Protein AF-0000000084793984 (afdb_homodimer)

Radius of gyration: 40.7 Å; Cα contacts (8 Å, |Δi|>4): 1104; chains: 2; bounding box: 70×119×116 Å

Structure (mmCIF, N/CA/C/O backbone):
data_AF-0000000084793984-model_v1
#
loop_
_entity.id
_entity.type
_entity.pdbx_description
1 polymer 'RING-type E3 ubiquitin transferase'
#
loop_
_atom_site.group_PDB
_atom_site.id
_atom_site.type_symbol
_atom_site.label_atom_id
_atom_site.label_alt_id
_atom_site.label_comp_id
_atom_site.label_asym_id
_atom_site.label_entity_id
_atom_site.label_seq_id
_atom_site.pdbx_PDB_ins_code
_atom_site.Cartn_x
_atom_site.Cartn_y
_atom_site.Cartn_z
_atom_site.occupancy
_atom_site.B_iso_or_equiv
_atom_site.auth_seq_id
_atom_site.auth_comp_id
_atom_site.auth_asym_id
_atom_site.auth_atom_id
_atom_site.pdbx_PDB_model_num
ATOM 1 N N . MET A 1 1 ? -36 31.234 -55.406 1 24.06 1 MET A N 1
ATOM 2 C CA . MET A 1 1 ? -35.156 31.891 -54.406 1 24.06 1 MET A CA 1
ATOM 3 C C . MET A 1 1 ? -35 31.031 -53.156 1 24.06 1 MET A C 1
ATOM 5 O O . MET A 1 1 ? -35.906 30.969 -52.312 1 24.06 1 MET A O 1
ATOM 9 N N . GLU A 1 2 ? -34.469 29.781 -53.344 1 24.52 2 GLU A N 1
ATOM 10 C CA . GLU A 1 2 ? -34.344 28.562 -52.562 1 24.52 2 GLU A CA 1
ATOM 11 C C . GLU A 1 2 ? -33.469 28.75 -51.344 1 24.52 2 GLU A C 1
ATOM 13 O O . GLU A 1 2 ? -32.344 29.219 -51.469 1 24.52 2 GLU A O 1
ATOM 18 N N . VAL A 1 3 ? -34.156 29.062 -50.219 1 27.53 3 VAL A N 1
ATOM 19 C CA . VAL A 1 3 ? -33.656 29.359 -48.875 1 27.53 3 VAL A CA 1
ATOM 20 C C . VAL A 1 3 ? -32.781 28.219 -48.344 1 27.53 3 VAL A C 1
ATOM 22 O O . VAL A 1 3 ? -33.25 27.078 -48.25 1 27.53 3 VAL A O 1
ATOM 25 N N . THR A 1 4 ? -31.547 28.109 -48.875 1 26.09 4 THR A N 1
ATOM 26 C CA . THR A 1 4 ? -30.531 27.109 -48.531 1 26.09 4 THR A CA 1
ATOM 27 C C . THR A 1 4 ? -30.219 27.125 -47.062 1 26.09 4 THR A C 1
ATOM 29 O O . THR A 1 4 ? -29.906 28.156 -46.469 1 26.09 4 THR A O 1
ATOM 32 N N . GLY A 1 5 ? -31.047 26.359 -46.281 1 25.44 5 GLY A N 1
ATOM 33 C CA . GLY A 1 5 ? -31.047 26.172 -44.844 1 25.44 5 GLY A CA 1
ATOM 34 C C . GLY A 1 5 ? -29.688 25.766 -44.281 1 25.44 5 GLY A C 1
ATOM 35 O O . GLY A 1 5 ? -29.078 24.828 -44.781 1 25.44 5 GLY A O 1
ATOM 36 N N . ASN A 1 6 ? -28.875 26.797 -44 1 26.12 6 ASN A N 1
ATOM 37 C CA . ASN A 1 6 ? -27.547 26.719 -43.406 1 26.12 6 ASN A CA 1
ATOM 38 C C . ASN A 1 6 ? -27.562 25.875 -42.125 1 26.12 6 ASN A C 1
ATOM 40 O O . ASN A 1 6 ? -28.297 26.172 -41.188 1 26.12 6 ASN A O 1
ATOM 44 N N . GLY A 1 7 ? -27.453 24.547 -42.281 1 24.36 7 GLY A N 1
ATOM 45 C CA . GLY A 1 7 ? -27.344 23.547 -41.219 1 24.36 7 GLY A CA 1
ATOM 46 C C . GLY A 1 7 ? -26.266 23.859 -40.219 1 24.36 7 GLY A C 1
ATOM 47 O O . GLY A 1 7 ? -25.125 24.109 -40.562 1 24.36 7 GLY A O 1
ATOM 48 N N . SER A 1 8 ? -26.609 24.625 -39.125 1 26.97 8 SER A N 1
ATOM 49 C CA . SER A 1 8 ? -25.781 24.922 -37.969 1 26.97 8 SER A CA 1
ATOM 50 C C . SER A 1 8 ? -25.141 23.656 -37.406 1 26.97 8 SER A C 1
ATOM 52 O O . SER A 1 8 ? -25.828 22.641 -37.25 1 26.97 8 SER A O 1
ATOM 54 N N . ASN A 1 9 ? -23.906 23.422 -37.844 1 26.02 9 ASN A N 1
ATOM 55 C CA . ASN A 1 9 ? -22.969 22.406 -37.344 1 26.02 9 ASN A CA 1
ATOM 56 C C . ASN A 1 9 ? -22.859 22.469 -35.812 1 26.02 9 ASN A C 1
ATOM 58 O O . ASN A 1 9 ? -22.406 23.469 -35.281 1 26.02 9 ASN A O 1
ATOM 62 N N . LYS A 1 10 ? -23.859 21.859 -35.125 1 27.31 10 LYS A N 1
ATOM 63 C CA . LYS A 1 10 ? -23.75 21.609 -33.688 1 27.31 10 LYS A CA 1
ATOM 64 C C . LYS A 1 10 ? -22.422 20.953 -33.344 1 27.31 10 LYS A C 1
ATOM 66 O O . LYS A 1 10 ? -22.172 19.812 -33.719 1 27.31 10 LYS A O 1
ATOM 71 N N . ASP A 1 11 ? -21.344 21.734 -33.375 1 27.33 11 ASP A N 1
ATOM 72 C CA . ASP A 1 11 ? -20.078 21.281 -32.781 1 27.33 11 ASP A CA 1
ATOM 73 C C . ASP A 1 11 ? -20.297 20.812 -31.344 1 27.33 11 ASP A C 1
ATOM 75 O O . ASP A 1 11 ? -20.594 21.609 -30.453 1 27.33 11 ASP A O 1
ATOM 79 N N . GLY A 1 12 ? -21.125 19.75 -31.188 1 26.62 12 GLY A N 1
ATOM 80 C CA . GLY A 1 12 ? -21.172 19.078 -29.891 1 26.62 12 GLY A CA 1
ATOM 81 C C . GLY A 1 12 ? -19.797 18.859 -29.281 1 26.62 12 GLY A C 1
ATOM 82 O O . GLY A 1 12 ? -19.016 18.062 -29.797 1 26.62 12 GLY A O 1
ATOM 83 N N . ASP A 1 13 ? -19.172 19.922 -28.781 1 26.92 13 ASP A N 1
ATOM 84 C CA . ASP A 1 13 ? -18 19.797 -27.906 1 26.92 13 ASP A CA 1
ATOM 85 C C . ASP A 1 13 ? -18.234 18.734 -26.828 1 26.92 13 ASP A C 1
ATOM 87 O O . ASP A 1 13 ? -19.094 18.906 -25.969 1 26.92 13 ASP A O 1
ATOM 91 N N . GLY A 1 14 ? -18.328 17.453 -27.25 1 27.17 14 GLY A N 1
ATOM 92 C CA . GLY A 1 14 ? -18.219 16.406 -26.25 1 27.17 14 GLY A CA 1
ATOM 93 C C . GLY A 1 14 ? -17.125 16.641 -25.234 1 27.17 14 GLY A C 1
ATOM 94 O O . GLY A 1 14 ? -15.945 16.609 -25.562 1 27.17 14 GLY A O 1
ATOM 95 N N . ARG A 1 15 ? -17.359 17.547 -24.25 1 29.95 15 ARG A N 1
ATOM 96 C CA . ARG A 1 15 ? -16.531 17.562 -23.047 1 29.95 15 ARG A CA 1
ATOM 97 C C . ARG A 1 15 ? -16.203 16.141 -22.578 1 29.95 15 ARG A C 1
ATOM 99 O O . ARG A 1 15 ? -17.109 15.383 -22.234 1 29.95 15 ARG A O 1
ATOM 106 N N . GLN A 1 16 ? -15.258 15.508 -23.25 1 26.56 16 GLN A N 1
ATOM 107 C CA . GLN A 1 16 ? -14.617 14.344 -22.641 1 26.56 16 GLN A CA 1
ATOM 108 C C . GLN A 1 16 ? -14.336 14.586 -21.156 1 26.56 16 GLN A C 1
ATOM 110 O O . GLN A 1 16 ? -13.555 15.469 -20.812 1 26.56 16 GLN A O 1
ATOM 115 N N . GLU A 1 17 ? -15.25 14.586 -20.281 1 31.08 17 GLU A N 1
ATOM 116 C CA . GLU A 1 17 ? -14.922 14.445 -18.875 1 31.08 17 GLU A CA 1
ATOM 117 C C . GLU A 1 17 ? -13.711 13.539 -18.672 1 31.08 17 GLU A C 1
ATOM 119 O O . GLU A 1 17 ? -13.766 12.344 -18.969 1 31.08 17 GLU A O 1
ATOM 124 N N . GLY A 1 18 ? -12.578 13.961 -19.016 1 31 18 GLY A N 1
ATOM 125 C CA . GLY A 1 18 ? -11.344 13.266 -18.688 1 31 18 GLY A CA 1
ATOM 126 C C . GLY A 1 18 ? -11.383 12.625 -17.312 1 31 18 GLY A C 1
ATOM 127 O O . GLY A 1 18 ? -11.57 13.305 -16.297 1 31 18 GLY A O 1
ATOM 128 N N . LYS A 1 19 ? -11.852 11.461 -17.188 1 36.84 19 LYS A N 1
ATOM 129 C CA . LYS A 1 19 ? -11.547 10.625 -16.031 1 36.84 19 LYS A CA 1
ATOM 130 C C . LYS A 1 19 ? -10.141 10.898 -15.5 1 36.84 19 LYS A C 1
ATOM 132 O O . LYS A 1 19 ? -9.156 10.453 -16.094 1 36.84 19 LYS A O 1
ATOM 137 N N . GLU A 1 20 ? -9.789 11.914 -14.977 1 36.06 20 GLU A N 1
ATOM 138 C CA . GLU A 1 20 ? -8.516 12.031 -14.273 1 36.06 20 GLU A CA 1
ATOM 139 C C . GLU A 1 20 ? -8.156 10.742 -13.547 1 36.06 20 GLU A C 1
ATOM 141 O O . GLU A 1 20 ? -8.945 10.227 -12.75 1 36.06 20 GLU A O 1
ATOM 146 N N . ALA A 1 21 ? -7.52 9.773 -14.109 1 44.34 21 ALA A N 1
ATOM 147 C CA . ALA A 1 21 ? -6.953 8.562 -13.516 1 44.34 21 ALA A CA 1
ATOM 148 C C . ALA A 1 21 ? -6.656 8.781 -12.031 1 44.34 21 ALA A C 1
ATOM 150 O O . ALA A 1 21 ? -5.879 9.664 -11.672 1 44.34 21 ALA A O 1
ATOM 151 N N . ALA A 1 22 ? -7.652 8.453 -11.18 1 58.69 22 ALA A N 1
ATOM 152 C CA . ALA A 1 22 ? -7.469 8.469 -9.727 1 58.69 22 ALA A CA 1
ATOM 153 C C . ALA A 1 22 ? -6.035 8.109 -9.352 1 58.69 22 ALA A C 1
ATOM 155 O O . ALA A 1 22 ? -5.48 7.133 -9.859 1 58.69 22 ALA A O 1
ATOM 156 N N . LYS A 1 23 ? -5.242 8.984 -8.891 1 78.06 23 LYS A N 1
ATOM 157 C CA . LYS A 1 23 ? -3.855 8.805 -8.477 1 78.06 23 LYS A CA 1
ATOM 158 C C . LYS A 1 23 ? -3.723 7.66 -7.48 1 78.06 23 LYS A C 1
ATOM 160 O O . LYS A 1 23 ? -4.414 7.637 -6.461 1 78.06 23 LYS A O 1
ATOM 165 N N . LYS A 1 24 ? -3.193 6.555 -7.859 1 93.38 24 LYS A N 1
ATOM 166 C CA . LYS A 1 24 ? -2.91 5.406 -7 1 93.38 24 LYS A CA 1
ATOM 167 C C . LYS A 1 24 ? -1.773 5.715 -6.027 1 93.38 24 LYS A C 1
ATOM 169 O O . LYS A 1 24 ? -0.895 6.523 -6.332 1 93.38 24 LYS A O 1
ATOM 174 N N . GLN A 1 25 ? -2.008 5.242 -4.844 1 94.88 25 GLN A N 1
ATOM 175 C CA . GLN A 1 25 ? -1.019 5.434 -3.787 1 94.88 25 GLN A CA 1
ATOM 176 C C . GLN A 1 25 ? -0.654 4.109 -3.127 1 94.88 25 GLN A C 1
ATOM 178 O O . GLN A 1 25 ? -1.486 3.201 -3.043 1 94.88 25 GLN A O 1
ATOM 183 N N . ASN A 1 26 ? 0.642 4.035 -2.705 1 96 26 ASN A N 1
ATOM 184 C CA . ASN A 1 26 ? 1.06 2.885 -1.909 1 96 26 ASN A CA 1
ATOM 185 C C . ASN A 1 26 ? 0.633 3.027 -0.451 1 96 26 ASN A C 1
ATOM 187 O O . ASN A 1 26 ? 0.784 4.094 0.143 1 96 26 ASN A O 1
ATOM 191 N N . VAL A 1 27 ? 0.093 2.006 0.039 1 97.62 27 VAL A N 1
ATOM 192 C CA . VAL A 1 27 ? -0.343 1.994 1.431 1 97.62 27 VAL A CA 1
ATOM 193 C C . VAL A 1 27 ? 0.053 0.672 2.084 1 97.62 27 VAL A C 1
ATOM 195 O O . VAL A 1 27 ? 0.386 -0.294 1.395 1 97.62 27 VAL A O 1
ATOM 198 N N . THR A 1 28 ? 0.147 0.725 3.408 1 97.81 28 THR A N 1
ATOM 199 C CA . THR A 1 28 ? 0.381 -0.478 4.199 1 97.81 28 THR A CA 1
ATOM 200 C C . THR A 1 28 ? -0.881 -0.882 4.957 1 97.81 28 THR A C 1
ATOM 202 O O . THR A 1 28 ? -1.548 -0.037 5.559 1 97.81 28 THR A O 1
ATOM 205 N N . MET A 1 29 ? -1.195 -2.141 4.887 1 96.94 29 MET A N 1
ATOM 206 C CA . MET A 1 29 ? -2.396 -2.561 5.602 1 96.94 29 MET A CA 1
ATOM 207 C C . MET A 1 29 ? -2.324 -4.039 5.973 1 96.94 29 MET A C 1
ATOM 209 O O . MET A 1 29 ? -1.551 -4.793 5.379 1 96.94 29 MET A O 1
ATOM 213 N N . GLY A 1 30 ? -3.062 -4.418 6.977 1 95.88 30 GLY A N 1
ATOM 214 C CA . GLY A 1 30 ? -3.318 -5.82 7.258 1 95.88 30 GLY A CA 1
ATOM 215 C C . GLY A 1 30 ? -4.352 -6.438 6.332 1 95.88 30 GLY A C 1
ATOM 216 O O . GLY A 1 30 ? -5.512 -6.012 6.32 1 95.88 30 GLY A O 1
ATOM 217 N N . MET A 1 31 ? -4.047 -7.438 5.699 1 96.25 31 MET A N 1
ATOM 218 C CA . MET A 1 31 ? -4.863 -7.957 4.605 1 96.25 31 MET A CA 1
ATOM 219 C C . MET A 1 31 ? -6.039 -8.766 5.141 1 96.25 31 MET A C 1
ATOM 221 O O . MET A 1 31 ? -7.008 -9.016 4.422 1 96.25 31 MET A O 1
ATOM 225 N N . GLU A 1 32 ? -6.02 -9.141 6.34 1 96.5 32 GLU A N 1
ATOM 226 C CA . GLU A 1 32 ? -7.031 -10.023 6.918 1 96.5 32 GLU A CA 1
ATOM 227 C C . GLU A 1 32 ? -8.414 -9.391 6.855 1 96.5 32 GLU A C 1
ATOM 229 O O . GLU A 1 32 ? -9.43 -10.094 6.781 1 96.5 32 GLU A O 1
ATOM 234 N N . VAL A 1 33 ? -8.453 -8.117 6.863 1 96.94 33 VAL A N 1
ATOM 235 C CA . VAL A 1 33 ? -9.734 -7.402 6.879 1 96.94 33 VAL A CA 1
ATOM 236 C C . VAL A 1 33 ? -10.43 -7.562 5.527 1 96.94 33 VAL A C 1
ATOM 238 O O . VAL A 1 33 ? -11.617 -7.277 5.398 1 96.94 33 VAL A O 1
ATOM 241 N N . LEU A 1 34 ? -9.672 -8.031 4.578 1 97.62 34 LEU A N 1
ATOM 242 C CA . LEU A 1 34 ? -10.203 -8.203 3.23 1 97.62 34 LEU A CA 1
ATOM 243 C C . LEU A 1 34 ? -10.609 -9.656 2.994 1 97.62 34 LEU A C 1
ATOM 245 O O . LEU A 1 34 ? -10.992 -10.023 1.883 1 97.62 34 LEU A O 1
ATOM 249 N N . ASP A 1 35 ? -10.555 -10.469 4.039 1 97.88 35 ASP A N 1
ATOM 250 C CA . ASP A 1 35 ? -10.898 -11.883 3.916 1 97.88 35 ASP A CA 1
ATOM 251 C C . ASP A 1 35 ? -12.258 -12.18 4.555 1 97.88 35 ASP A C 1
ATOM 253 O O . ASP A 1 35 ? -12.656 -11.5 5.504 1 97.88 35 ASP A O 1
ATOM 257 N N . CYS A 1 36 ? -12.93 -13.141 3.982 1 97.94 36 CYS A N 1
ATOM 258 C CA . CYS A 1 36 ? -14.18 -13.602 4.559 1 97.94 36 CYS A CA 1
ATOM 259 C C . CYS A 1 36 ? -13.953 -14.227 5.93 1 97.94 36 CYS A C 1
ATOM 261 O O . CYS A 1 36 ? -13.102 -15.102 6.086 1 97.94 36 CYS A O 1
ATOM 263 N N . PRO A 1 37 ? -14.734 -13.797 6.863 1 96.25 37 PRO A N 1
ATOM 264 C CA . PRO A 1 37 ? -14.539 -14.328 8.211 1 96.25 37 PRO A CA 1
ATOM 265 C C . PRO A 1 37 ? -14.922 -15.805 8.32 1 96.25 37 PRO A C 1
ATOM 267 O O . PRO A 1 37 ? -14.562 -16.469 9.297 1 96.25 37 PRO A O 1
ATOM 270 N N . VAL A 1 38 ? -15.602 -16.344 7.414 1 96.38 38 VAL A N 1
ATOM 271 C CA . VAL A 1 38 ? -16.078 -17.719 7.461 1 96.38 38 VAL A CA 1
ATOM 272 C C . VAL A 1 38 ? -15.047 -18.641 6.848 1 96.38 38 VAL A C 1
ATOM 274 O O . VAL A 1 38 ? -14.617 -19.609 7.48 1 96.38 38 VAL A O 1
ATOM 277 N N . CYS A 1 39 ? -14.555 -18.359 5.66 1 97.06 39 CYS A N 1
ATOM 278 C CA . CYS A 1 39 ? -13.688 -19.281 4.949 1 97.06 39 CYS A CA 1
ATOM 279 C C . CYS A 1 39 ? -12.25 -18.781 4.918 1 97.06 39 CYS A C 1
ATOM 281 O O . CYS A 1 39 ? -11.344 -19.5 4.492 1 97.06 39 CYS A O 1
ATOM 283 N N . SER A 1 40 ? -11.977 -17.5 5.184 1 96.75 40 SER A N 1
ATOM 284 C CA . SER A 1 40 ? -10.664 -16.875 5.289 1 96.75 40 SER A CA 1
ATOM 285 C C . SER A 1 40 ? -10.047 -16.641 3.912 1 96.75 40 SER A C 1
ATOM 287 O O . SER A 1 40 ? -8.844 -16.391 3.799 1 96.75 40 SER A O 1
ATOM 289 N N . TYR A 1 41 ? -10.82 -16.75 2.846 1 97.5 41 TYR A N 1
ATOM 290 C CA . TYR A 1 41 ? -10.359 -16.375 1.513 1 97.5 41 TYR A CA 1
ATOM 291 C C . TYR A 1 41 ? -10.68 -14.914 1.221 1 97.5 41 TYR A C 1
ATOM 293 O O . TYR A 1 41 ? -11.586 -14.336 1.828 1 97.5 41 TYR A O 1
ATOM 301 N N . PRO A 1 42 ? -9.938 -14.383 0.302 1 98.38 42 PRO A N 1
ATOM 302 C CA . PRO A 1 42 ? -10.211 -12.984 -0.042 1 98.38 42 PRO A CA 1
ATOM 303 C C . PRO A 1 42 ? -11.641 -12.766 -0.537 1 98.38 42 PRO A C 1
ATOM 305 O O . PRO A 1 42 ? -12.148 -13.555 -1.331 1 98.38 42 PRO A O 1
ATOM 308 N N . LEU A 1 43 ? -12.234 -11.703 -0.07 1 98.5 43 LEU A N 1
ATOM 309 C CA . LEU A 1 43 ? -13.555 -11.305 -0.531 1 98.5 43 LEU A CA 1
ATOM 310 C C . LEU A 1 43 ? -13.516 -10.867 -1.992 1 98.5 43 LEU A C 1
ATOM 312 O O . LEU A 1 43 ? -12.586 -10.172 -2.41 1 98.5 43 LEU A O 1
ATOM 316 N N . ARG A 1 44 ? -14.445 -11.32 -2.771 1 98.19 44 ARG A N 1
ATOM 317 C CA . ARG A 1 44 ? -14.617 -10.883 -4.156 1 98.19 44 ARG A CA 1
ATOM 318 C C . ARG A 1 44 ? -16.078 -10.594 -4.457 1 98.19 44 ARG A C 1
ATOM 320 O O . ARG A 1 44 ? -16.984 -11.156 -3.824 1 98.19 44 ARG A O 1
ATOM 327 N N . PRO A 1 45 ? -16.312 -9.781 -5.383 1 98.12 45 PRO A N 1
ATOM 328 C CA . PRO A 1 45 ? -17.703 -9.484 -5.73 1 98.12 45 PRO A CA 1
ATOM 329 C C . PRO A 1 45 ? -18.453 -10.703 -6.266 1 98.12 45 PRO A C 1
ATOM 331 O O . PRO A 1 45 ? -17.875 -11.516 -6.992 1 98.12 45 PRO A O 1
ATOM 334 N N . PRO A 1 46 ? -19.75 -10.719 -5.863 1 97.88 46 PRO A N 1
ATOM 335 C CA . PRO A 1 46 ? -20.5 -9.859 -4.938 1 97.88 46 PRO A CA 1
ATOM 336 C C . PRO A 1 46 ? -20.172 -10.148 -3.475 1 97.88 46 PRO A C 1
ATOM 338 O O . PRO A 1 46 ? -19.938 -11.305 -3.105 1 97.88 46 PRO A O 1
ATOM 341 N N . ILE A 1 47 ? -20.109 -9.195 -2.717 1 98.12 47 ILE A N 1
ATOM 342 C CA . ILE A 1 47 ? -19.859 -9.273 -1.281 1 98.12 47 ILE A CA 1
ATOM 343 C C . ILE A 1 47 ? -21.141 -8.938 -0.514 1 98.12 47 ILE A C 1
ATOM 345 O O . ILE A 1 47 ? -21.828 -7.961 -0.831 1 98.12 47 ILE A O 1
ATOM 349 N N . PHE A 1 48 ? -21.438 -9.711 0.504 1 97.5 48 PHE A N 1
ATOM 350 C CA . PHE A 1 48 ? -22.641 -9.492 1.285 1 97.5 48 PHE A CA 1
ATOM 351 C C . PHE A 1 48 ? -22.312 -9.094 2.715 1 97.5 48 PHE A C 1
ATOM 353 O O . PHE A 1 48 ? -21.141 -9.156 3.121 1 97.5 48 PHE A O 1
ATOM 360 N N . GLN A 1 49 ? -23.281 -8.656 3.391 1 96.19 49 GLN A N 1
ATOM 361 C CA . GLN A 1 49 ? -23.109 -8.211 4.77 1 96.19 49 GLN A CA 1
ATOM 362 C C . GLN A 1 49 ? -24.375 -8.438 5.586 1 96.19 49 GLN A C 1
ATOM 364 O O . GLN A 1 49 ? -25.469 -8.555 5.027 1 96.19 49 GLN A O 1
ATOM 369 N N . CYS A 1 50 ? -24.172 -8.531 6.855 1 94.81 50 CYS A N 1
ATOM 370 C CA . CYS A 1 50 ? -25.328 -8.562 7.734 1 94.81 50 CYS A CA 1
ATOM 371 C C . CYS A 1 50 ? -25.797 -7.148 8.07 1 94.81 50 CYS A C 1
ATOM 373 O O . CYS A 1 50 ? -25.188 -6.172 7.625 1 94.81 50 CYS A O 1
ATOM 375 N N . SER A 1 51 ? -26.844 -7.035 8.906 1 90.75 51 SER A N 1
ATOM 376 C CA . SER A 1 51 ? -27.453 -5.758 9.258 1 90.75 51 SER A CA 1
ATOM 377 C C . SER A 1 51 ? -26.5 -4.891 10.07 1 90.75 51 SER A C 1
ATOM 379 O O . SER A 1 51 ? -26.688 -3.674 10.164 1 90.75 51 SER A O 1
ATOM 381 N N . MET A 1 52 ? -25.438 -5.48 10.617 1 91 52 MET A N 1
ATOM 382 C CA . MET A 1 52 ? -24.453 -4.734 11.391 1 91 52 MET A CA 1
ATOM 383 C C . MET A 1 52 ? -23.219 -4.418 10.555 1 91 52 MET A C 1
ATOM 385 O O . MET A 1 52 ? -22.281 -3.771 11.031 1 91 52 MET A O 1
ATOM 389 N N . GLY A 1 53 ? -23.156 -4.945 9.336 1 93.56 53 GLY A N 1
ATOM 390 C CA . GLY A 1 53 ? -22.062 -4.613 8.438 1 93.56 53 GLY A CA 1
ATOM 391 C C . GLY A 1 53 ? -20.938 -5.625 8.477 1 93.56 53 GLY A C 1
ATOM 392 O O . GLY A 1 53 ? -19.828 -5.352 7.996 1 93.56 53 GLY A O 1
ATOM 393 N N . HIS A 1 54 ? -21.203 -6.816 9.094 1 95.56 54 HIS A N 1
ATOM 394 C CA . HIS A 1 54 ? -20.219 -7.879 8.961 1 95.56 54 HIS A CA 1
ATOM 395 C C . HIS A 1 54 ? -20.25 -8.492 7.562 1 95.56 54 HIS A C 1
ATOM 397 O O . HIS A 1 54 ? -21.312 -8.75 7.02 1 95.56 54 HIS A O 1
ATOM 403 N N . LEU A 1 55 ? -19.125 -8.75 7.047 1 97.44 55 LEU A N 1
ATOM 404 C CA . LEU A 1 55 ? -19.016 -9.148 5.648 1 97.44 55 LEU A CA 1
ATOM 405 C C . LEU A 1 55 ? -19 -10.672 5.516 1 97.44 55 LEU A C 1
ATOM 407 O O . LEU A 1 55 ? -18.609 -11.375 6.453 1 97.44 55 LEU A O 1
ATOM 411 N N . VAL A 1 56 ? -19.469 -11.156 4.328 1 97.94 56 VAL A N 1
ATOM 412 C CA . VAL A 1 56 ? -19.438 -12.578 3.994 1 97.94 56 VAL A CA 1
ATOM 413 C C . VAL A 1 56 ? -19.375 -12.75 2.477 1 97.94 56 VAL A C 1
ATOM 415 O O . VAL A 1 56 ? -20.016 -11.992 1.737 1 97.94 56 VAL A O 1
ATOM 418 N N . CYS A 1 57 ? -18.625 -13.648 2.035 1 98.06 57 CYS A N 1
ATOM 419 C CA . CYS A 1 57 ? -18.531 -13.906 0.603 1 98.06 57 CYS A CA 1
ATOM 420 C C . CYS A 1 57 ? -19.766 -14.656 0.107 1 98.06 57 CYS A C 1
ATOM 422 O O . CYS A 1 57 ? -20.531 -15.203 0.906 1 98.06 57 CYS A O 1
ATOM 424 N N . SER A 1 58 ? -19.906 -14.734 -1.202 1 97.5 58 SER A N 1
ATOM 425 C CA . SER A 1 58 ? -21.094 -15.32 -1.823 1 97.5 58 SER A CA 1
ATOM 426 C C . SER A 1 58 ? -21.188 -16.812 -1.537 1 97.5 58 SER A C 1
ATOM 428 O O . SER A 1 58 ? -22.219 -17.312 -1.074 1 97.5 58 SER A O 1
ATOM 430 N N . PRO A 1 59 ? -20.078 -17.578 -1.651 1 97.56 59 PRO A N 1
ATOM 431 C CA . PRO A 1 59 ? -20.172 -19.016 -1.37 1 97.56 59 PRO A CA 1
ATOM 432 C C . PRO A 1 59 ? -20.531 -19.312 0.086 1 97.56 59 PRO A C 1
ATOM 434 O O . PRO A 1 59 ? -21.297 -20.234 0.364 1 97.56 59 PRO A O 1
ATOM 437 N N . CYS A 1 60 ? -20.031 -18.594 0.959 1 97.62 60 CYS A N 1
ATOM 438 C CA . CYS A 1 60 ? -20.281 -18.812 2.377 1 97.62 60 CYS A CA 1
ATOM 439 C C . CYS A 1 60 ? -21.688 -18.359 2.756 1 97.62 60 CYS A C 1
ATOM 441 O O . CYS A 1 60 ? -22.328 -18.969 3.621 1 97.62 60 CYS A O 1
ATOM 443 N N . ARG A 1 61 ? -22.125 -17.234 2.166 1 97.19 61 ARG A N 1
ATOM 444 C CA . ARG A 1 61 ? -23.453 -16.734 2.447 1 97.19 61 ARG A CA 1
ATOM 445 C C . ARG A 1 61 ? -24.5 -17.828 2.279 1 97.19 61 ARG A C 1
ATOM 447 O O . ARG A 1 61 ? -25.391 -17.984 3.119 1 97.19 61 ARG A O 1
ATOM 454 N N . ASP A 1 62 ? -24.359 -18.625 1.271 1 95.88 62 ASP A N 1
ATOM 455 C CA . ASP A 1 62 ? -25.344 -19.641 0.916 1 95.88 62 ASP A CA 1
ATOM 456 C C . ASP A 1 62 ? -25.297 -20.812 1.887 1 95.88 62 ASP A C 1
ATOM 458 O O . ASP A 1 62 ? -26.219 -21.625 1.954 1 95.88 62 ASP A O 1
ATOM 462 N N . LYS A 1 63 ? -24.25 -20.859 2.652 1 96.06 63 LYS A N 1
ATOM 463 C CA . LYS A 1 63 ? -24.047 -22 3.559 1 96.06 63 LYS A CA 1
ATOM 464 C C . LYS A 1 63 ? -24.406 -21.609 4.992 1 96.06 63 LYS A C 1
ATOM 466 O O . LYS A 1 63 ? -24.406 -22.469 5.883 1 96.06 63 LYS A O 1
ATOM 471 N N . LEU A 1 64 ? -24.688 -20.375 5.203 1 96.19 64 LEU A N 1
ATOM 472 C CA . LEU A 1 64 ? -25 -19.922 6.555 1 96.19 64 LEU A CA 1
ATOM 473 C C . LEU A 1 64 ? -26.328 -20.469 7.027 1 96.19 64 LEU A C 1
ATOM 475 O O . LEU A 1 64 ? -27.344 -20.344 6.332 1 96.19 64 LEU A O 1
ATOM 479 N N . PRO A 1 65 ? -26.344 -21.047 8.18 1 94.81 65 PRO A N 1
ATOM 480 C CA . PRO A 1 65 ? -27.641 -21.5 8.719 1 94.81 65 PRO A CA 1
ATOM 481 C C . PRO A 1 65 ? -28.609 -20.359 8.961 1 94.81 65 PRO A C 1
ATOM 483 O O . PRO A 1 65 ? -28.266 -19.359 9.586 1 94.81 65 PRO A O 1
ATOM 486 N N . ASP A 1 66 ? -29.812 -20.469 8.43 1 94.56 66 ASP A N 1
ATOM 487 C CA . ASP A 1 66 ? -30.906 -19.516 8.633 1 94.56 66 ASP A CA 1
ATOM 488 C C . ASP A 1 66 ? -30.547 -18.141 8.117 1 94.56 66 ASP A C 1
ATOM 490 O O . ASP A 1 66 ? -31.062 -17.125 8.602 1 94.56 66 ASP A O 1
ATOM 494 N N . SER A 1 67 ? -29.469 -18.047 7.348 1 94 67 SER A N 1
ATOM 495 C CA . SER A 1 67 ? -29 -16.797 6.773 1 94 67 SER A CA 1
ATOM 496 C C . SER A 1 67 ? -28.578 -15.812 7.863 1 94 67 SER A C 1
ATOM 498 O O . SER A 1 67 ? -28.844 -14.609 7.766 1 94 67 SER A O 1
ATOM 500 N N . LYS A 1 68 ? -28.016 -16.406 8.844 1 97 68 LYS A N 1
ATOM 501 C CA . LYS A 1 68 ? -27.594 -15.57 9.961 1 97 68 LYS A CA 1
ATOM 502 C C . LYS A 1 68 ? -26.078 -15.414 9.969 1 97 68 LYS A C 1
ATOM 504 O O . LYS A 1 68 ? -25.344 -16.359 9.688 1 97 68 LYS A O 1
ATOM 509 N N . CYS A 1 69 ? -25.719 -14.234 10.273 1 96.38 69 CYS A N 1
ATOM 510 C CA . CYS A 1 69 ? -24.297 -13.891 10.367 1 96.38 69 CYS A CA 1
ATOM 511 C C . CYS A 1 69 ? -23.609 -14.719 11.445 1 96.38 69 CYS A C 1
ATOM 513 O O . CYS A 1 69 ? -24.109 -14.836 12.562 1 96.38 69 CYS A O 1
ATOM 515 N N . GLN A 1 70 ? -22.469 -15.234 11.195 1 94.38 70 GLN A N 1
ATOM 516 C CA . GLN A 1 70 ? -21.734 -16.094 12.117 1 94.38 70 GLN A CA 1
ATOM 517 C C . GLN A 1 70 ? -21.109 -15.289 13.242 1 94.38 70 GLN A C 1
ATOM 519 O O . GLN A 1 70 ? -20.828 -15.82 14.32 1 94.38 70 GLN A O 1
ATOM 524 N N . VAL A 1 71 ? -20.875 -14.008 12.945 1 92.81 71 VAL A N 1
ATOM 525 C CA . VAL A 1 71 ? -20.172 -13.164 13.898 1 92.81 71 VAL A CA 1
ATOM 526 C C . VAL A 1 71 ? -21.141 -12.633 14.953 1 92.81 71 VAL A C 1
ATOM 528 O O . VAL A 1 71 ? -20.859 -12.672 16.141 1 92.81 71 VAL A O 1
ATOM 531 N N . CYS A 1 72 ? -22.375 -12.25 14.586 1 93.69 72 CYS A N 1
ATOM 532 C CA . CYS A 1 72 ? -23.234 -11.539 15.516 1 93.69 72 CYS A CA 1
ATOM 533 C C . CYS A 1 72 ? -24.641 -12.141 15.531 1 93.69 72 CYS A C 1
ATOM 535 O O . CYS A 1 72 ? -25.516 -11.68 16.281 1 93.69 72 CYS A O 1
ATOM 537 N N . SER A 1 73 ? -24.984 -13.047 14.602 1 95.06 73 SER A N 1
ATOM 538 C CA . SER A 1 73 ? -26.266 -13.727 14.484 1 95.06 73 SER A CA 1
ATOM 539 C C . SER A 1 73 ? -27.328 -12.812 13.875 1 95.06 73 SER A C 1
ATOM 541 O O . SER A 1 73 ? -28.516 -13.125 13.914 1 95.06 73 SER A O 1
ATOM 543 N N . GLY A 1 74 ? -26.875 -11.711 13.328 1 94 74 GLY A N 1
ATOM 544 C CA . GLY A 1 74 ? -27.781 -10.828 12.617 1 94 74 GLY A CA 1
ATOM 545 C C . GLY A 1 74 ? -28.188 -11.352 11.25 1 94 74 GLY A C 1
ATOM 546 O O . GLY A 1 74 ? -27.578 -12.289 10.742 1 94 74 GLY A O 1
ATOM 547 N N . VAL A 1 75 ? -29.203 -10.766 10.664 1 94.44 75 VAL A N 1
ATOM 548 C CA . VAL A 1 75 ? -29.703 -11.18 9.359 1 94.44 75 VAL A CA 1
ATOM 549 C C . VAL A 1 75 ? -28.75 -10.719 8.266 1 94.44 75 VAL A C 1
ATOM 551 O O . VAL A 1 75 ? -28.312 -9.562 8.25 1 94.44 75 VAL A O 1
ATOM 554 N N . VAL A 1 76 ? -28.406 -11.664 7.387 1 95.94 76 VAL A N 1
ATOM 555 C CA . VAL A 1 76 ? -27.609 -11.312 6.215 1 95.94 76 VAL A CA 1
ATOM 556 C C . VAL A 1 76 ? -28.516 -10.742 5.125 1 95.94 76 VAL A C 1
ATOM 558 O O . VAL A 1 76 ? -29.5 -11.367 4.746 1 95.94 76 VAL A O 1
ATOM 561 N N . LEU A 1 77 ? -28.156 -9.578 4.656 1 93.62 77 LEU A N 1
ATOM 562 C CA . LEU A 1 77 ? -28.969 -8.867 3.672 1 93.62 77 LEU A CA 1
ATOM 563 C C . LEU A 1 77 ? -28.859 -9.531 2.303 1 93.62 77 LEU A C 1
ATOM 565 O O . LEU A 1 77 ? -27.891 -10.242 2.023 1 93.62 77 LEU A O 1
ATOM 569 N N . GLN A 1 78 ? -29.891 -9.289 1.501 1 92.25 78 GLN A N 1
ATOM 570 C CA . GLN A 1 78 ? -29.922 -9.852 0.157 1 92.25 78 GLN A CA 1
ATOM 571 C C . GLN A 1 78 ? -29.078 -9.023 -0.809 1 92.25 78 GLN A C 1
ATOM 573 O O . GLN A 1 78 ? -28.531 -9.562 -1.773 1 92.25 78 GLN A O 1
ATOM 578 N N . SER A 1 79 ? -29.016 -7.766 -0.447 1 91.75 79 SER A N 1
ATOM 579 C CA . SER A 1 79 ? -28.25 -6.879 -1.317 1 91.75 79 SER A CA 1
ATOM 580 C C . SER A 1 79 ? -26.766 -6.988 -1.039 1 91.75 79 SER A C 1
ATOM 582 O O . SER A 1 79 ? -26.344 -7.223 0.1 1 91.75 79 SER A O 1
ATOM 584 N N . SER A 1 80 ? -26.016 -6.824 -2.107 1 93.81 80 SER A N 1
ATOM 585 C CA . SER A 1 80 ? -24.562 -6.816 -1.954 1 93.81 80 SER A CA 1
ATOM 586 C C . SER A 1 80 ? -24.062 -5.477 -1.41 1 93.81 80 SER A C 1
ATOM 588 O O . SER A 1 80 ? -24.812 -4.5 -1.383 1 93.81 80 SER A O 1
ATOM 590 N N . CYS A 1 81 ? -22.891 -5.52 -0.856 1 94.69 81 CYS A N 1
ATOM 591 C CA . CYS A 1 81 ? -22.234 -4.324 -0.335 1 94.69 81 CYS A CA 1
ATOM 592 C C . CYS A 1 81 ? -21.375 -3.664 -1.407 1 94.69 81 CYS A C 1
ATOM 594 O O . CYS A 1 81 ? -20.172 -3.904 -1.479 1 94.69 81 CYS A O 1
ATOM 596 N N . TYR A 1 82 ? -21.922 -2.754 -2.145 1 95.12 82 TYR A N 1
ATOM 597 C CA . TYR A 1 82 ? -21.25 -2.143 -3.287 1 95.12 82 TYR A CA 1
ATOM 598 C C . TYR A 1 82 ? -20.016 -1.368 -2.844 1 95.12 82 TYR A C 1
ATOM 600 O O . TYR A 1 82 ? -19 -1.327 -3.559 1 95.12 82 TYR A O 1
ATOM 608 N N . GLY A 1 83 ? -20.094 -0.742 -1.731 1 94.81 83 GLY A N 1
ATOM 609 C CA . GLY A 1 83 ? -18.938 -0.027 -1.211 1 94.81 83 GLY A CA 1
ATOM 610 C C . GLY A 1 83 ? -17.719 -0.908 -1.051 1 94.81 83 GLY A C 1
ATOM 611 O O . GLY A 1 83 ? -16.625 -0.562 -1.521 1 94.81 83 GLY A O 1
ATOM 612 N N . MET A 1 84 ? -17.922 -2.047 -0.489 1 97.19 84 MET A N 1
ATOM 613 C CA . MET A 1 84 ? -16.812 -2.969 -0.269 1 97.19 84 MET A CA 1
ATOM 614 C C . MET A 1 84 ? -16.344 -3.566 -1.588 1 97.19 84 MET A C 1
ATOM 616 O O . MET A 1 84 ? -15.148 -3.844 -1.752 1 97.19 84 MET A O 1
ATOM 620 N N . GLU A 1 85 ? -17.297 -3.803 -2.479 1 97.88 85 GLU A N 1
ATOM 621 C CA . GLU A 1 85 ? -16.891 -4.32 -3.785 1 97.88 85 GLU A CA 1
ATOM 622 C C . GLU A 1 85 ? -15.938 -3.367 -4.492 1 97.88 85 GLU A C 1
ATOM 624 O O . GLU A 1 85 ? -14.938 -3.797 -5.07 1 97.88 85 GLU A O 1
ATOM 629 N N . ARG A 1 86 ? -16.188 -2.076 -4.383 1 97 86 ARG A N 1
ATOM 630 C CA . ARG A 1 86 ? -15.289 -1.088 -4.969 1 97 86 ARG A CA 1
ATOM 631 C C . ARG A 1 86 ? -13.93 -1.103 -4.277 1 97 86 ARG A C 1
ATOM 633 O O . ARG A 1 86 ? -12.891 -0.953 -4.93 1 97 86 ARG A O 1
ATOM 640 N N . VAL A 1 87 ? -13.969 -1.271 -3.051 1 97.69 87 VAL A N 1
ATOM 641 C CA . VAL A 1 87 ? -12.727 -1.283 -2.283 1 97.69 87 VAL A CA 1
ATOM 642 C C . VAL A 1 87 ? -11.859 -2.459 -2.723 1 97.69 87 VAL A C 1
ATOM 644 O O . VAL A 1 87 ? -10.688 -2.277 -3.074 1 97.69 87 VAL A O 1
ATOM 647 N N . VAL A 1 88 ? -12.414 -3.689 -2.748 1 98.19 88 VAL A N 1
ATOM 648 C CA . VAL A 1 88 ? -11.602 -4.871 -3.035 1 98.19 88 VAL A CA 1
ATOM 649 C C . VAL A 1 88 ? -11.125 -4.828 -4.484 1 98.19 88 VAL A C 1
ATOM 651 O O . VAL A 1 88 ? -10.07 -5.367 -4.812 1 98.19 88 VAL A O 1
ATOM 654 N N . GLU A 1 89 ? -11.859 -4.18 -5.324 1 97.94 89 GLU A N 1
ATOM 655 C CA . GLU A 1 89 ? -11.469 -4.035 -6.723 1 97.94 89 GLU A CA 1
ATOM 656 C C . GLU A 1 89 ? -10.297 -3.062 -6.871 1 97.94 89 GLU A C 1
ATOM 658 O O . GLU A 1 89 ? -9.609 -3.068 -7.891 1 97.94 89 GLU A O 1
ATOM 663 N N . SER A 1 90 ? -10.094 -2.219 -5.871 1 97.38 90 SER A N 1
ATOM 664 C CA . SER A 1 90 ? -9.094 -1.162 -5.969 1 97.38 90 SER A CA 1
ATOM 665 C C . SER A 1 90 ? -7.766 -1.6 -5.359 1 97.38 90 SER A C 1
ATOM 667 O O . SER A 1 90 ? -6.758 -0.899 -5.484 1 97.38 90 SER A O 1
ATOM 669 N N . ILE A 1 91 ? -7.695 -2.719 -4.773 1 97.81 91 ILE A N 1
ATOM 670 C CA . ILE A 1 91 ? -6.508 -3.143 -4.039 1 97.81 91 ILE A CA 1
ATOM 671 C C . ILE A 1 91 ? -5.613 -3.986 -4.945 1 97.81 91 ILE A C 1
ATOM 673 O O . ILE A 1 91 ? -5.984 -5.098 -5.332 1 97.81 91 ILE A O 1
ATOM 677 N N . LEU A 1 92 ? -4.453 -3.434 -5.172 1 98.38 92 LEU A N 1
ATOM 678 C CA . LEU A 1 92 ? -3.484 -4.113 -6.023 1 98.38 92 LEU A CA 1
ATOM 679 C C . LEU A 1 92 ? -2.277 -4.574 -5.211 1 98.38 92 LEU A C 1
ATOM 681 O O . LEU A 1 92 ? -1.755 -3.822 -4.387 1 98.38 92 LEU A O 1
ATOM 685 N N . VAL A 1 93 ? -1.872 -5.789 -5.461 1 98.06 93 VAL A N 1
ATOM 686 C CA . VAL A 1 93 ? -0.685 -6.355 -4.828 1 98.06 93 VAL A CA 1
ATOM 687 C C . VAL A 1 93 ? 0.31 -6.797 -5.902 1 98.06 93 VAL A C 1
ATOM 689 O O . VAL A 1 93 ? -0.081 -7.117 -7.027 1 98.06 93 VAL A O 1
ATOM 692 N N . PRO A 1 94 ? 1.582 -6.754 -5.555 1 97 94 PRO A N 1
ATOM 693 C CA . PRO A 1 94 ? 2.555 -7.289 -6.512 1 97 94 PRO A CA 1
ATOM 694 C C . PRO A 1 94 ? 2.432 -8.797 -6.695 1 97 94 PRO A C 1
ATOM 696 O O . PRO A 1 94 ? 1.972 -9.5 -5.789 1 97 94 PRO A O 1
ATOM 699 N N . CYS A 1 95 ? 2.723 -9.242 -7.867 1 97.19 95 CYS A N 1
ATOM 700 C CA . CYS A 1 95 ? 2.789 -10.68 -8.117 1 97.19 95 CYS A CA 1
ATOM 701 C C . CYS A 1 95 ? 3.713 -11.367 -7.113 1 97.19 95 CYS A C 1
ATOM 703 O O . CYS A 1 95 ? 4.789 -10.852 -6.801 1 97.19 95 CYS A O 1
ATOM 705 N N . PRO A 1 96 ? 3.33 -12.516 -6.594 1 95.12 96 PRO A N 1
ATOM 706 C CA . PRO A 1 96 ? 4.207 -13.266 -5.688 1 95.12 96 PRO A CA 1
ATOM 707 C C . PRO A 1 96 ? 5.527 -13.664 -6.336 1 95.12 96 PRO A C 1
ATOM 709 O O . PRO A 1 96 ? 6.496 -13.977 -5.641 1 95.12 96 PRO A O 1
ATOM 712 N N . TYR A 1 97 ? 5.578 -13.672 -7.637 1 95.69 97 TYR A N 1
ATOM 713 C CA . TYR A 1 97 ? 6.793 -14.062 -8.344 1 95.69 97 TYR A CA 1
ATOM 714 C C . TYR A 1 97 ? 7.484 -12.844 -8.953 1 95.69 97 TYR A C 1
ATOM 716 O O . TYR A 1 97 ? 8.141 -12.953 -9.992 1 95.69 97 TYR A O 1
ATOM 724 N N . ALA A 1 98 ? 7.191 -11.727 -8.359 1 95.75 98 ALA A N 1
ATOM 725 C CA . ALA A 1 98 ? 7.844 -10.508 -8.836 1 95.75 98 ALA A CA 1
ATOM 726 C C . ALA A 1 98 ? 9.359 -10.672 -8.852 1 95.75 98 ALA A C 1
ATOM 728 O O . ALA A 1 98 ? 10.031 -10.188 -9.773 1 95.75 98 ALA A O 1
ATOM 729 N N . GLU A 1 99 ? 9.891 -11.32 -7.922 1 94.25 99 GLU A N 1
ATOM 730 C CA . GLU A 1 99 ? 11.336 -11.547 -7.836 1 94.25 99 GLU A CA 1
ATOM 731 C C . GLU A 1 99 ? 11.828 -12.398 -9 1 94.25 99 GLU A C 1
ATOM 733 O O . GLU A 1 99 ? 13.023 -12.43 -9.297 1 94.25 99 GLU A O 1
ATOM 738 N N . HIS A 1 100 ? 10.953 -13.141 -9.609 1 93.06 100 HIS A N 1
ATOM 739 C CA . HIS A 1 100 ? 11.305 -13.969 -10.758 1 93.06 100 HIS A CA 1
ATOM 740 C C . HIS A 1 100 ? 11.094 -13.211 -12.07 1 93.06 100 HIS A C 1
ATOM 742 O O . HIS A 1 100 ? 11.281 -13.766 -13.148 1 93.06 100 HIS A O 1
ATOM 748 N N . GLY A 1 101 ? 10.555 -11.977 -11.953 1 93.44 101 GLY A N 1
ATOM 749 C CA . GLY A 1 101 ? 10.516 -11.141 -13.141 1 93.44 101 GLY A CA 1
ATOM 750 C C . GLY A 1 101 ? 9.117 -10.672 -13.5 1 93.44 101 GLY A C 1
ATOM 751 O O . GLY A 1 101 ? 8.945 -9.867 -14.414 1 93.44 101 GLY A O 1
ATOM 752 N N . CYS A 1 102 ? 8.148 -11.203 -12.82 1 95.5 102 CYS A N 1
ATOM 753 C CA . CYS A 1 102 ? 6.801 -10.758 -13.141 1 95.5 102 CYS A CA 1
ATOM 754 C C . CYS A 1 102 ? 6.574 -9.32 -12.688 1 95.5 102 CYS A C 1
ATOM 756 O O . CYS A 1 102 ? 6.801 -8.984 -11.523 1 95.5 102 CYS A O 1
ATOM 758 N N . THR A 1 103 ? 6 -8.391 -13.508 1 97 103 THR A N 1
ATOM 759 C CA . THR A 1 103 ? 5.84 -6.977 -13.203 1 97 103 THR A CA 1
ATOM 760 C C . THR A 1 103 ? 4.363 -6.629 -13.008 1 97 103 THR A C 1
ATOM 762 O O . THR A 1 103 ? 4.016 -5.457 -12.836 1 97 103 THR A O 1
ATOM 765 N N . GLU A 1 104 ? 3.59 -7.613 -13.023 1 97 104 GLU A N 1
ATOM 766 C CA . GLU A 1 104 ? 2.154 -7.355 -12.961 1 97 104 GLU A CA 1
ATOM 767 C C . GLU A 1 104 ? 1.726 -6.988 -11.539 1 97 104 GLU A C 1
ATOM 769 O O . GLU A 1 104 ? 2.258 -7.527 -10.562 1 97 104 GLU A O 1
ATOM 774 N N . SER A 1 105 ? 0.836 -6.016 -11.414 1 97.62 105 S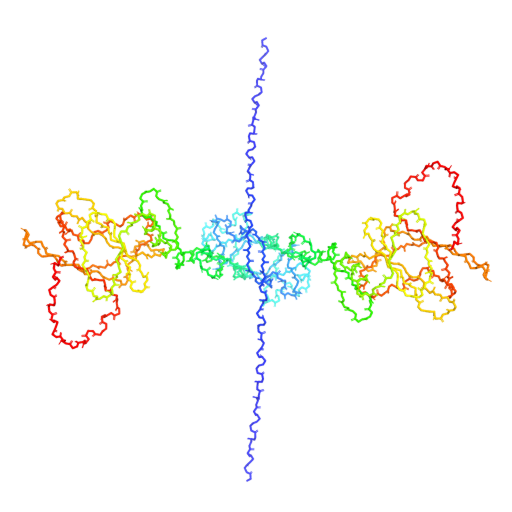ER A N 1
ATOM 775 C CA . SER A 1 105 ? 0.062 -5.73 -10.211 1 97.62 105 SER A CA 1
ATOM 776 C C . SER A 1 105 ? -1.317 -6.379 -10.273 1 97.62 105 SER A C 1
ATOM 778 O O . SER A 1 105 ? -2.068 -6.16 -11.227 1 97.62 105 SER A O 1
ATOM 780 N N . ILE A 1 106 ? -1.606 -7.125 -9.242 1 98.25 106 ILE A N 1
ATOM 781 C CA . ILE A 1 106 ? -2.77 -8 -9.297 1 98.25 106 ILE A CA 1
ATOM 782 C C . ILE A 1 106 ? -3.799 -7.566 -8.258 1 98.25 106 ILE A C 1
ATOM 784 O O . ILE A 1 106 ? -3.439 -7.199 -7.137 1 98.25 106 ILE A O 1
ATOM 788 N N . ILE A 1 107 ? -5.055 -7.602 -8.703 1 98.5 107 ILE A N 1
ATOM 789 C CA . ILE A 1 107 ? -6.098 -7.434 -7.699 1 98.5 107 ILE A CA 1
ATOM 790 C C . ILE A 1 107 ? -5.957 -8.5 -6.621 1 98.5 107 ILE A C 1
ATOM 792 O O . ILE A 1 107 ? -5.797 -9.688 -6.93 1 98.5 107 ILE A O 1
ATOM 796 N N . TYR A 1 108 ? -6.07 -8.094 -5.418 1 97.94 108 TYR A N 1
ATOM 797 C CA . TYR A 1 108 ? -5.762 -8.969 -4.289 1 97.94 108 TYR A CA 1
ATOM 798 C C . TYR A 1 108 ? -6.547 -10.273 -4.383 1 97.94 108 TYR A C 1
ATOM 800 O O . TYR A 1 108 ? -5.98 -11.359 -4.219 1 97.94 108 TYR A O 1
ATOM 808 N N . TYR A 1 109 ? -7.805 -10.234 -4.695 1 98.38 109 TYR A N 1
ATOM 809 C CA . TYR A 1 109 ? -8.609 -11.445 -4.656 1 98.38 109 TYR A CA 1
ATOM 810 C C . TYR A 1 109 ? -8.352 -12.32 -5.875 1 98.38 109 TYR A C 1
ATOM 812 O O . TYR A 1 109 ? -8.836 -13.453 -5.953 1 98.38 109 TYR A O 1
ATOM 820 N N . LEU A 1 110 ? -7.574 -11.875 -6.785 1 98.25 110 LEU A N 1
ATOM 821 C CA . LEU A 1 110 ? -7.223 -12.656 -7.961 1 98.25 110 LEU A CA 1
ATOM 822 C C . LEU A 1 110 ? -5.801 -13.203 -7.848 1 98.25 110 LEU A C 1
ATOM 824 O O . LEU A 1 110 ? -5.27 -13.766 -8.805 1 98.25 110 LEU A O 1
ATOM 828 N N . LYS A 1 111 ? -5.195 -13.016 -6.766 1 97.38 111 LYS A N 1
ATOM 829 C CA . LYS A 1 111 ? -3.795 -13.367 -6.555 1 97.38 111 LYS A CA 1
ATOM 830 C C . LYS A 1 111 ? -3.549 -14.844 -6.832 1 97.38 111 LYS A C 1
ATOM 832 O O . LYS A 1 111 ? -2.592 -15.203 -7.523 1 97.38 111 LYS A O 1
ATOM 837 N N . GLU A 1 112 ? -4.371 -15.742 -6.344 1 96.25 112 GLU A N 1
ATOM 838 C CA . GLU A 1 112 ? -4.191 -17.188 -6.516 1 96.25 112 GLU A CA 1
ATOM 839 C C . GLU A 1 112 ? -4.367 -17.594 -7.977 1 96.25 112 GLU A C 1
ATOM 841 O O . GLU A 1 112 ? -3.635 -18.453 -8.477 1 96.25 112 GLU A O 1
ATOM 846 N N . GLU A 1 113 ? -5.363 -17.047 -8.586 1 96.12 113 GLU A N 1
ATOM 847 C CA . GLU A 1 113 ? -5.551 -17.297 -10.016 1 96.12 113 GLU A CA 1
ATOM 848 C C . GLU A 1 113 ? -4.328 -16.875 -10.82 1 96.12 113 GLU A C 1
ATOM 850 O O . GLU A 1 113 ? -3.887 -17.594 -11.719 1 96.12 113 GLU A O 1
ATOM 855 N N . HIS A 1 114 ? -3.826 -15.734 -10.484 1 96.88 114 HIS A N 1
ATOM 856 C CA . HIS A 1 114 ? -2.627 -15.266 -11.172 1 96.88 114 HIS A CA 1
ATOM 857 C C . HIS A 1 114 ? -1.454 -16.219 -10.938 1 96.88 114 HIS A C 1
ATOM 859 O O . HIS A 1 114 ? -0.731 -16.547 -11.875 1 96.88 114 HIS A O 1
ATOM 865 N N . LYS A 1 115 ? -1.294 -16.609 -9.734 1 94.94 115 LYS A N 1
ATOM 866 C CA . LYS A 1 115 ? -0.21 -17.516 -9.375 1 94.94 115 LYS A CA 1
ATOM 867 C C . LYS A 1 115 ? -0.229 -18.766 -10.25 1 94.94 115 LYS A C 1
ATOM 869 O O . LYS A 1 115 ? 0.82 -19.234 -10.703 1 94.94 115 LYS A O 1
ATOM 874 N N . LYS A 1 116 ? -1.353 -19.266 -10.555 1 92.06 116 LYS A N 1
ATOM 875 C CA . LYS A 1 116 ? -1.52 -20.5 -11.305 1 92.06 116 LYS A CA 1
ATOM 876 C C . LYS A 1 116 ? -1.233 -20.297 -12.789 1 92.06 116 LYS A C 1
ATOM 878 O O . LYS A 1 116 ? -0.878 -21.234 -13.5 1 92.06 116 LYS A O 1
ATOM 883 N N . ALA A 1 117 ? -1.345 -19.125 -13.18 1 92.44 117 ALA A N 1
ATOM 884 C CA . ALA A 1 117 ? -1.227 -18.844 -14.609 1 92.44 117 ALA A CA 1
ATOM 885 C C . ALA A 1 117 ? 0.076 -18.109 -14.922 1 92.44 117 ALA A C 1
ATOM 887 O O . ALA A 1 117 ? 0.444 -17.953 -16.078 1 92.44 117 ALA A O 1
ATOM 888 N N . CYS A 1 118 ? 0.801 -17.703 -13.977 1 93.56 118 CYS A N 1
ATOM 889 C CA . CYS A 1 118 ? 1.942 -16.828 -14.164 1 93.56 118 CYS A CA 1
ATOM 890 C C . CYS A 1 118 ? 3.107 -17.562 -14.812 1 93.56 118 CYS A C 1
ATOM 892 O O . CYS A 1 118 ? 3.559 -18.594 -14.289 1 93.56 118 CYS A O 1
ATOM 894 N N . PRO A 1 119 ? 3.596 -17.109 -15.852 1 90.81 119 PRO A N 1
ATOM 895 C CA . PRO A 1 119 ? 4.73 -17.75 -16.516 1 90.81 119 PRO A CA 1
ATOM 896 C C . PRO A 1 119 ? 6.023 -17.641 -15.711 1 90.81 119 PRO A C 1
ATOM 898 O O . PRO A 1 119 ? 7.016 -18.297 -16.031 1 90.81 119 PRO A O 1
ATOM 901 N N . HIS A 1 120 ? 5.965 -16.828 -14.656 1 93.88 120 HIS A N 1
ATOM 902 C CA . HIS A 1 120 ? 7.164 -16.641 -13.844 1 93.88 120 HIS A CA 1
ATOM 903 C C . HIS A 1 120 ? 7.152 -17.562 -12.625 1 93.88 120 HIS A C 1
ATOM 905 O O . HIS A 1 120 ? 8.039 -17.469 -11.773 1 93.88 120 HIS A O 1
ATOM 911 N N . ALA A 1 121 ? 6.09 -18.312 -12.555 1 95.5 121 ALA A N 1
ATOM 912 C CA . ALA A 1 121 ? 6.09 -19.312 -11.492 1 95.5 121 ALA A CA 1
ATOM 913 C C . ALA A 1 121 ? 7.336 -20.203 -11.57 1 95.5 121 ALA A C 1
ATOM 915 O O . ALA A 1 121 ? 7.906 -20.375 -12.641 1 95.5 121 ALA A O 1
ATOM 916 N N . PRO A 1 122 ? 7.746 -20.734 -10.477 1 95.56 122 PRO A N 1
ATOM 917 C CA . PRO A 1 122 ? 8.992 -21.5 -10.484 1 95.56 122 PRO A CA 1
ATOM 918 C C . PRO A 1 122 ? 8.812 -22.906 -11.078 1 95.56 122 PRO A C 1
ATOM 920 O O . PRO A 1 122 ? 7.703 -23.438 -11.086 1 95.56 122 PRO A O 1
ATOM 923 N N . CYS A 1 123 ? 9.852 -23.422 -11.648 1 96.06 123 CYS A N 1
ATOM 924 C CA . CYS A 1 123 ? 10.07 -24.828 -11.906 1 96.06 123 CYS A CA 1
ATOM 925 C C . CYS A 1 123 ? 11.086 -25.406 -10.93 1 96.06 123 CYS A C 1
ATOM 927 O O . CYS A 1 123 ? 11.75 -24.672 -10.203 1 96.06 123 CYS A O 1
ATOM 929 N N . PHE A 1 124 ? 11.195 -26.719 -10.938 1 96.88 124 PHE A N 1
ATOM 930 C CA . PHE A 1 124 ? 11.922 -27.328 -9.836 1 96.88 124 PHE A CA 1
ATOM 931 C C . PHE A 1 124 ? 12.977 -28.297 -10.359 1 96.88 124 PHE A C 1
ATOM 933 O O . PHE A 1 124 ? 12.789 -28.938 -11.398 1 96.88 124 PHE A O 1
ATOM 940 N N . CYS A 1 125 ? 14.102 -28.297 -9.625 1 97.81 125 CYS A N 1
ATOM 941 C CA . CYS A 1 125 ? 15.086 -29.328 -9.922 1 97.81 125 CYS A CA 1
ATOM 942 C C . CYS A 1 125 ? 14.609 -30.703 -9.461 1 97.81 125 CYS A C 1
ATOM 944 O O . CYS A 1 125 ? 14.289 -30.891 -8.281 1 97.81 125 CYS A O 1
ATOM 946 N N . PRO A 1 126 ? 14.492 -31.641 -10.344 1 96.38 126 PRO A N 1
ATOM 947 C CA . PRO A 1 126 ? 13.945 -32.938 -9.969 1 96.38 126 PRO A CA 1
ATOM 948 C C . PRO A 1 126 ? 14.969 -33.844 -9.281 1 96.38 126 PRO A C 1
ATOM 950 O O . PRO A 1 126 ? 14.633 -34.938 -8.828 1 96.38 126 PRO A O 1
ATOM 953 N N . ASN A 1 127 ? 16.188 -33.438 -9.203 1 95.12 127 ASN A N 1
ATOM 954 C CA . ASN A 1 127 ? 17.219 -34.219 -8.539 1 95.12 127 ASN A CA 1
ATOM 955 C C . ASN A 1 127 ? 16.891 -34.438 -7.062 1 95.12 127 ASN A C 1
ATOM 957 O O . ASN A 1 127 ? 16.672 -33.469 -6.328 1 95.12 127 ASN A O 1
ATOM 961 N N . PRO A 1 128 ? 16.875 -35.688 -6.695 1 92.12 128 PRO A N 1
ATOM 962 C CA . PRO A 1 128 ? 16.531 -35.969 -5.297 1 92.12 128 PRO A CA 1
ATOM 963 C C . PRO A 1 128 ? 17.406 -35.188 -4.316 1 92.12 128 PRO A C 1
ATOM 965 O O . PRO A 1 128 ? 18.641 -35.219 -4.43 1 92.12 128 PRO A O 1
ATOM 968 N N . GLY A 1 129 ? 16.828 -34.438 -3.451 1 92.94 129 GLY A N 1
ATOM 969 C CA . GLY A 1 129 ? 17.531 -33.781 -2.377 1 92.94 129 GLY A CA 1
ATOM 970 C C . GLY A 1 129 ? 17.953 -32.375 -2.742 1 92.94 129 GLY A C 1
ATOM 971 O O . GLY A 1 129 ? 18.438 -31.609 -1.89 1 92.94 129 GLY A O 1
ATOM 972 N N . CYS A 1 130 ? 18.047 -31.875 -3.977 1 94.88 130 CYS A N 1
ATOM 973 C CA . CYS A 1 130 ? 18.578 -30.578 -4.402 1 94.88 130 CYS A CA 1
ATOM 974 C C . CYS A 1 130 ? 17.656 -29.438 -3.953 1 94.88 130 CYS A C 1
ATOM 976 O O . CYS A 1 130 ? 18.125 -28.453 -3.367 1 94.88 130 CYS A O 1
ATOM 978 N N . GLY A 1 131 ? 16.359 -29.312 -4.078 1 94.44 131 GLY A N 1
ATOM 979 C CA . GLY A 1 131 ? 15.383 -28.344 -3.604 1 94.44 131 GLY A CA 1
ATOM 980 C C . GLY A 1 131 ? 15.398 -27.047 -4.395 1 94.44 131 GLY A C 1
ATOM 981 O O . GLY A 1 131 ? 14.656 -26.109 -4.082 1 94.44 131 GLY A O 1
ATOM 982 N N . PHE A 1 132 ? 16.266 -26.938 -5.43 1 97.12 132 PHE A N 1
ATOM 983 C CA . PHE A 1 132 ? 16.328 -25.719 -6.223 1 97.12 132 PHE A CA 1
ATOM 984 C C . PHE A 1 132 ? 14.992 -25.422 -6.891 1 97.12 132 PHE A C 1
ATOM 986 O O . PHE A 1 132 ? 14.352 -26.328 -7.426 1 97.12 132 PHE A O 1
ATOM 993 N N . ALA A 1 133 ? 14.57 -24.188 -6.801 1 96.19 133 ALA A N 1
ATOM 994 C CA . ALA A 1 133 ? 13.367 -23.703 -7.453 1 96.19 133 ALA A CA 1
ATOM 995 C C . ALA A 1 133 ? 13.594 -22.312 -8.062 1 96.19 133 ALA A C 1
ATOM 997 O O . ALA A 1 133 ? 14.18 -21.438 -7.418 1 96.19 133 ALA A O 1
ATOM 998 N N . GLY A 1 134 ? 13.172 -22.156 -9.352 1 94.88 134 GLY A N 1
ATOM 999 C CA . GLY A 1 134 ? 13.344 -20.875 -10.023 1 94.88 134 GLY A CA 1
ATOM 1000 C C . GLY A 1 134 ? 12.727 -20.844 -11.406 1 94.88 134 GLY A C 1
ATOM 1001 O O . GLY A 1 134 ? 12.047 -21.781 -11.812 1 94.88 134 GLY A O 1
ATOM 1002 N N . PRO A 1 135 ? 12.922 -19.656 -12.031 1 93.31 135 PRO A N 1
ATOM 1003 C CA . PRO A 1 135 ? 12.445 -19.594 -13.422 1 93.31 135 PRO A CA 1
ATOM 1004 C C . PRO A 1 135 ? 13.148 -20.609 -14.328 1 93.31 135 PRO A C 1
ATOM 1006 O O . PRO A 1 135 ? 14.227 -21.109 -13.992 1 93.31 135 PRO A O 1
ATOM 1009 N N . THR A 1 136 ? 12.523 -20.906 -15.445 1 91.69 136 THR A N 1
ATOM 1010 C CA . THR A 1 136 ? 13.016 -21.938 -16.359 1 91.69 136 THR A CA 1
ATOM 1011 C C . THR A 1 136 ? 14.453 -21.641 -16.781 1 91.69 136 THR A C 1
ATOM 1013 O O . THR A 1 136 ? 15.289 -22.547 -16.844 1 91.69 136 THR A O 1
ATOM 1016 N N . VAL A 1 137 ? 14.711 -20.375 -17.062 1 89.56 137 VAL A N 1
ATOM 1017 C CA . VAL A 1 137 ? 16.047 -19.984 -17.516 1 89.56 137 VAL A CA 1
ATOM 1018 C C . VAL A 1 137 ? 17.062 -20.266 -16.406 1 89.56 137 VAL A C 1
ATOM 1020 O O . VAL A 1 137 ? 18.141 -20.812 -16.688 1 89.56 137 VAL A O 1
ATOM 1023 N N . ALA A 1 138 ? 16.734 -19.969 -15.25 1 93.88 138 ALA A N 1
ATOM 1024 C CA . ALA A 1 138 ? 17.625 -20.219 -14.125 1 93.88 138 ALA A CA 1
ATOM 1025 C C . ALA A 1 138 ? 17.797 -21.719 -13.891 1 93.88 138 ALA A C 1
ATOM 1027 O O . ALA A 1 138 ? 18.859 -22.172 -13.453 1 93.88 138 ALA A O 1
ATOM 1028 N N . LEU A 1 139 ? 16.781 -22.406 -14.133 1 95.12 139 LEU A N 1
ATOM 1029 C CA . LEU A 1 139 ? 16.812 -23.859 -13.961 1 95.12 139 LEU A CA 1
ATOM 1030 C C . LEU A 1 139 ? 17.797 -24.5 -14.93 1 95.12 139 LEU A C 1
ATOM 1032 O O . LEU A 1 139 ? 18.547 -25.406 -14.562 1 95.12 139 LEU A O 1
ATOM 1036 N N . LEU A 1 140 ? 17.797 -24.047 -16.188 1 95.31 140 LEU A N 1
ATOM 1037 C CA . LEU A 1 140 ? 18.734 -24.531 -17.172 1 95.31 140 LEU A CA 1
ATOM 1038 C C . LEU A 1 140 ? 20.172 -24.344 -16.703 1 95.31 140 LEU A C 1
ATOM 1040 O O . LEU A 1 140 ? 20.984 -25.266 -16.766 1 95.31 140 LEU A O 1
ATOM 1044 N N . ASP A 1 141 ? 20.406 -23.141 -16.188 1 95.81 141 ASP A N 1
ATOM 1045 C CA . ASP A 1 141 ? 21.734 -22.859 -15.664 1 95.81 141 ASP A CA 1
ATOM 1046 C C . ASP A 1 141 ? 22.078 -23.766 -14.484 1 95.81 141 ASP A C 1
ATOM 1048 O O . ASP A 1 141 ? 23.203 -24.266 -14.375 1 95.81 141 ASP A O 1
ATOM 1052 N N . HIS A 1 142 ? 21.188 -23.969 -13.68 1 97.31 142 HIS A N 1
ATOM 1053 C CA . HIS A 1 142 ? 21.344 -24.828 -12.516 1 97.31 142 HIS A CA 1
ATOM 1054 C C . HIS A 1 142 ? 21.703 -26.25 -12.938 1 97.31 142 HIS A C 1
ATOM 1056 O O . HIS A 1 142 ? 22.641 -26.844 -12.406 1 97.31 142 HIS A O 1
ATOM 1062 N N . PHE A 1 143 ? 20.984 -26.797 -13.93 1 97.12 143 PHE A N 1
ATOM 1063 C CA . PHE A 1 143 ? 21.25 -28.141 -14.438 1 97.12 143 PHE A CA 1
ATOM 1064 C C . PHE A 1 143 ? 22.672 -28.266 -14.945 1 97.12 143 PHE A C 1
ATOM 1066 O O . PHE A 1 143 ? 23.359 -29.25 -14.648 1 97.12 143 PHE A O 1
ATOM 1073 N N . THR A 1 144 ? 23.078 -27.281 -15.641 1 94.56 144 THR A N 1
ATOM 1074 C CA . THR A 1 144 ? 24.375 -27.297 -16.312 1 94.56 144 THR A CA 1
ATOM 1075 C C . THR A 1 144 ? 25.516 -27.062 -15.328 1 94.56 144 THR A C 1
ATOM 1077 O O . THR A 1 144 ? 26.516 -27.766 -15.344 1 94.56 144 THR A O 1
ATOM 1080 N N . ALA A 1 145 ? 25.297 -26.125 -14.492 1 96 145 ALA A N 1
ATOM 1081 C CA . ALA A 1 145 ? 26.391 -25.672 -13.625 1 96 145 ALA A CA 1
ATOM 1082 C C . ALA A 1 145 ? 26.5 -26.562 -12.391 1 96 145 ALA A C 1
ATOM 1084 O O . ALA A 1 145 ? 27.609 -26.953 -11.992 1 96 145 ALA A O 1
ATOM 1085 N N . GLU A 1 146 ? 25.422 -26.891 -11.797 1 96.81 146 GLU A N 1
ATOM 1086 C CA . GLU A 1 146 ? 25.453 -27.594 -10.516 1 96.81 146 GLU A CA 1
ATOM 1087 C C . GLU A 1 146 ? 25.453 -29.109 -10.703 1 96.81 146 GLU A C 1
ATOM 1089 O O . GLU A 1 146 ? 26.188 -29.812 -10.016 1 96.81 146 GLU A O 1
ATOM 1094 N N . HIS A 1 147 ? 24.641 -29.578 -11.617 1 96.69 147 HIS A N 1
ATOM 1095 C CA . HIS A 1 147 ? 24.516 -31.016 -11.773 1 96.69 147 HIS A CA 1
ATOM 1096 C C . HIS A 1 147 ? 25.297 -31.516 -12.984 1 96.69 147 HIS A C 1
ATOM 1098 O O . HIS A 1 147 ? 25.5 -32.719 -13.148 1 96.69 147 HIS A O 1
ATOM 1104 N N . LYS A 1 148 ? 25.75 -30.625 -13.852 1 96.25 148 LYS A N 1
ATOM 1105 C CA . LYS A 1 148 ? 26.531 -30.922 -15.055 1 96.25 148 LYS A CA 1
ATOM 1106 C C . LYS A 1 148 ? 25.812 -31.938 -15.938 1 96.25 148 LYS A C 1
ATOM 1108 O O . LYS A 1 148 ? 26.438 -32.875 -16.422 1 96.25 148 LYS A O 1
ATOM 1113 N N . TRP A 1 149 ? 24.5 -31.766 -16.062 1 96.31 149 TRP A N 1
ATOM 1114 C CA . TRP A 1 149 ? 23.719 -32.625 -16.938 1 96.31 149 TRP A CA 1
ATOM 1115 C C . TRP A 1 149 ? 24.016 -32.312 -18.406 1 96.31 149 TRP A C 1
ATOM 1117 O O . TRP A 1 149 ? 24.172 -31.141 -18.781 1 96.31 149 TRP A O 1
ATOM 1127 N N . PRO A 1 150 ? 24.203 -33.438 -19.219 1 96.12 150 PRO A N 1
ATOM 1128 C CA . PRO A 1 150 ? 24.422 -33.188 -20.641 1 96.12 150 PRO A CA 1
ATOM 1129 C C . PRO A 1 150 ? 23.281 -32.375 -21.266 1 96.12 150 PRO A C 1
ATOM 1131 O O . PRO A 1 150 ? 22.109 -32.594 -20.953 1 96.12 150 PRO A O 1
ATOM 1134 N N . THR A 1 151 ? 23.672 -31.406 -22.094 1 95.69 151 THR A N 1
ATOM 1135 C CA . THR A 1 151 ? 22.703 -30.531 -22.734 1 95.69 151 THR A CA 1
ATOM 1136 C C . THR A 1 151 ? 22.891 -30.531 -24.25 1 95.69 151 THR A C 1
ATOM 1138 O O . THR A 1 151 ? 24.031 -30.438 -24.734 1 95.69 151 THR A O 1
ATOM 1141 N N . THR A 1 152 ? 21.828 -30.719 -25 1 96.19 152 THR A N 1
ATOM 1142 C CA . THR A 1 152 ? 21.859 -30.703 -26.453 1 96.19 152 THR A CA 1
ATOM 1143 C C . THR A 1 152 ? 20.891 -29.641 -27 1 96.19 152 THR A C 1
ATOM 1145 O O . THR A 1 152 ? 19.719 -29.625 -26.609 1 96.19 152 THR A O 1
ATOM 1148 N N . ALA A 1 153 ? 21.406 -28.781 -27.859 1 96.62 153 ALA A N 1
ATOM 1149 C CA . ALA A 1 153 ? 20.531 -27.859 -28.594 1 96.62 153 ALA A CA 1
ATOM 1150 C C . ALA A 1 153 ? 19.969 -28.531 -29.828 1 96.62 153 ALA A C 1
ATOM 1152 O O . ALA A 1 153 ? 20.656 -29.312 -30.5 1 96.62 153 ALA A O 1
ATOM 1153 N N . PHE A 1 154 ? 18.75 -28.266 -30.109 1 96.56 154 PHE A N 1
ATOM 1154 C CA . PHE A 1 154 ? 18.156 -28.875 -31.297 1 96.56 154 PHE A CA 1
ATOM 1155 C C . PHE A 1 154 ? 17.281 -27.875 -32.031 1 96.56 154 PHE A C 1
ATOM 1157 O O . PHE A 1 154 ? 16.984 -26.797 -31.531 1 96.56 154 PHE A O 1
ATOM 1164 N N . LYS A 1 155 ? 16.969 -28.219 -33.281 1 96.31 155 LYS A N 1
ATOM 1165 C CA . LYS A 1 155 ? 16.047 -27.469 -34.125 1 96.31 155 LYS A CA 1
ATOM 1166 C C . LYS A 1 155 ? 14.719 -28.219 -34.281 1 96.31 155 LYS A C 1
ATOM 1168 O O . LYS A 1 155 ? 14.719 -29.438 -34.531 1 96.31 155 LYS A O 1
ATOM 1173 N N . TYR A 1 156 ? 13.703 -27.5 -34.188 1 95.88 156 TYR A N 1
ATOM 1174 C CA . TYR A 1 156 ? 12.391 -28.125 -34.312 1 95.88 156 TYR A CA 1
ATOM 1175 C C . TYR A 1 156 ? 12.203 -28.734 -35.688 1 95.88 156 TYR A C 1
ATOM 1177 O O . TYR A 1 156 ? 12.695 -28.188 -36.688 1 95.88 156 TYR A O 1
ATOM 1185 N N . ASN A 1 157 ? 11.531 -29.812 -35.781 1 95.44 157 ASN A N 1
ATOM 1186 C CA . ASN A 1 157 ? 11.102 -30.469 -37 1 95.44 157 ASN A CA 1
ATOM 1187 C C . ASN A 1 157 ? 12.281 -31.062 -37.781 1 95.44 157 ASN A C 1
ATOM 1189 O O . ASN A 1 157 ? 12.148 -31.438 -38.938 1 95.44 157 ASN A O 1
ATOM 1193 N N . TYR A 1 158 ? 13.422 -31.016 -37.156 1 96.25 158 TYR A N 1
ATOM 1194 C CA . TYR A 1 158 ? 14.602 -31.703 -37.688 1 96.25 158 TYR A CA 1
ATOM 1195 C C . TYR A 1 158 ? 15.078 -32.781 -36.75 1 96.25 158 TYR A C 1
ATOM 1197 O O . TYR A 1 158 ? 15.078 -32.594 -35.531 1 96.25 158 TYR A O 1
ATOM 1205 N N . PRO A 1 159 ? 15.477 -33.906 -37.312 1 96 159 PRO A N 1
ATOM 1206 C CA . PRO A 1 159 ? 15.969 -34.969 -36.438 1 96 159 PRO A CA 1
ATOM 1207 C C . PRO A 1 159 ? 17.359 -34.688 -35.875 1 96 159 PRO A C 1
ATOM 1209 O O . PRO A 1 159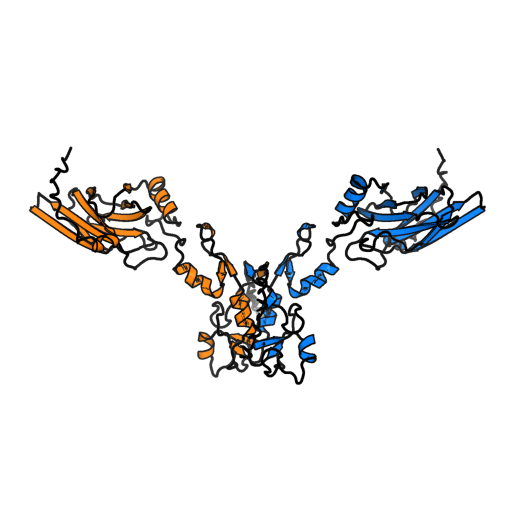 ? 18.172 -34.031 -36.531 1 96 159 PRO A O 1
ATOM 1212 N N . PHE A 1 160 ? 17.562 -35.062 -34.719 1 95.94 160 PHE A N 1
ATOM 1213 C CA . PHE A 1 160 ? 18.891 -35.094 -34.094 1 95.94 160 PHE A CA 1
ATOM 1214 C C . PHE A 1 160 ? 19.109 -36.406 -33.344 1 95.94 160 PHE A C 1
ATOM 1216 O O . PHE A 1 160 ? 18.156 -37.125 -33 1 95.94 160 PHE A O 1
ATOM 1223 N N . CYS A 1 161 ? 20.375 -36.812 -33.188 1 93.56 161 CYS A N 1
ATOM 1224 C CA . CYS A 1 161 ? 20.656 -38.125 -32.594 1 93.56 161 CYS A CA 1
ATOM 1225 C C . CYS A 1 161 ? 21.234 -38 -31.203 1 93.56 161 CYS A C 1
ATOM 1227 O O . CYS A 1 161 ? 21.969 -37.031 -30.906 1 93.56 161 CYS A O 1
ATOM 1229 N N . LEU A 1 162 ? 20.766 -38.906 -30.375 1 92 162 LEU A N 1
ATOM 1230 C CA . LEU A 1 162 ? 21.281 -39 -29.016 1 92 162 LEU A CA 1
ATOM 1231 C C . LEU A 1 162 ? 21.516 -40.469 -28.641 1 92 162 LEU A C 1
ATOM 1233 O O . LEU A 1 162 ? 20.719 -41.344 -29.016 1 92 162 LEU A O 1
ATOM 1237 N N . VAL A 1 163 ? 22.562 -40.688 -27.922 1 89.31 163 VAL A N 1
ATOM 1238 C CA . VAL A 1 163 ? 22.781 -42.031 -27.375 1 89.31 163 VAL A CA 1
ATOM 1239 C C . VAL A 1 163 ? 22.031 -42.188 -26.062 1 89.31 163 VAL A C 1
ATOM 1241 O O . VAL A 1 163 ? 22.188 -41.375 -25.141 1 89.31 163 VAL A O 1
ATOM 1244 N N . ALA A 1 164 ? 21.203 -43.188 -26.047 1 85.06 164 ALA A N 1
ATOM 1245 C CA . ALA A 1 164 ? 20.453 -43.406 -24.828 1 85.06 164 ALA A CA 1
ATOM 1246 C C . ALA A 1 164 ? 21.359 -43.938 -23.703 1 85.06 164 ALA A C 1
ATOM 1248 O O . ALA A 1 164 ? 21.922 -45.031 -23.797 1 85.06 164 ALA A O 1
ATOM 1249 N N . LYS A 1 165 ? 21.609 -43.125 -22.781 1 85.31 165 LYS A N 1
ATOM 1250 C CA . LYS A 1 165 ? 22.328 -43.469 -21.562 1 85.31 165 LYS A CA 1
ATOM 1251 C C . LYS A 1 165 ? 21.469 -43.188 -20.328 1 85.31 165 LYS A C 1
ATOM 1253 O O . LYS A 1 165 ? 20.75 -42.219 -20.281 1 85.31 165 LYS A O 1
ATOM 1258 N N . PRO A 1 166 ? 21.547 -44.25 -19.438 1 89.56 166 PRO A N 1
ATOM 1259 C CA . PRO A 1 166 ? 20.781 -43.969 -18.219 1 89.56 166 PRO A CA 1
ATOM 1260 C C . PRO A 1 166 ? 21.094 -42.625 -17.594 1 89.56 166 PRO A C 1
ATOM 1262 O O . PRO A 1 166 ? 22.266 -42.219 -17.547 1 89.56 166 PRO A O 1
ATOM 1265 N N . GLY A 1 167 ? 19.969 -41.938 -17.156 1 91.69 167 GLY A N 1
ATOM 1266 C CA . GLY A 1 167 ? 20.141 -40.625 -16.578 1 91.69 167 GLY A CA 1
ATOM 1267 C C . GLY A 1 167 ? 19.328 -39.531 -17.281 1 91.69 167 GLY A C 1
ATOM 1268 O O . GLY A 1 167 ? 18.375 -39.844 -18.016 1 91.69 167 GLY A O 1
ATOM 1269 N N . VAL A 1 168 ? 19.75 -38.312 -16.938 1 95.06 168 VAL A N 1
ATOM 1270 C CA . VAL A 1 168 ? 18.984 -37.188 -17.406 1 95.06 168 VAL A CA 1
ATOM 1271 C C . VAL A 1 168 ? 19.734 -36.469 -18.531 1 95.06 168 VAL A C 1
ATOM 1273 O O . VAL A 1 168 ? 20.969 -36.344 -18.469 1 95.06 168 VAL A O 1
ATOM 1276 N N . HIS A 1 169 ? 19.016 -36.062 -19.578 1 95.69 169 HIS A N 1
ATOM 1277 C CA . HIS A 1 169 ? 19.547 -35.281 -20.672 1 95.69 169 HIS A CA 1
ATOM 1278 C C . HIS A 1 169 ? 18.688 -34.031 -20.938 1 95.69 169 HIS A C 1
ATOM 1280 O O . HIS A 1 169 ? 17.469 -34.156 -21.109 1 95.69 169 HIS A O 1
ATOM 1286 N N . VAL A 1 170 ? 19.312 -32.875 -20.953 1 97.31 170 VAL A N 1
ATOM 1287 C CA . VAL A 1 170 ? 18.578 -31.641 -21.172 1 97.31 170 VAL A CA 1
ATOM 1288 C C . VAL A 1 170 ? 18.562 -31.297 -22.656 1 97.31 170 VAL A C 1
ATOM 1290 O O . VAL A 1 170 ? 19.609 -31.328 -23.312 1 97.31 170 VAL A O 1
ATOM 1293 N N . LEU A 1 171 ? 17.422 -31.078 -23.203 1 96.94 171 LEU A N 1
ATOM 1294 C CA . LEU A 1 171 ? 17.266 -30.656 -24.594 1 96.94 171 LEU A CA 1
ATOM 1295 C C . LEU A 1 171 ? 16.797 -29.203 -24.656 1 96.94 171 LEU A C 1
ATOM 1297 O O . LEU A 1 171 ? 15.805 -28.844 -24.031 1 96.94 171 LEU A O 1
ATOM 1301 N N . ARG A 1 172 ? 17.453 -28.375 -25.406 1 96.75 172 ARG A N 1
ATOM 1302 C CA . ARG A 1 172 ? 17.125 -26.953 -25.531 1 96.75 172 ARG A CA 1
ATOM 1303 C C . ARG A 1 172 ? 16.656 -26.625 -26.938 1 96.75 172 ARG A C 1
ATOM 1305 O O . ARG A 1 172 ? 17.406 -26.812 -27.906 1 96.75 172 ARG A O 1
ATOM 1312 N N . GLY A 1 173 ? 15.469 -26.141 -27.016 1 94.88 173 GLY A N 1
ATOM 1313 C CA . GLY A 1 173 ? 14.953 -25.703 -28.312 1 94.88 173 GLY A CA 1
ATOM 1314 C C . GLY A 1 173 ? 15.461 -24.344 -28.719 1 94.88 173 GLY A C 1
ATOM 1315 O O . GLY A 1 173 ? 15.969 -23.578 -27.891 1 94.88 173 GLY A O 1
ATOM 1316 N N . GLN A 1 174 ? 15.242 -24.094 -29.984 1 92.25 174 GLN A N 1
ATOM 1317 C CA . GLN A 1 174 ? 15.688 -22.812 -30.547 1 92.25 174 GLN A CA 1
ATOM 1318 C C . GLN A 1 174 ? 14.922 -21.656 -29.922 1 92.25 174 GLN A C 1
ATOM 1320 O O . GLN A 1 174 ? 15.438 -20.531 -29.844 1 92.25 174 GLN A O 1
ATOM 1325 N N . ASP A 1 175 ? 13.719 -21.906 -29.516 1 90.06 175 ASP A N 1
ATOM 1326 C CA . ASP A 1 175 ? 12.867 -20.859 -28.969 1 90.06 175 ASP A CA 1
ATOM 1327 C C . ASP A 1 175 ? 13.125 -20.672 -27.469 1 90.06 175 ASP A C 1
ATOM 1329 O O . ASP A 1 175 ? 12.453 -19.875 -26.812 1 90.06 175 ASP A O 1
ATOM 1333 N N . GLY A 1 176 ? 14.008 -21.406 -26.922 1 89.88 176 GLY A N 1
ATOM 1334 C CA . GLY A 1 176 ? 14.344 -21.266 -25.516 1 89.88 176 GLY A CA 1
ATOM 1335 C C . GLY A 1 176 ? 13.617 -22.25 -24.609 1 89.88 176 GLY A C 1
ATOM 1336 O O . GLY A 1 176 ? 13.898 -22.328 -23.422 1 89.88 176 GLY A O 1
ATOM 1337 N N . ASN A 1 177 ? 12.727 -23.016 -25.188 1 94.31 177 ASN A N 1
ATOM 1338 C CA . ASN A 1 177 ? 12.07 -24.047 -24.391 1 94.31 177 ASN A CA 1
ATOM 1339 C C . ASN A 1 177 ? 13.055 -25.141 -23.984 1 94.31 177 ASN A C 1
ATOM 1341 O O . ASN A 1 177 ? 13.977 -25.469 -24.734 1 94.31 177 ASN A O 1
ATOM 1345 N N . ILE A 1 178 ? 12.781 -25.625 -22.828 1 96.5 178 ILE A N 1
ATOM 1346 C CA . ILE A 1 178 ? 13.664 -26.656 -22.281 1 96.5 178 ILE A CA 1
ATOM 1347 C C . ILE A 1 178 ? 12.891 -27.953 -22.094 1 96.5 178 ILE A C 1
ATOM 1349 O O . ILE A 1 178 ? 11.766 -27.953 -21.594 1 96.5 178 ILE A O 1
ATOM 1353 N N . PHE A 1 179 ? 13.523 -29.047 -22.547 1 96.44 179 PHE A N 1
ATOM 1354 C CA . PHE A 1 179 ? 12.961 -30.391 -22.406 1 96.44 179 PHE A CA 1
ATOM 1355 C C . PHE A 1 179 ? 13.875 -31.266 -21.562 1 96.44 179 PHE A C 1
ATOM 1357 O O . PHE A 1 179 ? 15.102 -31.125 -21.609 1 96.44 179 PHE A O 1
ATOM 1364 N N . LEU A 1 180 ? 13.234 -32.094 -20.828 1 96.44 180 LEU A N 1
ATOM 1365 C CA . LEU A 1 180 ? 14.008 -33 -20.016 1 96.44 180 LEU A CA 1
ATOM 1366 C C . LEU A 1 180 ? 13.742 -34.438 -20.422 1 96.44 180 LEU A C 1
ATOM 1368 O O . LEU A 1 180 ? 12.602 -34.906 -20.344 1 96.44 180 LEU A O 1
ATOM 1372 N N . LEU A 1 181 ? 14.82 -35.094 -20.875 1 95.38 181 LEU A N 1
ATOM 1373 C CA . LEU A 1 181 ? 14.789 -36.531 -21.219 1 95.38 181 LEU A CA 1
ATOM 1374 C C . LEU A 1 181 ? 15.352 -37.375 -20.094 1 95.38 181 LEU A C 1
ATOM 1376 O O . LEU A 1 181 ? 16.453 -37.125 -19.594 1 95.38 181 LEU A O 1
ATOM 1380 N N . ASN A 1 182 ? 14.57 -38.281 -19.656 1 94.62 182 ASN A N 1
ATOM 1381 C CA . ASN A 1 182 ? 14.984 -39.188 -18.594 1 94.62 182 ASN A CA 1
ATOM 1382 C C . ASN A 1 182 ? 15.031 -40.625 -19.094 1 94.62 182 ASN A C 1
ATOM 1384 O O . ASN A 1 182 ? 14.023 -41.156 -19.562 1 94.62 182 ASN A O 1
ATOM 1388 N N . VAL A 1 183 ? 16.188 -41.188 -19.031 1 90.38 183 VAL A N 1
ATOM 1389 C CA . VAL A 1 183 ? 16.344 -42.594 -19.312 1 90.38 183 VAL A CA 1
ATOM 1390 C C . VAL A 1 183 ? 16.516 -43.375 -18 1 90.38 183 VAL A C 1
ATOM 1392 O O . VAL A 1 183 ? 17.547 -43.281 -17.344 1 90.38 183 VAL A O 1
ATOM 1395 N N . ALA A 1 184 ? 15.484 -44.094 -17.672 1 85.88 184 ALA A N 1
ATOM 1396 C CA . ALA A 1 184 ? 15.461 -44.781 -16.391 1 85.88 184 ALA A CA 1
ATOM 1397 C C . ALA A 1 184 ? 16.484 -45.906 -16.359 1 85.88 184 ALA A C 1
ATOM 1399 O O . ALA A 1 184 ? 16.859 -46.438 -17.406 1 85.88 184 ALA A O 1
ATOM 1400 N N . LEU A 1 185 ? 16.969 -46.156 -15.117 1 76.25 185 LEU A N 1
ATOM 1401 C CA . LEU A 1 185 ? 17.859 -47.281 -14.922 1 76.25 185 LEU A CA 1
ATOM 1402 C C . LEU A 1 185 ? 17.156 -48.594 -15.281 1 76.25 185 LEU A C 1
ATOM 1404 O O . LEU A 1 185 ? 15.961 -48.75 -15.016 1 76.25 185 LEU A O 1
ATOM 1408 N N . PRO A 1 186 ? 17.938 -49.5 -15.906 1 65 186 PRO A N 1
ATOM 1409 C CA . PRO A 1 186 ? 17.375 -50.75 -16.453 1 65 186 PRO A CA 1
ATOM 1410 C C . PRO A 1 186 ? 16.75 -51.625 -15.391 1 65 186 PRO A C 1
ATOM 1412 O O . PRO A 1 186 ? 17.328 -51.844 -14.32 1 65 186 PRO A O 1
ATOM 1415 N N . MET A 1 187 ? 15.453 -51.719 -15.258 1 61.81 187 MET A N 1
ATOM 1416 C CA . MET A 1 187 ? 14.859 -52.844 -14.516 1 61.81 187 MET A CA 1
ATOM 1417 C C . MET A 1 187 ? 14.805 -54.094 -15.375 1 61.81 187 MET A C 1
ATOM 1419 O O . MET A 1 187 ? 14.656 -55.219 -14.852 1 61.81 187 MET A O 1
ATOM 1423 N N . SER A 1 188 ? 14.797 -54 -16.656 1 66.38 188 SER A N 1
ATOM 1424 C CA . SER A 1 188 ? 14.742 -55 -17.688 1 66.38 188 SER A CA 1
ATOM 1425 C C . SER A 1 188 ? 15.75 -54.719 -18.797 1 66.38 188 SER A C 1
ATOM 1427 O O . SER A 1 188 ? 16.438 -53.719 -18.766 1 66.38 188 SER A O 1
ATOM 1429 N N . PRO A 1 189 ? 15.844 -55.656 -19.688 1 75.12 189 PRO A N 1
ATOM 1430 C CA . PRO A 1 189 ? 16.734 -55.406 -20.812 1 75.12 189 PRO A CA 1
ATOM 1431 C C . PRO A 1 189 ? 16.344 -54.125 -21.594 1 75.12 189 PRO A C 1
ATOM 1433 O O . PRO A 1 189 ? 17 -53.781 -22.578 1 75.12 189 PRO A O 1
ATOM 1436 N N . LEU A 1 190 ? 15.32 -53.406 -21 1 81.5 190 LEU A N 1
ATOM 1437 C CA . LEU A 1 190 ? 14.891 -52.188 -21.688 1 81.5 190 LEU A CA 1
ATOM 1438 C C . LEU A 1 190 ? 14.938 -51 -20.766 1 81.5 190 LEU A C 1
ATOM 1440 O O . LEU A 1 190 ? 14.664 -51.125 -19.562 1 81.5 190 LEU A O 1
ATOM 1444 N N . HIS A 1 191 ? 15.312 -49.906 -21.312 1 84.38 191 HIS A N 1
ATOM 1445 C CA . HIS A 1 191 ? 15.281 -48.656 -20.609 1 84.38 191 HIS A CA 1
ATOM 1446 C C . HIS A 1 191 ? 14.039 -47.844 -20.969 1 84.38 191 HIS A C 1
ATOM 1448 O O . HIS A 1 191 ? 13.727 -47.656 -22.141 1 84.38 191 HIS A O 1
ATOM 1454 N N . ALA A 1 192 ? 13.375 -47.531 -19.875 1 88.81 192 ALA A N 1
ATOM 1455 C CA . ALA A 1 192 ? 12.25 -46.625 -20.109 1 88.81 192 ALA A CA 1
ATOM 1456 C C . ALA A 1 192 ? 12.734 -45.188 -20.391 1 88.81 192 ALA A C 1
ATOM 1458 O O . ALA A 1 192 ? 13.602 -44.688 -19.672 1 88.81 192 ALA A O 1
ATOM 1459 N N . VAL A 1 193 ? 12.188 -44.594 -21.484 1 90.75 193 VAL A N 1
ATOM 1460 C CA . VAL A 1 193 ? 12.562 -43.219 -21.844 1 90.75 193 VAL A CA 1
ATOM 1461 C C . VAL A 1 193 ? 11.359 -42.281 -21.688 1 90.75 193 VAL A C 1
ATOM 1463 O O . VAL A 1 193 ? 10.266 -42.594 -22.156 1 90.75 193 VAL A O 1
ATOM 1466 N N . SER A 1 194 ? 11.547 -41.219 -20.906 1 93.69 194 SER A N 1
ATOM 1467 C CA . SER A 1 194 ? 10.516 -40.188 -20.703 1 93.69 194 SER A CA 1
ATOM 1468 C C . SER A 1 194 ? 10.992 -38.812 -21.125 1 93.69 194 SER A C 1
ATOM 1470 O O . SER A 1 194 ? 12.188 -38.531 -21.078 1 93.69 194 SER A O 1
ATOM 1472 N N . LEU A 1 195 ? 10.016 -38.062 -21.656 1 94.75 195 LEU A N 1
ATOM 1473 C CA . LEU A 1 195 ? 10.328 -36.719 -22.125 1 94.75 195 LEU A CA 1
ATOM 1474 C C . LEU A 1 195 ? 9.234 -35.75 -21.719 1 94.75 195 LEU A C 1
ATOM 1476 O O . LEU A 1 195 ? 8.047 -36 -21.938 1 94.75 195 LEU A O 1
ATOM 1480 N N . VAL A 1 196 ? 9.617 -34.594 -21.125 1 95.19 196 VAL A N 1
ATOM 1481 C CA . VAL A 1 196 ? 8.656 -33.562 -20.766 1 95.19 196 VAL A CA 1
ATOM 1482 C C . VAL A 1 196 ? 9.18 -32.188 -21.188 1 95.19 196 VAL A C 1
ATOM 1484 O O . VAL A 1 196 ? 10.383 -32.031 -21.391 1 95.19 196 VAL A O 1
ATOM 1487 N N . CYS A 1 197 ? 8.219 -31.297 -21.438 1 95.06 197 CYS A N 1
ATOM 1488 C CA . CYS A 1 197 ? 8.555 -29.891 -21.625 1 95.06 197 CYS A CA 1
ATOM 1489 C C . CYS A 1 197 ? 8.469 -29.141 -20.297 1 95.06 197 CYS A C 1
ATOM 1491 O O . CYS A 1 197 ? 7.43 -29.156 -19.641 1 95.06 197 CYS A O 1
ATOM 1493 N N . ILE A 1 198 ? 9.5 -28.469 -19.938 1 95.5 198 ILE A N 1
ATOM 1494 C CA . ILE A 1 198 ? 9.523 -27.781 -18.656 1 95.5 198 ILE A CA 1
ATOM 1495 C C . ILE A 1 198 ? 8.766 -26.453 -18.766 1 95.5 198 ILE A C 1
ATOM 1497 O O . ILE A 1 198 ? 9.195 -25.547 -19.469 1 95.5 198 ILE A O 1
ATOM 1501 N N . GLN A 1 199 ? 7.652 -26.406 -18.078 1 93.19 199 GLN A N 1
ATOM 1502 C CA . GLN A 1 199 ? 6.789 -25.234 -18.047 1 93.19 199 GLN A CA 1
ATOM 1503 C C . GLN A 1 199 ? 6.254 -24.984 -16.641 1 93.19 199 GLN A C 1
ATOM 1505 O O . GLN A 1 199 ? 5.883 -25.922 -15.938 1 93.19 199 GLN A O 1
ATOM 1510 N N . PRO A 1 200 ? 6.258 -23.656 -16.312 1 92.44 200 PRO A N 1
ATOM 1511 C CA . PRO A 1 200 ? 5.691 -23.375 -15 1 92.44 200 PRO A CA 1
ATOM 1512 C C . PRO A 1 200 ? 4.215 -23.75 -14.898 1 92.44 200 PRO A C 1
ATOM 1514 O O . PRO A 1 200 ? 3.506 -23.766 -15.906 1 92.44 200 PRO A O 1
ATOM 1517 N N . ASN A 1 201 ? 3.756 -24 -13.648 1 84.06 201 ASN A N 1
ATOM 1518 C CA . ASN A 1 201 ? 2.369 -24.266 -13.273 1 84.06 201 ASN A CA 1
ATOM 1519 C C . ASN A 1 201 ? 1.765 -25.375 -14.117 1 84.06 201 ASN A C 1
ATOM 1521 O O . ASN A 1 201 ? 0.575 -25.344 -14.438 1 84.06 201 ASN A O 1
ATOM 1525 N N . SER A 1 202 ? 2.604 -26.172 -14.719 1 73.81 202 SER A N 1
ATOM 1526 C CA . SER A 1 202 ? 2.109 -27.25 -15.57 1 73.81 202 SER A CA 1
ATOM 1527 C C . SER A 1 202 ? 2.502 -28.609 -15.008 1 73.81 202 SER A C 1
ATOM 1529 O O . SER A 1 202 ? 3.641 -28.812 -14.578 1 73.81 202 SER A O 1
ATOM 1531 N N . SER A 1 203 ? 1.502 -29.484 -14.555 1 65.19 203 SER A N 1
ATOM 1532 C CA . SER A 1 203 ? 1.941 -30.828 -14.242 1 65.19 203 SER A CA 1
ATOM 1533 C C . SER A 1 203 ? 1.285 -31.859 -15.164 1 65.19 203 SER A C 1
ATOM 1535 O O . SER A 1 203 ? 1.77 -32.969 -15.297 1 65.19 203 SER A O 1
ATOM 1537 N N . SER A 1 204 ? 0.255 -31.375 -15.883 1 65.94 204 SER A N 1
ATOM 1538 C CA . SER A 1 204 ? -0.354 -32.5 -16.594 1 65.94 204 SER A CA 1
ATOM 1539 C C . SER A 1 204 ? -0.933 -32.062 -17.938 1 65.94 204 SER A C 1
ATOM 1541 O O . SER A 1 204 ? -1.458 -32.875 -18.688 1 65.94 204 SER A O 1
ATOM 1543 N N . GLU A 1 205 ? -0.49 -30.859 -18.312 1 75.25 205 GLU A N 1
ATOM 1544 C CA . GLU A 1 205 ? -1.115 -30.391 -19.547 1 75.25 205 GLU A CA 1
ATOM 1545 C C . GLU A 1 205 ? -0.242 -30.703 -20.75 1 75.25 205 GLU A C 1
ATOM 1547 O O . GLU A 1 205 ? 0.987 -30.656 -20.672 1 75.25 205 GLU A O 1
ATOM 1552 N N . LEU A 1 206 ? -0.923 -31.219 -21.688 1 79.25 206 LEU A N 1
ATOM 1553 C CA . LEU A 1 206 ? -0.207 -31.484 -22.922 1 79.25 206 LEU A CA 1
ATOM 1554 C C . LEU A 1 206 ? 0.339 -30.188 -23.516 1 79.25 206 LEU A C 1
ATOM 1556 O O . LEU A 1 206 ? -0.317 -29.141 -23.453 1 79.25 206 LEU A O 1
ATOM 1560 N N . SER A 1 207 ? 1.519 -30.375 -23.875 1 86.75 207 SER A N 1
ATOM 1561 C CA . SER A 1 207 ? 2.135 -29.266 -24.594 1 86.75 207 SER A CA 1
ATOM 1562 C C . SER A 1 207 ? 1.745 -29.25 -26.062 1 86.75 207 SER A C 1
ATOM 1564 O O . SER A 1 207 ? 0.909 -30.047 -26.484 1 86.75 207 SER A O 1
ATOM 1566 N N . SER A 1 208 ? 2.156 -28.25 -26.781 1 86.5 208 SER A N 1
ATOM 1567 C CA . SER A 1 208 ? 1.942 -28.172 -28.234 1 86.5 208 SER A CA 1
ATOM 1568 C C . SER A 1 208 ? 2.996 -28.969 -28.984 1 86.5 208 SER A C 1
ATOM 1570 O O . SER A 1 208 ? 2.961 -29.031 -30.219 1 86.5 208 SER A O 1
ATOM 1572 N N . PHE A 1 209 ? 3.838 -29.641 -28.266 1 93.25 209 PHE A N 1
ATOM 1573 C CA . PHE A 1 209 ? 4.957 -30.328 -28.906 1 93.25 209 PHE A CA 1
ATOM 1574 C C . PHE A 1 209 ? 4.691 -31.828 -29 1 93.25 209 PHE A C 1
ATOM 1576 O O . PHE A 1 209 ? 3.988 -32.375 -28.156 1 93.25 209 PHE A O 1
ATOM 1583 N N . ARG A 1 210 ? 5.266 -32.406 -30.031 1 94.06 210 ARG A N 1
ATOM 1584 C CA . ARG A 1 210 ? 5.281 -33.875 -30.219 1 94.06 210 ARG A CA 1
ATOM 1585 C C . ARG A 1 210 ? 6.699 -34.375 -30.453 1 94.06 210 ARG A C 1
ATOM 1587 O O . ARG A 1 210 ? 7.551 -33.625 -30.969 1 94.06 210 ARG A O 1
ATOM 1594 N N . CYS A 1 211 ? 6.891 -35.531 -30.016 1 94.06 211 CYS A N 1
ATOM 1595 C CA . CYS A 1 211 ? 8.219 -36.125 -30.172 1 94.06 211 CYS A CA 1
ATOM 1596 C C . CYS A 1 211 ? 8.164 -37.406 -31.016 1 94.06 211 CYS A C 1
ATOM 1598 O O . CYS A 1 211 ? 7.406 -38.312 -30.719 1 94.06 211 CYS A O 1
ATOM 1600 N N . TYR A 1 212 ? 8.891 -37.375 -32.125 1 93.69 212 TYR A N 1
ATOM 1601 C CA . TYR A 1 212 ? 9.117 -38.531 -32.938 1 93.69 212 TYR A CA 1
ATOM 1602 C C . TYR A 1 212 ? 10.453 -39.188 -32.594 1 93.69 212 TYR A C 1
ATOM 1604 O O . TYR A 1 212 ? 11.492 -38.531 -32.625 1 93.69 212 TYR A O 1
ATOM 1612 N N . VAL A 1 213 ? 10.414 -40.469 -32.219 1 91.69 213 VAL A N 1
ATOM 1613 C CA . VAL A 1 213 ? 11.648 -41.156 -31.906 1 91.69 213 VAL A CA 1
ATOM 1614 C C . VAL A 1 213 ? 11.773 -42.406 -32.781 1 91.69 213 VAL A C 1
ATOM 1616 O O . VAL A 1 213 ? 10.805 -43.156 -32.969 1 91.69 213 VAL A O 1
ATOM 1619 N N . ASP A 1 214 ? 12.953 -42.562 -33.25 1 90.5 214 ASP A N 1
ATOM 1620 C CA . ASP A 1 214 ? 13.266 -43.75 -34.062 1 90.5 214 ASP A CA 1
ATOM 1621 C C . ASP A 1 214 ? 14.625 -44.344 -33.688 1 90.5 214 ASP A C 1
ATOM 1623 O O . ASP A 1 214 ? 15.555 -43.594 -33.344 1 90.5 214 ASP A O 1
ATOM 1627 N N . PHE A 1 215 ? 14.641 -45.656 -33.531 1 86.94 215 PHE A N 1
ATOM 1628 C CA . PHE A 1 215 ? 15.922 -46.312 -33.312 1 86.94 215 PHE A CA 1
ATOM 1629 C C . PHE A 1 215 ? 15.914 -47.719 -33.906 1 86.94 215 PHE A C 1
ATOM 1631 O O . PHE A 1 215 ? 14.852 -48.281 -34.156 1 86.94 215 PHE A O 1
ATOM 1638 N N . SER A 1 216 ? 17.109 -48.094 -34.312 1 82.25 216 SER A N 1
ATOM 1639 C CA . SER A 1 216 ? 17.297 -49.469 -34.812 1 82.25 216 SER A CA 1
ATOM 1640 C C . SER A 1 216 ? 18.281 -50.25 -33.969 1 82.25 216 SER A C 1
ATOM 1642 O O . SER A 1 216 ? 19.266 -49.688 -33.469 1 82.25 216 SER A O 1
ATOM 1644 N N . CYS A 1 217 ? 17.766 -51.406 -33.562 1 72.31 217 CYS A N 1
ATOM 1645 C CA . CYS A 1 217 ? 18.656 -52.312 -32.844 1 72.31 217 CYS A CA 1
ATOM 1646 C C . CYS A 1 217 ? 19.047 -53.5 -33.719 1 72.31 217 CYS A C 1
ATOM 1648 O O . CYS A 1 217 ? 18.219 -54.344 -34.031 1 72.31 217 CYS A O 1
ATOM 1650 N N . TRP A 1 218 ? 20.266 -53.406 -34.281 1 66.69 218 TRP A N 1
ATOM 1651 C CA . TRP A 1 218 ? 20.75 -54.406 -35.219 1 66.69 218 TRP A CA 1
ATOM 1652 C C . TRP A 1 218 ? 20.75 -55.781 -34.594 1 66.69 218 TRP A C 1
ATOM 1654 O O . TRP A 1 218 ? 20.391 -56.781 -35.25 1 66.69 218 TRP A O 1
ATOM 1664 N N . LYS A 1 219 ? 21.172 -55.844 -33.375 1 65.44 219 LYS A N 1
ATOM 1665 C CA . LYS A 1 219 ? 21.266 -57.156 -32.75 1 65.44 219 LYS A CA 1
ATOM 1666 C C . LYS A 1 219 ? 19.906 -57.844 -32.688 1 65.44 219 LYS A C 1
ATOM 1668 O O . LYS A 1 219 ? 19.812 -59.062 -32.781 1 65.44 219 LYS A O 1
ATOM 1673 N N . GLU A 1 220 ? 18.953 -57.031 -32.719 1 64.62 220 GLU A N 1
ATOM 1674 C CA . GLU A 1 220 ? 17.625 -57.625 -32.594 1 64.62 220 GLU A CA 1
ATOM 1675 C C . GLU A 1 220 ? 16.781 -57.406 -33.844 1 64.62 220 GLU A C 1
ATOM 1677 O O . GLU A 1 220 ? 15.625 -57.844 -33.875 1 64.62 220 GLU A O 1
ATOM 1682 N N . HIS A 1 221 ? 17.406 -56.906 -34.781 1 68.56 221 HIS A N 1
ATOM 1683 C CA . HIS A 1 221 ? 16.703 -56.594 -36.031 1 68.56 221 HIS A CA 1
ATOM 1684 C C . HIS A 1 221 ? 15.398 -55.875 -35.75 1 68.56 221 HIS A C 1
ATOM 1686 O O . HIS A 1 221 ? 14.359 -56.188 -36.312 1 68.56 221 HIS A O 1
ATOM 1692 N N . HIS A 1 222 ? 15.508 -55.125 -34.656 1 75.75 222 HIS A N 1
ATOM 1693 C CA . HIS A 1 222 ? 14.281 -54.438 -34.25 1 75.75 222 HIS A CA 1
ATOM 1694 C C . HIS A 1 222 ? 14.375 -52.938 -34.562 1 75.75 222 HIS A C 1
ATOM 1696 O O . HIS A 1 222 ? 15.414 -52.312 -34.312 1 75.75 222 HIS A O 1
ATOM 1702 N N . GLN A 1 223 ? 13.469 -52.469 -35.438 1 82.12 223 GLN A N 1
ATOM 1703 C CA . GLN A 1 223 ? 13.289 -51.031 -35.656 1 82.12 223 GLN A CA 1
ATOM 1704 C C . GLN A 1 223 ? 12.062 -50.5 -34.906 1 82.12 223 GLN A C 1
ATOM 1706 O O . GLN A 1 223 ? 11.016 -51.156 -34.906 1 82.12 223 GLN A O 1
ATOM 1711 N N . HIS A 1 224 ? 12.273 -49.531 -34.125 1 85.88 224 HIS A N 1
ATOM 1712 C CA . HIS A 1 224 ? 11.164 -48.906 -33.406 1 85.88 224 HIS A CA 1
ATOM 1713 C C . HIS A 1 224 ? 10.945 -47.469 -33.844 1 85.88 224 HIS A C 1
ATOM 1715 O O . HIS A 1 224 ? 11.914 -46.75 -34.094 1 85.88 224 HIS A O 1
ATOM 1721 N N . SER A 1 225 ? 9.648 -47.062 -34.188 1 89 225 SER A N 1
ATOM 1722 C CA . SER A 1 225 ? 9.242 -45.688 -34.438 1 89 225 SER A CA 1
ATOM 1723 C C . SER A 1 225 ? 7.984 -45.312 -33.625 1 89 225 SER A C 1
ATOM 1725 O O . SER A 1 225 ? 7.055 -46.125 -33.562 1 89 225 SER A O 1
ATOM 1727 N N . SER A 1 226 ? 8.078 -44.219 -32.938 1 88.12 226 SER A N 1
ATOM 1728 C CA . SER A 1 226 ? 6.898 -43.781 -32.188 1 88.12 226 SER A CA 1
ATOM 1729 C C . SER A 1 226 ? 6.742 -42.281 -32.188 1 88.12 226 SER A C 1
ATOM 1731 O O . SER A 1 226 ? 7.727 -41.531 -32.344 1 88.12 226 SER A O 1
ATOM 1733 N N . LEU A 1 227 ? 5.516 -41.844 -32.25 1 90.88 227 LEU A N 1
ATOM 1734 C CA . LEU A 1 227 ? 5.137 -40.469 -32.125 1 90.88 227 LEU A CA 1
ATOM 1735 C C . LEU A 1 227 ? 4.32 -40.219 -30.859 1 90.88 227 LEU A C 1
ATOM 1737 O O . LEU A 1 227 ? 3.268 -40.844 -30.672 1 90.88 227 LEU A O 1
ATOM 1741 N N . GLU A 1 228 ? 4.801 -39.344 -30.031 1 89 228 GLU A N 1
ATOM 1742 C CA . GLU A 1 228 ? 4.133 -39.125 -28.75 1 89 228 GLU A CA 1
ATOM 1743 C C . GLU A 1 228 ? 3.977 -37.625 -28.453 1 89 228 GLU A C 1
ATOM 1745 O O . GLU A 1 228 ? 4.824 -36.844 -28.844 1 89 228 GLU A O 1
ATOM 1750 N N . ALA A 1 229 ? 2.83 -37.312 -27.766 1 92.06 229 ALA A N 1
ATOM 1751 C CA . ALA A 1 229 ? 2.66 -35.938 -27.281 1 92.06 229 ALA A CA 1
ATOM 1752 C C . ALA A 1 229 ? 3.541 -35.688 -26.062 1 92.06 229 ALA A C 1
ATOM 1754 O O . ALA A 1 229 ? 3.67 -36.531 -25.188 1 92.06 229 ALA A O 1
ATOM 1755 N N . ILE A 1 230 ? 4.129 -34.562 -26.031 1 92.62 230 ILE A N 1
ATOM 1756 C CA . ILE A 1 230 ? 4.977 -34.188 -24.906 1 92.62 230 ILE A CA 1
ATOM 1757 C C . ILE A 1 230 ? 4.152 -33.438 -23.859 1 92.62 230 ILE A C 1
ATOM 1759 O O . ILE A 1 230 ? 3.443 -32.469 -24.188 1 92.62 230 ILE A O 1
ATOM 1763 N N . ARG A 1 231 ? 4.254 -33.812 -22.672 1 92.25 231 ARG A N 1
ATOM 1764 C CA . ARG A 1 231 ? 3.529 -33.156 -21.594 1 92.25 231 ARG A CA 1
ATOM 1765 C C . ARG A 1 231 ? 4.363 -32 -20.984 1 92.25 231 ARG A C 1
ATOM 1767 O O . ARG A 1 231 ? 5.594 -32.062 -21 1 92.25 231 ARG A O 1
ATOM 1774 N N . ASN A 1 232 ? 3.625 -31 -20.531 1 93.31 232 ASN A N 1
ATOM 1775 C CA . ASN A 1 232 ? 4.27 -29.953 -19.734 1 93.31 232 ASN A CA 1
ATOM 1776 C C . ASN A 1 232 ? 4.473 -30.406 -18.281 1 93.31 232 ASN A C 1
ATOM 1778 O O . ASN A 1 232 ? 3.682 -31.188 -17.75 1 93.31 232 ASN A O 1
ATOM 1782 N N . SER A 1 233 ? 5.559 -29.938 -17.734 1 94.12 233 SER A N 1
ATOM 1783 C CA . SER A 1 233 ? 5.82 -30.219 -16.328 1 94.12 233 SER A CA 1
ATOM 1784 C C . SER A 1 233 ? 6.68 -29.141 -15.688 1 94.12 233 SER A C 1
ATOM 1786 O O . SER A 1 233 ? 7.625 -28.641 -16.312 1 94.12 233 SER A O 1
ATOM 1788 N N . SER A 1 234 ? 6.348 -28.812 -14.484 1 95.19 234 SER A N 1
ATOM 1789 C CA . SER A 1 234 ? 7.215 -27.922 -13.711 1 95.19 234 SER A CA 1
ATOM 1790 C C . SER A 1 234 ? 8.32 -28.703 -13.008 1 95.19 234 SER A C 1
ATOM 1792 O O . SER A 1 234 ? 9.219 -28.109 -12.414 1 95.19 234 SER A O 1
ATOM 1794 N N . LEU A 1 235 ? 8.203 -30 -13.008 1 95.19 235 LEU A N 1
ATOM 1795 C CA . LEU A 1 235 ? 9.109 -30.938 -12.375 1 95.19 235 LEU A CA 1
ATOM 1796 C C . LEU A 1 235 ? 8.969 -30.906 -10.859 1 95.19 235 LEU A C 1
ATOM 1798 O O . LEU A 1 235 ? 9.875 -31.312 -10.133 1 95.19 235 LEU A O 1
ATOM 1802 N N . SER A 1 236 ? 7.875 -30.359 -10.43 1 93 236 SER A N 1
ATOM 1803 C CA . SER A 1 236 ? 7.617 -30.297 -8.992 1 93 236 SER A CA 1
ATOM 1804 C C . SER A 1 236 ? 7.457 -31.688 -8.398 1 93 236 SER A C 1
ATOM 1806 O O . SER A 1 236 ? 7.73 -31.891 -7.215 1 93 236 SER A O 1
ATOM 1808 N N . ASP A 1 237 ? 7.066 -32.625 -9.219 1 91.31 237 ASP A N 1
ATOM 1809 C CA . ASP A 1 237 ? 6.848 -34 -8.758 1 91.31 237 ASP A CA 1
ATOM 1810 C C . ASP A 1 237 ? 8.062 -34.875 -9.039 1 91.31 237 ASP A C 1
ATOM 1812 O O . ASP A 1 237 ? 8 -36.094 -8.906 1 91.31 237 ASP A O 1
ATOM 1816 N N . GLY A 1 238 ? 9.125 -34.281 -9.555 1 92.88 238 GLY A N 1
ATOM 1817 C CA . GLY A 1 238 ? 10.344 -35.031 -9.789 1 92.88 238 GLY A CA 1
ATOM 1818 C C . GLY A 1 238 ? 10.586 -35.344 -11.258 1 92.88 238 GLY A C 1
ATOM 1819 O O . GLY A 1 238 ? 10.102 -34.625 -12.133 1 92.88 238 GLY A O 1
ATOM 1820 N N . LEU A 1 239 ? 11.422 -36.406 -11.469 1 93.06 239 LEU A N 1
ATOM 1821 C CA . LEU A 1 239 ? 11.773 -36.781 -12.828 1 93.06 239 LEU A CA 1
ATOM 1822 C C . LEU A 1 239 ? 10.562 -37.344 -13.562 1 93.06 239 LEU A C 1
ATOM 1824 O O . LEU A 1 239 ? 9.734 -38.031 -12.953 1 93.06 239 LEU A O 1
ATOM 1828 N N . PRO A 1 240 ? 10.484 -37.031 -14.789 1 90.12 240 PRO A N 1
ATOM 1829 C CA . PRO A 1 240 ? 9.367 -37.625 -15.531 1 90.12 240 PRO A CA 1
ATOM 1830 C C . PRO A 1 240 ? 9.445 -39.125 -15.602 1 90.12 240 PRO A C 1
ATOM 1832 O O . PRO A 1 240 ? 10.523 -39.688 -15.812 1 90.12 240 PRO A O 1
ATOM 1835 N N . THR A 1 241 ? 8.281 -39.781 -15.383 1 84.06 241 THR A N 1
ATOM 1836 C CA . THR A 1 241 ? 8.242 -41.219 -15.406 1 84.06 241 THR A CA 1
ATOM 1837 C C . THR A 1 241 ? 7.246 -41.75 -16.438 1 84.06 241 THR A C 1
ATOM 1839 O O . THR A 1 241 ? 7.117 -42.938 -16.656 1 84.06 241 THR A O 1
ATOM 1842 N N . ASP A 1 242 ? 6.602 -40.844 -17.078 1 83.62 242 ASP A N 1
ATOM 1843 C CA . ASP A 1 242 ? 5.676 -41.25 -18.141 1 83.62 242 ASP A CA 1
ATOM 1844 C C . ASP A 1 242 ? 6.434 -41.688 -19.391 1 83.62 242 ASP A C 1
ATOM 1846 O O . ASP A 1 242 ? 6.75 -40.844 -20.25 1 83.62 242 ASP A O 1
ATOM 1850 N N . CYS A 1 243 ? 6.59 -42.969 -19.578 1 83.62 243 CYS A N 1
ATOM 1851 C CA . CYS A 1 243 ? 7.477 -43.531 -20.594 1 83.62 243 CYS A CA 1
ATOM 1852 C C . CYS A 1 243 ? 6.793 -43.562 -21.953 1 83.62 243 CYS A C 1
ATOM 1854 O O . CYS A 1 243 ? 5.617 -43.938 -22.047 1 83.62 243 CYS A O 1
ATOM 1856 N N . PHE A 1 244 ? 7.488 -43.094 -22.875 1 78.56 244 PHE A N 1
ATOM 1857 C CA . PHE A 1 244 ? 6.895 -43.188 -24.203 1 78.56 244 PHE A CA 1
ATOM 1858 C C . PHE A 1 244 ? 7.617 -44.219 -25.047 1 78.56 244 PHE A C 1
ATOM 1860 O O . PHE A 1 244 ? 7.113 -44.625 -26.109 1 78.56 244 PHE A O 1
ATOM 1867 N N . CYS A 1 245 ? 8.797 -44.562 -24.656 1 80.88 245 CYS A N 1
ATOM 1868 C CA . CYS A 1 245 ? 9.453 -45.594 -25.422 1 80.88 245 CYS A CA 1
ATOM 1869 C C . CYS A 1 245 ? 10.406 -46.406 -24.547 1 80.88 245 CYS A C 1
ATOM 1871 O O . CYS A 1 245 ? 10.805 -45.938 -23.469 1 80.88 245 CYS A O 1
ATOM 1873 N N . PHE A 1 246 ? 10.648 -47.625 -25.016 1 84.81 246 PHE A N 1
ATOM 1874 C CA . PHE A 1 246 ? 11.609 -48.5 -24.359 1 84.81 246 PHE A CA 1
ATOM 1875 C C . PHE A 1 246 ? 12.773 -48.812 -25.297 1 84.81 246 PHE A C 1
ATOM 1877 O O . PHE A 1 246 ? 12.578 -49.125 -26.469 1 84.81 246 PHE A O 1
ATOM 1884 N N . VAL A 1 247 ? 13.859 -48.531 -24.734 1 82.62 247 VAL A N 1
ATOM 1885 C CA . VAL A 1 247 ? 15.062 -48.75 -25.547 1 82.62 247 VAL A CA 1
ATOM 1886 C C . VAL A 1 247 ? 15.922 -49.844 -24.922 1 82.62 247 VAL A C 1
ATOM 1888 O O . VAL A 1 247 ? 16.016 -49.969 -23.703 1 82.62 247 VAL A O 1
ATOM 1891 N N . PRO A 1 248 ? 16.453 -50.656 -25.797 1 79.44 248 PRO A N 1
ATOM 1892 C CA . PRO A 1 248 ? 17.328 -51.688 -25.266 1 79.44 248 PRO A CA 1
ATOM 1893 C C . PRO A 1 248 ? 18.547 -51.156 -24.531 1 79.44 248 PRO A C 1
ATOM 1895 O O . PRO A 1 248 ? 18.953 -50.031 -24.781 1 79.44 248 PRO A O 1
ATOM 1898 N N . MET A 1 249 ? 19.062 -51.969 -23.594 1 70.19 249 MET A N 1
ATOM 1899 C CA . MET A 1 249 ? 20.172 -51.625 -22.703 1 70.19 249 MET A CA 1
ATOM 1900 C C . MET A 1 249 ? 21.422 -51.25 -23.516 1 70.19 249 MET A C 1
ATOM 1902 O O . MET A 1 249 ? 22.25 -50.469 -23.062 1 70.19 249 MET A O 1
ATOM 1906 N N . ALA A 1 250 ? 21.453 -51.781 -24.656 1 65.19 250 ALA A N 1
ATOM 1907 C CA . ALA A 1 250 ? 22.625 -51.438 -25.469 1 65.19 250 ALA A CA 1
ATOM 1908 C C . ALA A 1 250 ? 22.609 -49.969 -25.859 1 65.19 250 ALA A C 1
ATOM 1910 O O . ALA A 1 250 ? 21.562 -49.312 -25.828 1 65.19 250 ALA A O 1
ATOM 1911 N N . SER A 1 251 ? 23.797 -49.344 -25.844 1 71.12 251 SER A N 1
ATOM 1912 C CA . SER A 1 251 ? 23.953 -47.969 -26.312 1 71.12 251 SER A CA 1
ATOM 1913 C C . SER A 1 251 ? 23.266 -47.781 -27.656 1 71.12 251 SER A C 1
ATOM 1915 O O . SER A 1 251 ? 23.859 -48.062 -28.719 1 71.12 251 SER A O 1
ATOM 1917 N N . VAL A 1 252 ? 21.969 -47.531 -27.562 1 81.69 252 VAL A N 1
ATOM 1918 C CA . VAL A 1 252 ? 21.203 -47.344 -28.781 1 81.69 252 VAL A CA 1
ATOM 1919 C C . VAL A 1 252 ? 21.156 -45.844 -29.141 1 81.69 252 VAL A C 1
ATOM 1921 O O . VAL A 1 252 ? 21 -45 -28.25 1 81.69 252 VAL A O 1
ATOM 1924 N N . LYS A 1 253 ? 21.422 -45.656 -30.406 1 88.81 253 LYS A N 1
ATOM 1925 C CA . LYS A 1 253 ? 21.281 -44.312 -30.953 1 88.81 253 LYS A CA 1
ATOM 1926 C C . LYS A 1 253 ? 19.828 -43.969 -31.266 1 88.81 253 LYS A C 1
ATOM 1928 O O . LYS A 1 253 ? 19.188 -44.656 -32.062 1 88.81 253 LYS A O 1
ATOM 1933 N N . LEU A 1 254 ? 19.453 -42.969 -30.562 1 90.81 254 LEU A N 1
ATOM 1934 C CA . LEU A 1 254 ? 18.078 -42.531 -30.797 1 90.81 254 LEU A CA 1
ATOM 1935 C C . LEU A 1 254 ? 18.062 -41.375 -31.797 1 90.81 254 LEU A C 1
ATOM 1937 O O . LEU A 1 254 ? 18.875 -40.438 -31.688 1 90.81 254 LEU A O 1
ATOM 1941 N N . SER A 1 255 ? 17.188 -41.5 -32.812 1 94.12 255 SER A N 1
ATOM 1942 C CA . SER A 1 255 ? 16.844 -40.344 -33.656 1 94.12 255 SER A CA 1
ATOM 1943 C C . SER A 1 255 ? 15.578 -39.656 -33.156 1 94.12 255 SER A C 1
ATOM 1945 O O . SER A 1 255 ? 14.5 -40.219 -33.188 1 94.12 255 SER A O 1
ATOM 1947 N N . ILE A 1 256 ? 15.766 -38.406 -32.719 1 95.06 256 ILE A N 1
ATOM 1948 C CA . ILE A 1 256 ? 14.656 -37.719 -32.062 1 95.06 256 ILE A CA 1
ATOM 1949 C C . ILE A 1 256 ? 14.266 -36.469 -32.906 1 95.06 256 ILE A C 1
ATOM 1951 O O . ILE A 1 256 ? 15.133 -35.75 -33.406 1 95.06 256 ILE A O 1
ATOM 1955 N N . THR A 1 257 ? 12.961 -36.312 -33.156 1 95.88 257 THR A N 1
ATOM 1956 C CA . THR A 1 257 ? 12.414 -35.094 -33.75 1 95.88 257 THR A CA 1
ATOM 1957 C C . THR A 1 257 ? 11.328 -34.5 -32.875 1 95.88 257 THR A C 1
ATOM 1959 O O . THR A 1 257 ? 10.32 -35.156 -32.594 1 95.88 257 THR A O 1
ATOM 1962 N N . ILE A 1 258 ? 11.57 -33.281 -32.438 1 96 258 ILE A N 1
ATOM 1963 C CA . ILE A 1 258 ? 10.539 -32.594 -31.703 1 96 258 ILE A CA 1
ATOM 1964 C C . ILE A 1 258 ? 9.82 -31.609 -32.625 1 96 258 ILE A C 1
ATOM 1966 O O . ILE A 1 258 ? 10.438 -30.703 -33.188 1 96 258 ILE A O 1
ATOM 1970 N N . ASN A 1 259 ? 8.5 -31.844 -32.719 1 94.69 259 ASN A N 1
ATOM 1971 C CA . ASN A 1 259 ? 7.676 -31.031 -33.625 1 94.69 259 ASN A CA 1
ATOM 1972 C C . ASN A 1 259 ? 6.895 -29.969 -32.844 1 94.69 259 ASN A C 1
ATOM 1974 O O . ASN A 1 259 ? 6.367 -30.25 -31.766 1 94.69 259 ASN A O 1
ATOM 1978 N N . ASN A 1 260 ? 6.895 -28.766 -33.469 1 89 260 ASN A N 1
ATOM 1979 C CA . ASN A 1 260 ? 6.047 -27.719 -32.906 1 89 260 ASN A CA 1
ATOM 1980 C C . ASN A 1 260 ? 4.82 -27.469 -33.781 1 89 260 ASN A C 1
ATOM 1982 O O . ASN A 1 260 ? 4.805 -27.828 -34.969 1 89 260 ASN A O 1
ATOM 1986 N N . GLU A 1 261 ? 3.539 -27.5 -33.438 1 72.44 261 GLU A N 1
ATOM 1987 C CA . GLU A 1 261 ? 2.287 -27.359 -34.188 1 72.44 261 GLU A CA 1
ATOM 1988 C C . GLU A 1 261 ? 2.432 -26.391 -35.344 1 72.44 261 GLU A C 1
ATOM 1990 O O . GLU A 1 261 ? 1.655 -26.438 -36.281 1 72.44 261 GLU A O 1
ATOM 1995 N N . LEU A 1 262 ? 3.295 -25.562 -35.5 1 57.5 262 LEU A N 1
ATOM 1996 C CA . LEU A 1 262 ? 3.25 -24.719 -36.688 1 57.5 262 LEU A CA 1
ATOM 1997 C C . LEU A 1 262 ? 3.359 -25.562 -37.938 1 57.5 262 LEU A C 1
ATOM 1999 O O . LEU A 1 262 ? 2.955 -25.109 -39.031 1 57.5 262 LEU A O 1
ATOM 2003 N N . MET A 1 263 ? 3.963 -26.688 -37.906 1 52.81 263 MET A N 1
ATOM 2004 C CA . MET A 1 263 ? 4.301 -27.266 -39.219 1 52.81 263 MET A CA 1
ATOM 2005 C C . MET A 1 263 ? 3.072 -27.891 -39.875 1 52.81 263 MET A C 1
ATOM 2007 O O . MET A 1 263 ? 3.16 -28.438 -40.969 1 52.81 263 MET A O 1
ATOM 2011 N N . HIS A 1 264 ? 2.008 -28.203 -39.125 1 45.31 264 HIS A N 1
ATOM 2012 C CA . HIS A 1 264 ? 1.053 -28.938 -39.969 1 45.31 264 HIS A CA 1
ATOM 2013 C C . HIS A 1 264 ? 0.551 -28.062 -41.125 1 45.31 264 HIS A C 1
ATOM 2015 O O . HIS A 1 264 ? -0.195 -28.531 -41.969 1 45.31 264 HIS A O 1
ATOM 2021 N N . THR A 1 265 ? 0.696 -26.734 -41.031 1 43.56 265 THR A N 1
ATOM 2022 C CA . THR A 1 265 ? -0.028 -26.125 -42.125 1 43.56 265 THR A CA 1
ATOM 2023 C C . THR A 1 265 ? 0.663 -26.422 -43.469 1 43.56 265 THR A C 1
ATOM 2025 O O . THR A 1 265 ? 0.011 -26.484 -44.5 1 43.56 265 THR A O 1
ATOM 2028 N N . ASP A 1 266 ? 2.006 -26.234 -43.531 1 41.62 266 ASP A N 1
ATOM 2029 C CA . ASP A 1 266 ? 2.516 -26.094 -44.875 1 41.62 266 ASP A CA 1
ATOM 2030 C C . ASP A 1 266 ? 2.768 -27.469 -45.531 1 41.62 266 ASP A C 1
ATOM 2032 O O . ASP A 1 266 ? 3.521 -27.57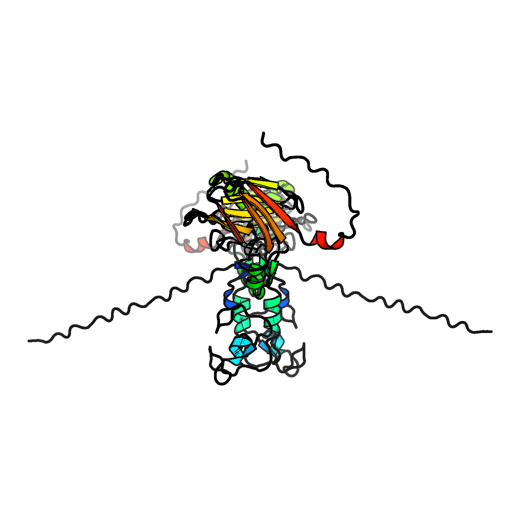8 -46.5 1 41.62 266 ASP A O 1
ATOM 2036 N N . GLU A 1 267 ? 2.248 -28.547 -45.031 1 39.5 267 GLU A N 1
ATOM 2037 C CA . GLU A 1 267 ? 2.514 -29.766 -45.781 1 39.5 267 GLU A CA 1
ATOM 2038 C C . GLU A 1 267 ? 2.129 -29.609 -47.25 1 39.5 267 GLU A C 1
ATOM 2040 O O . GLU A 1 267 ? 2.025 -30.594 -47.969 1 39.5 267 GLU A O 1
ATOM 2045 N N . ASP A 1 268 ? 1.666 -28.438 -47.656 1 40 268 ASP A N 1
ATOM 2046 C CA . ASP A 1 268 ? 1.606 -28.562 -49.094 1 40 268 ASP A CA 1
ATOM 2047 C C . ASP A 1 268 ? 3.006 -28.672 -49.688 1 40 268 ASP A C 1
ATOM 2049 O O . ASP A 1 268 ? 3.215 -28.344 -50.875 1 40 268 ASP A O 1
ATOM 2053 N N . GLY A 1 269 ? 4.074 -28.703 -48.844 1 34.88 269 GLY A N 1
ATOM 2054 C CA . GLY A 1 269 ? 5.379 -28.609 -49.5 1 34.88 269 GLY A CA 1
ATOM 2055 C C . GLY A 1 269 ? 5.613 -29.672 -50.531 1 34.88 269 GLY A C 1
ATOM 2056 O O . GLY A 1 269 ? 4.953 -30.719 -50.531 1 34.88 269 GLY A O 1
ATOM 2057 N N . ASP A 1 270 ? 6.305 -29.25 -51.688 1 37.62 270 ASP A N 1
ATOM 2058 C CA . ASP A 1 270 ? 6.957 -29.906 -52.812 1 37.62 270 ASP A CA 1
ATOM 2059 C C . ASP A 1 270 ? 7.852 -31.062 -52.344 1 37.62 270 ASP A C 1
ATOM 2061 O O . ASP A 1 270 ? 8.484 -30.969 -51.281 1 37.62 270 ASP A O 1
ATOM 2065 N N . GLU A 1 271 ? 7.68 -32.281 -52.781 1 36.16 271 GLU A N 1
ATOM 2066 C CA . GLU A 1 271 ? 8.414 -33.531 -52.781 1 36.16 271 GLU A CA 1
ATOM 2067 C C . GLU A 1 271 ? 9.906 -33.312 -53.031 1 36.16 271 GLU A C 1
ATOM 2069 O O . GLU A 1 271 ? 10.344 -33.25 -54.188 1 36.16 271 GLU A O 1
ATOM 2074 N N . GLU A 1 272 ? 10.688 -32.312 -52.469 1 33.62 272 GLU A N 1
ATOM 2075 C CA . GLU A 1 272 ? 12.094 -32.406 -52.844 1 33.62 272 GLU A CA 1
ATOM 2076 C C . GLU A 1 272 ? 12.727 -33.688 -52.344 1 33.62 272 GLU A C 1
ATOM 2078 O O . GLU A 1 272 ? 12.336 -34.219 -51.312 1 33.62 272 GLU A O 1
ATOM 2083 N N . ASP A 1 273 ? 13.57 -34.375 -53.188 1 32.56 273 ASP A N 1
ATOM 2084 C CA . ASP A 1 273 ? 14.414 -35.562 -53.156 1 32.56 273 ASP A CA 1
ATOM 2085 C C . ASP A 1 273 ? 15.406 -35.531 -52 1 32.56 273 ASP A C 1
ATOM 2087 O O . ASP A 1 273 ? 16.266 -34.625 -51.938 1 32.56 273 ASP A O 1
ATOM 2091 N N . GLU A 1 274 ? 15.055 -35.844 -50.781 1 31.05 274 GLU A N 1
ATOM 2092 C CA . GLU A 1 274 ? 15.914 -36 -49.625 1 31.05 274 GLU A CA 1
ATOM 2093 C C . GLU A 1 274 ? 17.094 -36.906 -49.906 1 31.05 274 GLU A C 1
ATOM 2095 O O . GLU A 1 274 ? 16.906 -38.094 -50.219 1 31.05 274 GLU A O 1
ATOM 2100 N N . ASP A 1 275 ? 18.234 -36.344 -50.344 1 29.8 275 ASP A N 1
ATOM 2101 C CA . ASP A 1 275 ? 19.5 -37.062 -50.344 1 29.8 275 ASP A CA 1
ATOM 2102 C C . ASP A 1 275 ? 19.844 -37.562 -48.938 1 29.8 275 ASP A C 1
ATOM 2104 O O . ASP A 1 275 ? 19.703 -36.844 -47.969 1 29.8 275 ASP A O 1
ATOM 2108 N N . GLU A 1 276 ? 19.828 -38.844 -48.656 1 28.45 276 GLU A N 1
ATOM 2109 C CA . GLU A 1 276 ? 20.234 -39.688 -47.531 1 28.45 276 GLU A CA 1
ATOM 2110 C C . GLU A 1 276 ? 21.672 -39.375 -47.094 1 28.45 276 GLU A C 1
ATOM 2112 O O . GLU A 1 276 ? 22.625 -39.781 -47.781 1 28.45 276 GLU A O 1
ATOM 2117 N N . GLU A 1 277 ? 22.047 -38.156 -46.688 1 29.89 277 GLU A N 1
ATOM 2118 C CA . GLU A 1 277 ? 23.391 -38.125 -46.094 1 29.89 277 GLU A CA 1
ATOM 2119 C C . GLU A 1 277 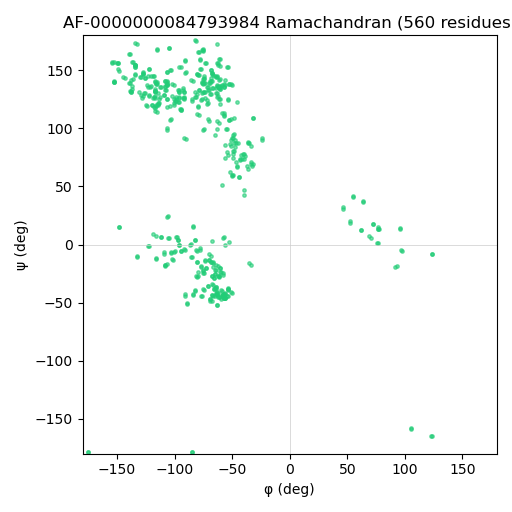? 23.5 -39.094 -44.906 1 29.89 277 GLU A C 1
ATOM 2121 O O . GLU A 1 277 ? 22.625 -39.094 -44.031 1 29.89 277 GLU A O 1
ATOM 2126 N N . GLU A 1 278 ? 24.219 -40.156 -44.969 1 29.92 278 GLU A N 1
ATOM 2127 C CA . GLU A 1 278 ? 24.719 -41.156 -44.062 1 29.92 278 GLU A CA 1
ATOM 2128 C C . GLU A 1 278 ? 25.297 -40.531 -42.781 1 29.92 278 GLU A C 1
ATOM 2130 O O . GLU A 1 278 ? 26.125 -39.594 -42.875 1 29.92 278 GLU A O 1
ATOM 2135 N N . CYS A 1 279 ? 24.469 -40.281 -41.75 1 31.64 279 CYS A N 1
ATOM 2136 C CA . CYS A 1 279 ? 25.062 -40.094 -40.438 1 31.64 279 CYS A CA 1
ATOM 2137 C C . CYS A 1 279 ? 26.266 -41 -40.219 1 31.64 279 CYS A C 1
ATOM 2139 O O . CYS A 1 279 ? 26.109 -42.219 -40.094 1 31.64 279 CYS A O 1
ATOM 2141 N N . ILE A 1 280 ? 27.328 -40.75 -41.031 1 26.7 280 ILE A N 1
ATOM 2142 C CA . ILE A 1 280 ? 28.594 -41.438 -40.875 1 26.7 280 ILE A CA 1
ATOM 2143 C C . ILE A 1 280 ? 29.031 -41.406 -39.406 1 26.7 280 ILE A C 1
ATOM 2145 O O . ILE A 1 280 ? 29.031 -40.344 -38.781 1 26.7 280 ILE A O 1
ATOM 2149 N N . MET A 1 281 ? 28.969 -42.469 -38.812 1 23.55 281 MET A N 1
ATOM 2150 C CA . MET A 1 281 ? 29.641 -42.969 -37.625 1 23.55 281 MET A CA 1
ATOM 2151 C C . MET A 1 281 ? 31.125 -42.625 -37.656 1 23.55 281 MET A C 1
ATOM 2153 O O . MET A 1 281 ? 31.875 -43.125 -38.5 1 23.55 281 MET A O 1
ATOM 2157 N N . PHE A 1 282 ? 31.547 -41.281 -37.75 1 20.89 282 PHE A N 1
ATOM 2158 C CA . PHE A 1 282 ? 32.938 -41.219 -37.312 1 20.89 282 PHE A CA 1
ATOM 2159 C C . PHE A 1 282 ? 33.094 -41.594 -35.844 1 20.89 282 PHE A C 1
ATOM 2161 O O . PHE A 1 282 ? 32.188 -41.312 -35.031 1 20.89 282 PHE A O 1
ATOM 2168 N N . MET B 1 1 ? -6.082 -35.375 62.75 1 23.7 1 MET B N 1
ATOM 2169 C CA . MET B 1 1 ? -5.891 -36 61.438 1 23.7 1 MET B CA 1
ATOM 2170 C C . MET B 1 1 ? -6.445 -35.125 60.312 1 23.7 1 MET B C 1
ATOM 2172 O O . MET B 1 1 ? -7.621 -35.219 59.969 1 23.7 1 MET B O 1
ATOM 2176 N N . GLU B 1 2 ? -6.184 -33.812 60.438 1 23.61 2 GLU B N 1
ATOM 2177 C CA . GLU B 1 2 ? -6.746 -32.656 59.719 1 23.61 2 GLU B CA 1
ATOM 2178 C C . GLU B 1 2 ? -6.418 -32.719 58.219 1 23.61 2 GLU B C 1
ATOM 2180 O O . GLU B 1 2 ? -5.258 -32.875 57.844 1 23.61 2 GLU B O 1
ATOM 2185 N N . VAL B 1 3 ? -7.398 -33.188 57.469 1 27.12 3 VAL B N 1
ATOM 2186 C CA . VAL B 1 3 ? -7.492 -33.5 56.062 1 27.12 3 VAL B CA 1
ATOM 2187 C C . VAL B 1 3 ? -7.191 -32.25 55.219 1 27.12 3 VAL B C 1
ATOM 2189 O O . VAL B 1 3 ? -7.965 -31.281 55.25 1 27.12 3 VAL B O 1
ATOM 2192 N N . THR B 1 4 ? -6.066 -31.578 55.5 1 26.84 4 THR B N 1
ATOM 2193 C CA . THR B 1 4 ? -5.824 -30.312 54.812 1 26.84 4 THR B CA 1
ATOM 2194 C C . THR B 1 4 ? -5.875 -30.5 53.312 1 26.84 4 THR B C 1
ATOM 2196 O O . THR B 1 4 ? -5.285 -31.438 52.781 1 26.84 4 THR B O 1
ATOM 2199 N N . GLY B 1 5 ? -7.039 -30.141 52.75 1 25.92 5 GLY B N 1
ATOM 2200 C CA . GLY B 1 5 ? -7.527 -30.156 51.375 1 25.92 5 GLY B CA 1
ATOM 2201 C C . GLY B 1 5 ? -6.555 -29.516 50.375 1 25.92 5 GLY B C 1
ATOM 2202 O O . GLY B 1 5 ? -6.031 -28.438 50.625 1 25.92 5 GLY B O 1
ATOM 2203 N N . ASN B 1 6 ? -5.711 -30.344 49.812 1 26.28 6 ASN B N 1
ATOM 2204 C CA . ASN B 1 6 ? -4.723 -30.078 48.781 1 26.28 6 ASN B CA 1
ATOM 2205 C C . ASN B 1 6 ? -5.34 -29.312 47.625 1 26.28 6 ASN B C 1
ATOM 2207 O O . ASN B 1 6 ? -6.262 -29.812 46.969 1 26.28 6 ASN B O 1
ATOM 2211 N N . GLY B 1 7 ? -5.535 -28 47.812 1 23.98 7 GLY B N 1
ATOM 2212 C CA . GLY B 1 7 ? -6.047 -27.109 46.781 1 23.98 7 GLY B CA 1
ATOM 2213 C C . GLY B 1 7 ? -5.328 -27.25 45.438 1 23.98 7 GLY B C 1
ATOM 2214 O O . GLY B 1 7 ? -4.098 -27.266 45.406 1 23.98 7 GLY B O 1
ATOM 2215 N N . SER B 1 8 ? -5.891 -28.094 44.531 1 27.97 8 SER B N 1
ATOM 2216 C CA . SER B 1 8 ? -5.508 -28.281 43.156 1 27.97 8 SER B CA 1
ATOM 2217 C C . SER B 1 8 ? -5.344 -26.953 42.438 1 27.97 8 SER B C 1
ATOM 2219 O O . SER B 1 8 ? -6.262 -26.125 42.438 1 27.97 8 SER B O 1
ATOM 2221 N N . ASN B 1 9 ? -4.172 -26.344 42.656 1 26.61 9 ASN B N 1
ATOM 2222 C CA . ASN B 1 9 ? -3.807 -25.156 41.906 1 26.61 9 ASN B CA 1
ATOM 2223 C C . ASN B 1 9 ? -4.047 -25.328 40.406 1 26.61 9 ASN B C 1
ATOM 2225 O O . ASN B 1 9 ? -3.49 -26.25 39.781 1 26.61 9 ASN B O 1
ATOM 2229 N N . LYS B 1 10 ? -5.312 -24.953 39.969 1 28.19 10 LYS B N 1
ATOM 2230 C CA . LYS B 1 10 ? -5.691 -24.75 38.562 1 28.19 10 LYS B CA 1
ATOM 2231 C C . LYS B 1 10 ? -4.648 -23.906 37.812 1 28.19 10 LYS B C 1
ATOM 2233 O O . LYS B 1 10 ? -4.496 -22.719 38.094 1 28.19 10 LYS B O 1
ATOM 2238 N N . ASP B 1 11 ? -3.479 -24.5 37.562 1 27.8 11 ASP B N 1
ATOM 2239 C CA . ASP B 1 11 ? -2.576 -23.875 36.625 1 27.8 11 ASP B CA 1
ATOM 2240 C C . ASP B 1 11 ? -3.311 -23.516 35.312 1 27.8 11 ASP B C 1
ATOM 2242 O O . ASP B 1 11 ? -3.74 -24.391 34.594 1 27.8 11 ASP B O 1
ATOM 2246 N N . GLY B 1 12 ? -4.348 -22.656 35.5 1 26.75 12 GLY B N 1
ATOM 2247 C CA . GLY B 1 12 ? -4.926 -22.078 34.281 1 26.75 12 GLY B CA 1
ATOM 2248 C C . GLY B 1 12 ? -3.883 -21.641 33.281 1 26.75 12 GLY B C 1
ATOM 2249 O O . GLY B 1 12 ? -3.16 -20.672 33.5 1 26.75 12 GLY B O 1
ATOM 2250 N N . ASP B 1 13 ? -3.242 -22.594 32.625 1 26.72 13 ASP B N 1
ATOM 2251 C CA . ASP B 1 13 ? -2.469 -22.266 31.422 1 26.72 13 ASP B CA 1
ATOM 2252 C C . ASP B 1 13 ? -3.244 -21.344 30.484 1 26.72 13 ASP B C 1
ATOM 2254 O O . ASP B 1 13 ? -4.277 -21.719 29.938 1 26.72 13 ASP B O 1
ATOM 2258 N N . GLY B 1 14 ? -3.475 -20.109 30.953 1 27.36 14 GLY B N 1
ATOM 2259 C CA . GLY B 1 14 ? -3.916 -19.109 30 1 27.36 14 GLY B CA 1
ATOM 2260 C C . GLY B 1 14 ? -3.193 -19.188 28.672 1 27.36 14 GLY B C 1
ATOM 2261 O O . GLY B 1 14 ? -1.996 -18.906 28.578 1 27.36 14 GLY B O 1
ATOM 2262 N N . ARG B 1 15 ? -3.566 -20.156 27.797 1 30.02 15 ARG B N 1
ATOM 2263 C CA . ARG B 1 15 ? -3.219 -20.078 26.391 1 30.02 15 ARG B CA 1
ATOM 2264 C C . ARG B 1 15 ? -3.336 -18.641 25.875 1 30.02 15 ARG B C 1
ATOM 2266 O O . ARG B 1 15 ? -4.43 -18.078 25.859 1 30.02 15 ARG B O 1
ATOM 2273 N N . GLN B 1 16 ? -2.375 -17.812 26.219 1 26.44 16 GLN B N 1
ATOM 2274 C CA . GLN B 1 16 ? -2.203 -16.578 25.469 1 26.44 16 GLN B CA 1
ATOM 2275 C C . GLN B 1 16 ? -2.412 -16.812 23.969 1 26.44 16 GLN B C 1
ATOM 2277 O O . GLN B 1 16 ? -1.657 -17.562 23.344 1 26.44 16 GLN B O 1
ATOM 2282 N N . GLU B 1 17 ? -3.555 -17 23.469 1 31.14 17 GLU B N 1
ATOM 2283 C CA . GLU B 1 17 ? -3.762 -16.844 22.031 1 31.14 17 GLU B CA 1
ATOM 2284 C C . GLU B 1 17 ? -2.873 -15.742 21.453 1 31.14 17 GLU B C 1
ATOM 2286 O O . GLU B 1 17 ? -3.029 -14.57 21.797 1 31.14 17 GLU B O 1
ATOM 2291 N N . GLY B 1 18 ? -1.624 -15.938 21.406 1 30.19 18 GLY B N 1
ATOM 2292 C CA . GLY B 1 18 ? -0.737 -15.047 20.672 1 30.19 18 GLY B CA 1
ATOM 2293 C C . GLY B 1 18 ? -1.377 -14.461 19.422 1 30.19 18 GLY B C 1
ATOM 2294 O O . GLY B 1 18 ? -1.762 -15.195 18.516 1 30.19 18 GLY B O 1
ATOM 2295 N N . LYS B 1 19 ? -2.104 -13.414 19.531 1 36.59 19 LYS B N 1
ATOM 2296 C CA . LYS B 1 19 ? -2.391 -12.57 18.375 1 36.59 19 LYS B CA 1
ATOM 2297 C C . LYS B 1 19 ? -1.226 -12.578 17.391 1 36.59 19 LYS B C 1
ATOM 2299 O O . LYS B 1 19 ? -0.196 -11.945 17.641 1 36.59 19 LYS B O 1
ATOM 2304 N N . GLU B 1 20 ? -0.909 -13.531 16.734 1 35.88 20 GLU B N 1
ATOM 2305 C CA . GLU B 1 20 ? 0.025 -13.414 15.625 1 35.88 20 GLU B CA 1
ATOM 2306 C C . GLU B 1 20 ? -0.16 -12.094 14.883 1 35.88 20 GLU B C 1
ATOM 2308 O O . GLU B 1 20 ? -1.269 -11.766 14.453 1 35.88 20 GLU B O 1
ATOM 2313 N N . ALA B 1 21 ? 0.441 -10.984 15.211 1 43.53 21 ALA B N 1
ATOM 2314 C CA . ALA B 1 21 ? 0.506 -9.703 14.516 1 43.53 21 ALA B CA 1
ATOM 2315 C C . ALA B 1 21 ? 0.271 -9.867 13.023 1 43.53 21 ALA B C 1
ATOM 2317 O O . ALA B 1 21 ? 0.985 -10.625 12.359 1 43.53 21 ALA B O 1
ATOM 2318 N N . ALA B 1 22 ? -0.998 -9.773 12.633 1 58 22 ALA B N 1
ATOM 2319 C CA . ALA B 1 22 ? -1.368 -9.797 11.219 1 58 22 ALA B CA 1
ATOM 2320 C C . ALA B 1 22 ? -0.276 -9.172 10.352 1 58 22 ALA B C 1
ATOM 2322 O O . ALA B 1 22 ? 0.211 -8.078 10.648 1 58 22 ALA B O 1
ATOM 2323 N N . LYS B 1 23 ? 0.432 -9.883 9.602 1 78.38 23 LYS B N 1
ATOM 2324 C CA . LYS B 1 23 ? 1.498 -9.445 8.711 1 78.38 23 LYS B CA 1
ATOM 2325 C C . LYS B 1 23 ? 1.01 -8.336 7.777 1 78.38 23 LYS B C 1
ATOM 2327 O O . LYS B 1 23 ? 0.001 -8.508 7.086 1 78.38 23 LYS B O 1
ATOM 2332 N N . LYS B 1 24 ? 1.406 -7.137 7.977 1 93.25 24 LYS B N 1
ATOM 2333 C CA . LYS B 1 24 ? 1.099 -5.992 7.121 1 93.25 24 LYS B CA 1
ATOM 2334 C C . LYS B 1 24 ? 1.831 -6.094 5.785 1 93.25 24 LYS B C 1
ATOM 2336 O O . LYS B 1 24 ? 2.91 -6.684 5.707 1 93.25 24 LYS B O 1
ATOM 2341 N N . GLN B 1 25 ? 1.075 -5.73 4.793 1 94.88 25 GLN B N 1
ATOM 2342 C CA . GLN B 1 25 ? 1.618 -5.75 3.439 1 94.88 25 GLN B CA 1
ATOM 2343 C C . GLN B 1 25 ? 1.424 -4.406 2.748 1 94.88 25 GLN B C 1
ATOM 2345 O O . GLN B 1 25 ? 0.454 -3.695 3.02 1 94.88 25 GLN B O 1
ATOM 2350 N N . ASN B 1 26 ? 2.418 -4.086 1.882 1 96.06 26 ASN B N 1
ATOM 2351 C CA . ASN B 1 26 ? 2.262 -2.906 1.037 1 96.06 26 ASN B CA 1
ATOM 2352 C C . ASN B 1 26 ? 1.359 -3.189 -0.161 1 96.06 26 ASN B C 1
ATOM 2354 O O . ASN B 1 26 ? 1.498 -4.223 -0.817 1 96.06 26 ASN B O 1
ATOM 2358 N N . VAL B 1 27 ? 0.478 -2.328 -0.379 1 97.62 27 VAL B N 1
ATOM 2359 C CA . VAL B 1 27 ? -0.439 -2.463 -1.506 1 97.62 27 VAL B CA 1
ATOM 2360 C C . VAL B 1 27 ? -0.598 -1.116 -2.207 1 97.62 27 VAL B C 1
ATOM 2362 O O . VAL B 1 27 ? -0.243 -0.074 -1.651 1 97.62 27 VAL B O 1
ATOM 2365 N N . THR B 1 28 ? -0.998 -1.189 -3.465 1 97.81 28 THR B N 1
ATOM 2366 C CA . THR B 1 28 ? -1.328 0.003 -4.238 1 97.81 28 THR B CA 1
ATOM 2367 C C . THR B 1 28 ? -2.836 0.105 -4.457 1 97.81 28 THR B C 1
ATOM 2369 O O . THR B 1 28 ? -3.484 -0.881 -4.809 1 97.81 28 THR B O 1
ATOM 2372 N N . MET B 1 29 ? -3.354 1.265 -4.223 1 96.88 29 MET B N 1
ATOM 2373 C CA . MET B 1 29 ? -4.793 1.393 -4.422 1 96.88 29 MET B CA 1
ATOM 2374 C C . MET B 1 29 ? -5.172 2.838 -4.734 1 96.88 29 MET B C 1
ATOM 2376 O O . MET B 1 29 ? -4.41 3.76 -4.445 1 96.88 29 MET B O 1
ATOM 2380 N N . GLY B 1 30 ? -6.289 3.012 -5.383 1 95.88 30 GLY B N 1
ATOM 2381 C CA . GLY B 1 30 ? -6.918 4.32 -5.488 1 95.88 30 GLY B CA 1
ATOM 2382 C C . GLY B 1 30 ? -7.633 4.742 -4.219 1 95.88 30 GLY B C 1
ATOM 2383 O O . GLY B 1 30 ? -8.586 4.09 -3.789 1 95.88 30 GLY B O 1
ATOM 2384 N N . MET B 1 31 ? -7.328 5.812 -3.717 1 96.25 31 MET B N 1
ATOM 2385 C CA . MET B 1 31 ? -7.766 6.195 -2.377 1 96.25 31 MET B CA 1
ATOM 2386 C C . MET B 1 31 ? -9.195 6.727 -2.402 1 96.25 31 MET B C 1
ATOM 2388 O O . MET B 1 31 ? -9.852 6.801 -1.363 1 96.25 31 MET B O 1
ATOM 2392 N N . GLU B 1 32 ? -9.711 7.055 -3.514 1 96.44 32 GLU B N 1
ATOM 2393 C CA . GLU B 1 32 ? -11.023 7.688 -3.633 1 96.44 32 GLU B CA 1
ATOM 2394 C C . GLU B 1 32 ? -12.117 6.777 -3.088 1 96.44 32 GLU B C 1
ATOM 2396 O O . GLU B 1 32 ? -13.156 7.262 -2.619 1 96.44 32 GLU B O 1
ATOM 2401 N N . VAL B 1 33 ? -11.906 5.52 -3.127 1 96.88 33 VAL B N 1
ATOM 2402 C CA . VAL B 1 33 ? -12.914 4.559 -2.693 1 96.88 33 VAL B CA 1
ATOM 2403 C C . VAL B 1 33 ? -13.07 4.629 -1.176 1 96.88 33 VAL B C 1
ATOM 2405 O O . VAL B 1 33 ? -14.047 4.105 -0.624 1 96.88 33 VAL B O 1
ATOM 2408 N N . LEU B 1 34 ? -12.125 5.281 -0.56 1 97.62 34 LEU B N 1
ATOM 2409 C CA . LEU B 1 34 ? -12.141 5.398 0.894 1 97.62 34 LEU B CA 1
ATOM 2410 C C . LEU B 1 34 ? -12.727 6.742 1.322 1 97.62 34 LEU B C 1
ATOM 2412 O O . LEU B 1 34 ? -12.727 7.07 2.512 1 97.62 34 LEU B O 1
ATOM 2416 N N . ASP B 1 35 ? -13.242 7.504 0.366 1 97.81 35 ASP B N 1
ATOM 2417 C CA . ASP B 1 35 ? -13.805 8.82 0.664 1 97.81 35 ASP B CA 1
ATOM 2418 C C . ASP B 1 35 ? -15.328 8.805 0.593 1 97.81 35 ASP B C 1
ATOM 2420 O O . ASP B 1 35 ? -15.906 8.016 -0.156 1 97.81 35 ASP B O 1
ATOM 2424 N N . CYS B 1 36 ? -15.914 9.625 1.413 1 97.94 36 CYS B N 1
ATOM 2425 C CA . CYS B 1 36 ? -17.359 9.805 1.366 1 97.94 36 CYS B CA 1
ATOM 2426 C C . CYS B 1 36 ? -17.797 10.398 0.032 1 97.94 36 CYS B C 1
ATOM 2428 O O . CYS B 1 36 ? -17.266 11.422 -0.398 1 97.94 36 CYS B O 1
ATOM 2430 N N . PRO B 1 37 ? -18.766 9.773 -0.552 1 96.19 37 PRO B N 1
ATOM 2431 C CA . PRO B 1 37 ? -19.203 10.281 -1.855 1 96.19 37 PRO B CA 1
ATOM 2432 C C . PRO B 1 37 ? -19.891 11.641 -1.759 1 96.19 37 PRO B C 1
ATOM 2434 O O . PRO B 1 37 ? -20.078 12.312 -2.773 1 96.19 37 PRO B O 1
ATOM 2437 N N . VAL B 1 38 ? -20.281 12.055 -0.641 1 96.31 38 VAL B N 1
ATOM 2438 C CA . VAL B 1 38 ? -21.016 13.297 -0.452 1 96.31 38 VAL B CA 1
ATOM 2439 C C . VAL B 1 38 ? -20.031 14.453 -0.232 1 96.31 38 VAL B C 1
ATOM 2441 O O . VAL B 1 38 ? -20.078 15.453 -0.947 1 96.31 38 VAL B O 1
ATOM 2444 N N . CYS B 1 39 ? -19.094 14.328 0.681 1 97 39 CYS B N 1
ATOM 2445 C CA . CYS B 1 39 ? -18.25 15.445 1.058 1 97 39 CYS B CA 1
ATOM 2446 C C . CYS B 1 39 ? -16.828 15.25 0.523 1 97 39 CYS B C 1
ATOM 2448 O O . CYS B 1 39 ? -16 16.156 0.599 1 97 39 CYS B O 1
ATOM 2450 N N . SER B 1 40 ? -16.406 14.047 0.127 1 96.69 40 SER B N 1
ATOM 2451 C CA . SER B 1 40 ? -15.133 13.695 -0.488 1 96.69 40 SER B CA 1
ATOM 2452 C C . SER B 1 40 ? -14.008 13.664 0.547 1 96.69 40 SER B C 1
ATOM 2454 O O . SER B 1 40 ? -12.828 13.672 0.192 1 96.69 40 SER B O 1
ATOM 2456 N N . TYR B 1 41 ? -14.336 13.641 1.829 1 97.44 41 TYR B N 1
ATOM 2457 C CA . TYR B 1 41 ? -13.344 13.422 2.877 1 97.44 41 TYR B CA 1
ATOM 2458 C C . TYR B 1 41 ? -13.219 11.938 3.209 1 97.44 41 TYR B C 1
ATOM 2460 O O . TYR B 1 41 ? -14.141 11.164 2.961 1 97.44 41 TYR B O 1
ATOM 2468 N N . PRO B 1 42 ? -12.094 11.625 3.775 1 98.38 42 PRO B N 1
ATOM 2469 C CA . PRO B 1 42 ? -11.914 10.211 4.137 1 98.38 42 PRO B CA 1
ATOM 2470 C C . PRO B 1 42 ? -12.977 9.719 5.121 1 98.38 42 PRO B C 1
ATOM 2472 O O . PRO B 1 42 ? -13.305 10.422 6.082 1 98.38 42 PRO B O 1
ATOM 2475 N N . LEU B 1 43 ? -13.484 8.539 4.863 1 98.5 43 LEU B N 1
ATOM 2476 C CA . LEU B 1 43 ? -14.422 7.891 5.77 1 98.5 43 LEU B CA 1
ATOM 2477 C C . LEU B 1 43 ? -13.75 7.531 7.09 1 98.5 43 LEU B C 1
ATOM 2479 O O . LEU B 1 43 ? -12.609 7.062 7.102 1 98.5 43 LEU B O 1
ATOM 2483 N N . ARG B 1 44 ? -14.391 7.805 8.172 1 98.19 44 ARG B N 1
ATOM 2484 C CA . ARG B 1 44 ? -13.938 7.398 9.5 1 98.19 44 ARG B CA 1
ATOM 2485 C C . ARG B 1 44 ? -15.086 6.82 10.32 1 98.19 44 ARG B C 1
ATOM 2487 O O . ARG B 1 44 ? -16.25 7.164 10.094 1 98.19 44 ARG B O 1
ATOM 2494 N N . PRO B 1 45 ? -14.789 6.004 11.227 1 98.12 45 PRO B N 1
ATOM 2495 C CA . PRO B 1 45 ? -15.852 5.438 12.055 1 98.12 45 PRO B CA 1
ATOM 2496 C C . PRO B 1 45 ? -16.578 6.492 12.883 1 98.12 45 PRO B C 1
ATOM 2498 O O . PRO B 1 45 ? -15.961 7.434 13.375 1 98.12 45 PRO B O 1
ATOM 2501 N N . PRO B 1 46 ? -17.906 6.215 13 1 97.81 46 PRO B N 1
ATOM 2502 C CA . PRO B 1 46 ? -18.75 5.188 12.383 1 97.81 46 PRO B CA 1
ATOM 2503 C C . PRO B 1 46 ? -19.062 5.48 10.922 1 97.81 46 PRO B C 1
ATOM 2505 O O . PRO B 1 46 ? -19.219 6.645 10.539 1 97.81 46 PRO B O 1
ATOM 2508 N N . ILE B 1 47 ? -19.094 4.539 10.148 1 98.06 47 ILE B N 1
ATOM 2509 C CA . ILE B 1 47 ? -19.422 4.613 8.727 1 98.06 47 ILE B CA 1
ATOM 2510 C C . ILE B 1 47 ? -20.781 3.992 8.477 1 98.06 47 ILE B C 1
ATOM 2512 O O . ILE B 1 47 ? -21.094 2.912 8.984 1 98.06 47 ILE B O 1
ATOM 2516 N N . PHE B 1 48 ? -21.594 4.645 7.672 1 97.5 48 PHE B N 1
ATOM 2517 C CA . PHE B 1 48 ? -22.938 4.152 7.391 1 97.5 48 PHE B CA 1
ATOM 2518 C C . PHE B 1 48 ? -23.078 3.775 5.922 1 97.5 48 PHE B C 1
ATOM 2520 O O . PHE B 1 48 ? -22.188 4.062 5.113 1 97.5 48 PHE B O 1
ATOM 2527 N N . GLN B 1 49 ? -24.125 3.113 5.641 1 96.12 49 GLN B N 1
ATOM 2528 C CA . GLN B 1 49 ? -24.391 2.66 4.277 1 96.12 49 GLN B CA 1
ATOM 2529 C C . GLN B 1 49 ? -25.891 2.586 4 1 96.12 49 GLN B C 1
ATOM 2531 O O . GLN B 1 49 ? -26.688 2.492 4.93 1 96.12 49 GLN B O 1
ATOM 2536 N N . CYS B 1 50 ? -26.203 2.678 2.756 1 94.81 50 CYS B N 1
ATOM 2537 C CA . CYS B 1 50 ? -27.578 2.43 2.375 1 94.81 50 CYS B CA 1
ATOM 2538 C C . CYS B 1 50 ? -27.844 0.942 2.168 1 94.81 50 CYS B C 1
ATOM 2540 O O . CYS B 1 50 ? -26.922 0.127 2.312 1 94.81 50 CYS B O 1
ATOM 2542 N N . SER B 1 51 ? -29.078 0.575 1.773 1 90.81 51 SER B N 1
ATOM 2543 C CA . SER B 1 51 ? -29.484 -0.814 1.619 1 90.81 51 SER B CA 1
ATOM 2544 C C . SER B 1 51 ? -28.75 -1.492 0.475 1 90.81 51 SER B C 1
ATOM 2546 O O . SER B 1 51 ? -28.703 -2.723 0.401 1 90.81 51 SER B O 1
ATOM 2548 N N . MET B 1 52 ? -28.109 -0.718 -0.396 1 90.94 52 MET B N 1
ATOM 2549 C CA . MET B 1 52 ? -27.359 -1.27 -1.519 1 90.94 52 MET B CA 1
ATOM 2550 C C . MET B 1 52 ? -25.859 -1.292 -1.211 1 90.94 52 MET B C 1
ATOM 2552 O O . MET B 1 52 ? -25.062 -1.748 -2.031 1 90.94 52 MET B O 1
ATOM 2556 N N . GLY B 1 53 ? -25.469 -0.718 -0.086 1 93.5 53 GLY B N 1
ATOM 2557 C CA . GLY B 1 53 ? -24.078 -0.783 0.325 1 93.5 53 GLY B CA 1
ATOM 2558 C C . GLY B 1 53 ? -23.281 0.439 -0.084 1 93.5 53 GLY B C 1
ATOM 2559 O O . GLY B 1 53 ? -22.047 0.42 -0.053 1 93.5 53 GLY B O 1
ATOM 2560 N N . HIS B 1 54 ? -23.984 1.531 -0.499 1 95.5 54 HIS B N 1
ATOM 2561 C CA . HIS B 1 54 ? -23.266 2.779 -0.698 1 95.5 54 HIS B CA 1
ATOM 2562 C C . HIS B 1 54 ? -22.906 3.426 0.634 1 95.5 54 HIS B C 1
ATOM 2564 O O . HIS B 1 54 ? -23.719 3.469 1.553 1 95.5 54 HIS B O 1
ATOM 2570 N N . LEU B 1 55 ? -21.75 3.939 0.7 1 97.44 55 LEU B N 1
ATOM 2571 C CA . LEU B 1 55 ? -21.219 4.406 1.976 1 97.44 55 LEU B CA 1
ATOM 2572 C C . LEU B 1 55 ? -21.453 5.902 2.15 1 97.44 55 LEU B C 1
ATOM 2574 O O . LEU B 1 55 ? -21.609 6.629 1.168 1 97.44 55 LEU B O 1
ATOM 2578 N N . VAL B 1 56 ? -21.547 6.316 3.443 1 97.94 56 VAL B N 1
ATOM 2579 C CA . VAL B 1 56 ? -21.688 7.727 3.803 1 97.94 56 VAL B CA 1
ATOM 2580 C C . VAL B 1 56 ? -21.109 7.965 5.195 1 97.94 56 VAL B C 1
ATOM 2582 O O . VAL B 1 56 ? -21.25 7.121 6.086 1 97.94 56 VAL B O 1
ATOM 2585 N N . CYS B 1 57 ? -20.438 9.031 5.375 1 98.06 57 CYS B N 1
ATOM 2586 C CA . CYS B 1 57 ? -19.875 9.352 6.684 1 98.06 57 CYS B CA 1
ATOM 2587 C C . CYS B 1 57 ? -20.953 9.859 7.633 1 98.06 57 CYS B C 1
ATOM 2589 O O . CYS B 1 57 ? -22.062 10.203 7.199 1 98.06 57 CYS B O 1
ATOM 2591 N N . SER B 1 58 ? -20.625 9.945 8.906 1 97.44 58 SER B N 1
ATOM 2592 C CA . SER B 1 58 ? -21.578 10.305 9.945 1 97.44 58 SER B CA 1
ATOM 2593 C C . SER B 1 58 ? -22.078 11.742 9.773 1 97.44 58 SER B C 1
ATOM 2595 O O . SER B 1 58 ? -23.281 11.984 9.75 1 97.44 58 SER B O 1
ATOM 2597 N N . PRO B 1 59 ? -21.203 12.719 9.492 1 97.44 59 PRO B N 1
ATOM 2598 C CA . PRO B 1 59 ? -21.688 14.094 9.328 1 97.44 59 PRO B CA 1
ATOM 2599 C C . PRO B 1 59 ? -22.609 14.25 8.125 1 97.44 59 PRO B C 1
ATOM 2601 O O . PRO B 1 59 ? -23.609 14.977 8.195 1 97.44 59 PRO B O 1
ATOM 2604 N N . CYS B 1 60 ? -22.344 13.609 7.102 1 97.56 60 CYS B N 1
ATOM 2605 C CA . CYS B 1 60 ? -23.156 13.719 5.895 1 97.56 60 CYS B CA 1
ATOM 2606 C C . CYS B 1 60 ? -24.469 12.961 6.047 1 97.56 60 CYS B C 1
ATOM 2608 O O . CYS B 1 60 ? -25.484 13.383 5.512 1 97.56 60 CYS B O 1
ATOM 2610 N N . ARG B 1 61 ? -24.406 11.797 6.703 1 97.12 61 ARG B N 1
ATOM 2611 C CA . ARG B 1 61 ? -25.609 11.016 6.918 1 97.12 61 ARG B CA 1
ATOM 2612 C C . ARG B 1 61 ? -26.719 11.875 7.512 1 97.12 61 ARG B C 1
ATOM 2614 O O . ARG B 1 61 ? -27.875 11.797 7.074 1 97.12 61 ARG B O 1
ATOM 2621 N N . ASP B 1 62 ? -26.391 12.711 8.43 1 95.75 62 ASP B N 1
ATOM 2622 C CA . ASP B 1 62 ? -27.359 13.516 9.172 1 95.75 62 ASP B CA 1
ATOM 2623 C C . ASP B 1 62 ? -27.906 14.641 8.305 1 95.75 62 ASP B C 1
ATOM 2625 O O . ASP B 1 62 ? -28.953 15.227 8.625 1 95.75 62 ASP B O 1
ATOM 2629 N N . LYS B 1 63 ? -27.281 14.875 7.207 1 96 63 LYS B N 1
ATOM 2630 C CA . LYS B 1 63 ? -27.672 15.984 6.344 1 96 63 LYS B CA 1
ATOM 2631 C C . LYS B 1 63 ? -28.453 15.484 5.133 1 96 63 LYS B C 1
ATOM 2633 O O . LYS B 1 63 ? -28.953 16.281 4.34 1 96 63 LYS B O 1
ATOM 2638 N N . LEU B 1 64 ? -28.516 14.203 4.984 1 96.06 64 LEU B N 1
ATOM 2639 C CA . LEU B 1 64 ? -29.203 13.641 3.824 1 96.06 64 LEU B CA 1
ATOM 2640 C C . LEU B 1 64 ? -30.703 13.883 3.91 1 96.06 64 LEU B C 1
ATOM 2642 O O . LEU B 1 64 ? -31.328 13.57 4.926 1 96.06 64 LEU B O 1
ATOM 2646 N N . PRO B 1 65 ? -31.281 14.398 2.865 1 94.62 65 PRO B N 1
ATOM 2647 C CA . PRO B 1 65 ? -32.75 14.555 2.869 1 94.62 65 PRO B CA 1
ATOM 2648 C C . PRO B 1 65 ? -33.469 13.219 2.959 1 94.62 65 PRO B C 1
ATOM 2650 O O . PRO B 1 65 ? -33.188 12.289 2.203 1 94.62 65 PRO B O 1
ATOM 2653 N N . ASP B 1 66 ? -34.375 13.086 3.916 1 94.44 66 ASP B N 1
ATOM 2654 C CA . ASP B 1 66 ? -35.25 11.93 4.098 1 94.44 66 ASP B CA 1
ATOM 2655 C C . ASP B 1 66 ? -34.438 10.672 4.379 1 94.44 66 ASP B C 1
ATOM 2657 O O . ASP B 1 66 ? -34.875 9.562 4.078 1 94.44 66 ASP B O 1
ATOM 2661 N N . SER B 1 67 ? -33.156 10.844 4.676 1 94 67 SER B N 1
ATOM 2662 C CA . SER B 1 67 ? -32.25 9.727 4.977 1 94 67 SER B CA 1
ATOM 2663 C C . SER B 1 67 ? -32.094 8.82 3.766 1 94 67 SER B C 1
ATOM 2665 O O . SER B 1 67 ? -32.031 7.594 3.902 1 94 67 SER B O 1
ATOM 2667 N N . LYS B 1 68 ? -32.062 9.484 2.682 1 96.94 68 LYS B N 1
ATOM 2668 C CA . LYS B 1 68 ? -31.906 8.727 1.446 1 96.94 68 LYS B CA 1
ATOM 2669 C C . LYS B 1 68 ? -30.5 8.883 0.87 1 96.94 68 LYS B C 1
ATOM 2671 O O . LYS B 1 68 ? -29.938 9.977 0.901 1 96.94 68 LYS B O 1
ATOM 2676 N N . CYS B 1 69 ? -30.062 7.793 0.388 1 96.31 69 CYS B N 1
ATOM 2677 C CA . CYS B 1 69 ? -28.734 7.754 -0.236 1 96.31 69 CYS B CA 1
ATOM 2678 C C . CYS B 1 69 ? -28.688 8.664 -1.458 1 96.31 69 CYS B C 1
ATOM 2680 O O . CYS B 1 69 ? -29.578 8.617 -2.307 1 96.31 69 CYS B O 1
ATOM 2682 N N . GLN B 1 70 ? -27.688 9.43 -1.628 1 94.31 70 GLN B N 1
ATOM 2683 C CA . GLN B 1 70 ? -27.547 10.383 -2.723 1 94.31 70 GLN B CA 1
ATOM 2684 C C . GLN B 1 70 ? -27.219 9.664 -4.035 1 94.31 70 GLN B C 1
ATOM 2686 O O . GLN B 1 70 ? -27.484 10.203 -5.117 1 94.31 70 GLN B O 1
ATOM 2691 N N . VAL B 1 71 ? -26.625 8.477 -3.9 1 92.75 71 VAL B N 1
ATOM 2692 C CA . VAL B 1 71 ? -26.156 7.75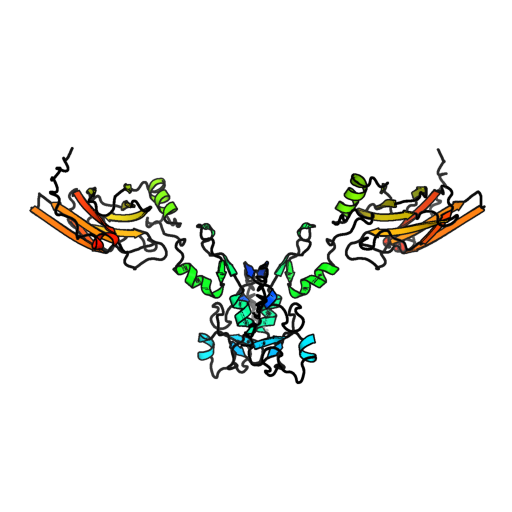4 -5.078 1 92.75 71 VAL B CA 1
ATOM 2693 C C . VAL B 1 71 ? -27.328 6.992 -5.711 1 92.75 71 VAL B C 1
ATOM 2695 O O . VAL B 1 71 ? -27.516 7.035 -6.926 1 92.75 71 VAL B O 1
ATOM 2698 N N . CYS B 1 72 ? -28.234 6.379 -4.93 1 93.62 72 CYS B N 1
ATOM 2699 C CA . CYS B 1 72 ? -29.219 5.461 -5.5 1 93.62 72 CYS B CA 1
ATOM 2700 C C . CYS B 1 72 ? -30.609 5.762 -4.973 1 93.62 72 CYS B C 1
ATOM 2702 O O . CYS B 1 72 ? -31.578 5.109 -5.363 1 93.62 72 CYS B O 1
ATOM 2704 N N . SER B 1 73 ? -30.766 6.605 -3.957 1 95.06 73 SER B N 1
ATOM 2705 C CA . SER B 1 73 ? -32.031 7.016 -3.338 1 95.06 73 SER B CA 1
ATOM 2706 C C . SER B 1 73 ? -32.562 5.926 -2.42 1 95.06 73 SER B C 1
ATOM 2708 O O . SER B 1 73 ? -33.719 5.973 -2.012 1 95.06 73 SER B O 1
ATOM 2710 N N . GLY B 1 74 ? -31.719 4.969 -2.115 1 94.06 74 GLY B N 1
ATOM 2711 C CA . GLY B 1 74 ? -32.094 3.943 -1.156 1 94.06 74 GLY B CA 1
ATOM 2712 C C . GLY B 1 74 ? -32.062 4.426 0.281 1 94.06 74 GLY B C 1
ATOM 2713 O O . GLY B 1 74 ? -31.5 5.492 0.569 1 94.06 74 GLY B O 1
ATOM 2714 N N . VAL B 1 75 ? -32.625 3.66 1.19 1 94.44 75 VAL B N 1
ATOM 2715 C CA . VAL B 1 75 ? -32.688 4.012 2.605 1 94.44 75 VAL B CA 1
ATOM 2716 C C . VAL B 1 75 ? -31.312 3.807 3.244 1 94.44 75 VAL B C 1
ATOM 2718 O O . VAL B 1 75 ? -30.672 2.771 3.041 1 94.44 75 VAL B O 1
ATOM 2721 N N . VAL B 1 76 ? -30.875 4.828 3.977 1 95.94 76 VAL B N 1
ATOM 2722 C CA . VAL B 1 76 ? -29.641 4.695 4.75 1 95.94 76 VAL B CA 1
ATOM 2723 C C . VAL B 1 76 ? -29.938 3.996 6.074 1 95.94 76 VAL B C 1
ATOM 2725 O O . VAL B 1 76 ? -30.828 4.418 6.824 1 95.94 76 VAL B O 1
ATOM 2728 N N . LEU B 1 77 ? -29.203 2.953 6.32 1 93.56 77 LEU B N 1
ATOM 2729 C CA . LEU B 1 77 ? -29.422 2.133 7.504 1 93.56 77 LEU B CA 1
ATOM 2730 C C . LEU B 1 77 ? -28.953 2.855 8.766 1 93.56 77 LEU B C 1
ATOM 2732 O O . LEU B 1 77 ? -28.109 3.762 8.688 1 93.56 77 LEU B O 1
ATOM 2736 N N . GLN B 1 78 ? -29.531 2.438 9.883 1 92.12 78 GLN B N 1
ATOM 2737 C CA . GLN B 1 78 ? -29.172 3.041 11.164 1 92.12 78 GLN B CA 1
ATOM 2738 C C . GLN B 1 78 ? -27.891 2.439 11.711 1 92.12 78 GLN B C 1
ATOM 2740 O O . GLN B 1 78 ? -27.141 3.111 12.43 1 92.12 78 GLN B O 1
ATOM 2745 N N . SER B 1 79 ? -27.703 1.215 11.297 1 91.69 79 SER B N 1
ATOM 2746 C CA . SER B 1 79 ? -26.5 0.536 11.781 1 91.69 79 SER B CA 1
ATOM 2747 C C . SER B 1 79 ? -25.266 0.943 10.984 1 91.69 79 SER B C 1
ATOM 2749 O O . SER B 1 79 ? -25.375 1.221 9.781 1 91.69 79 SER B O 1
ATOM 2751 N N . SER B 1 80 ? -24.172 0.965 11.68 1 93.62 80 SER B N 1
ATOM 2752 C CA . SER B 1 80 ? -22.906 1.252 11.008 1 93.62 80 SER B CA 1
ATOM 2753 C C . SER B 1 80 ? -22.391 0.027 10.258 1 93.62 80 SER B C 1
ATOM 2755 O O . SER B 1 80 ? -22.875 -1.086 10.469 1 93.62 80 SER B O 1
ATOM 2757 N N . CYS B 1 81 ? -21.531 0.297 9.32 1 94.62 81 CYS B N 1
ATOM 2758 C CA . CYS B 1 81 ? -20.891 -0.75 8.539 1 94.62 81 CYS B CA 1
ATOM 2759 C C . CYS B 1 81 ? -19.578 -1.174 9.18 1 94.62 81 CYS B C 1
ATOM 2761 O O . CYS B 1 81 ? -18.5 -0.681 8.812 1 94.62 81 CYS B O 1
ATOM 2763 N N . TYR B 1 82 ? -19.609 -2.154 10.023 1 95.25 82 TYR B N 1
ATOM 2764 C CA . TYR B 1 82 ? -18.438 -2.566 10.797 1 95.25 82 TYR B CA 1
ATOM 2765 C C . TYR B 1 82 ? -17.328 -3.08 9.891 1 95.25 82 TYR B C 1
ATOM 2767 O O . TYR B 1 82 ? -16.141 -2.881 10.18 1 95.25 82 TYR B O 1
ATOM 2775 N N . GLY B 1 83 ? -17.688 -3.752 8.867 1 94.94 83 GLY B N 1
ATOM 2776 C CA . GLY B 1 83 ? -16.688 -4.23 7.926 1 94.94 83 GLY B CA 1
ATOM 2777 C C . GLY B 1 83 ? -15.828 -3.119 7.359 1 94.94 83 GLY B C 1
ATOM 2778 O O . GLY B 1 83 ? -14.602 -3.213 7.371 1 94.94 83 GLY B O 1
ATOM 2779 N N . MET B 1 84 ? -16.469 -2.072 6.957 1 97.19 84 MET B N 1
ATOM 2780 C CA . MET B 1 84 ? -15.734 -0.947 6.383 1 97.19 84 MET B CA 1
ATOM 2781 C C . MET B 1 84 ? -14.93 -0.215 7.457 1 97.19 84 MET B C 1
ATOM 2783 O O . MET B 1 84 ? -13.852 0.309 7.18 1 97.19 84 MET B O 1
ATOM 2787 N N . GLU B 1 85 ? -15.508 -0.149 8.648 1 97.88 85 GLU B N 1
ATOM 2788 C CA . GLU B 1 85 ? -14.773 0.49 9.734 1 97.88 85 GLU B CA 1
ATOM 2789 C C . GLU B 1 85 ? -13.445 -0.216 9.992 1 97.88 85 GLU B C 1
ATOM 2791 O O . GLU B 1 85 ? -12.414 0.435 10.18 1 97.88 85 GLU B O 1
ATOM 2796 N N . ARG B 1 86 ? -13.445 -1.528 9.93 1 97 86 ARG B N 1
ATOM 2797 C CA . ARG B 1 86 ? -12.203 -2.283 10.094 1 97 86 ARG B CA 1
ATOM 2798 C C . ARG B 1 86 ? -11.242 -2.01 8.953 1 97 86 ARG B C 1
ATOM 2800 O O . ARG B 1 86 ? -10.031 -1.912 9.164 1 97 86 ARG B O 1
ATOM 2807 N N . VAL B 1 87 ? -11.766 -1.901 7.836 1 97.75 87 VAL B N 1
ATOM 2808 C CA . VAL B 1 87 ? -10.93 -1.661 6.664 1 97.75 87 VAL B CA 1
ATOM 2809 C C . VAL B 1 87 ? -10.227 -0.313 6.797 1 97.75 87 VAL B C 1
ATOM 2811 O O . VAL B 1 87 ? -9 -0.232 6.684 1 97.75 87 VAL B O 1
ATOM 2814 N N . VAL B 1 88 ? -10.977 0.775 7.07 1 98.19 88 VAL B N 1
ATOM 2815 C CA . VAL B 1 88 ? -10.383 2.109 7.086 1 98.19 88 VAL B CA 1
ATOM 2816 C C . VAL B 1 88 ? -9.406 2.23 8.25 1 98.19 88 VAL B C 1
ATOM 2818 O O . VAL B 1 88 ? -8.438 2.988 8.18 1 98.19 88 VAL B O 1
ATOM 2821 N N . GLU B 1 89 ? -9.625 1.475 9.273 1 97.94 89 GLU B N 1
ATOM 2822 C CA . GLU B 1 89 ? -8.719 1.472 10.422 1 97.94 89 GLU B CA 1
ATOM 2823 C C . GLU B 1 89 ? -7.406 0.772 10.086 1 97.94 89 GLU B C 1
ATOM 2825 O O . GLU B 1 89 ? -6.398 0.967 10.766 1 97.94 89 GLU B O 1
ATOM 2830 N N . SER B 1 90 ? -7.414 -0.053 9.055 1 97.38 90 SER B N 1
ATOM 2831 C CA . SER B 1 90 ? -6.254 -0.876 8.727 1 97.38 90 SER B CA 1
ATOM 2832 C C . SER B 1 90 ? -5.367 -0.196 7.691 1 97.38 90 SER B C 1
ATOM 2834 O O . SER B 1 90 ? -4.262 -0.666 7.406 1 97.38 90 SER B O 1
ATOM 2836 N N . ILE B 1 91 ? -5.754 0.879 7.164 1 97.81 91 ILE B N 1
ATOM 2837 C CA . ILE B 1 91 ? -5.035 1.511 6.062 1 97.81 91 ILE B CA 1
ATOM 2838 C C . ILE B 1 91 ? -4.066 2.555 6.609 1 97.81 91 ILE B C 1
ATOM 2840 O O . ILE B 1 91 ? -4.488 3.58 7.152 1 97.81 91 ILE B O 1
ATOM 2844 N N . LEU B 1 92 ? -2.812 2.277 6.363 1 98.38 92 LEU B N 1
ATOM 2845 C CA . LEU B 1 92 ? -1.76 3.176 6.824 1 98.38 92 LEU B CA 1
ATOM 2846 C C . LEU B 1 92 ? -1.061 3.844 5.645 1 98.38 92 LEU B C 1
ATOM 2848 O O . LEU B 1 92 ? -0.741 3.184 4.652 1 98.38 92 LEU B O 1
ATOM 2852 N N . VAL B 1 93 ? -0.853 5.113 5.77 1 98.06 93 VAL B N 1
ATOM 2853 C CA . VAL B 1 93 ? -0.126 5.887 4.77 1 98.06 93 VAL B CA 1
ATOM 2854 C C . VAL B 1 93 ? 1.082 6.562 5.418 1 98.06 93 VAL B C 1
ATOM 2856 O O . VAL B 1 93 ? 1.079 6.836 6.621 1 98.06 93 VAL B O 1
ATOM 2859 N N . PRO B 1 94 ? 2.111 6.785 4.625 1 96.94 94 PRO B N 1
ATOM 2860 C CA . PRO B 1 94 ? 3.236 7.547 5.172 1 96.94 94 PRO B CA 1
ATOM 2861 C C . PRO B 1 94 ? 2.881 9.008 5.457 1 96.94 94 PRO B C 1
ATOM 2863 O O . PRO B 1 94 ? 1.989 9.562 4.812 1 96.94 94 PRO B O 1
ATOM 2866 N N . CYS B 1 95 ? 3.492 9.531 6.457 1 97.19 95 CYS B N 1
ATOM 2867 C CA . CYS B 1 95 ? 3.348 10.953 6.723 1 97.19 95 CYS B CA 1
ATOM 2868 C C . CYS B 1 95 ? 3.668 11.781 5.48 1 97.19 95 CYS B C 1
ATOM 2870 O O . CYS B 1 95 ? 4.637 11.492 4.773 1 97.19 95 CYS B O 1
ATOM 2872 N N . PRO B 1 96 ? 2.898 12.812 5.191 1 95.06 96 PRO B N 1
ATOM 2873 C CA . PRO B 1 96 ? 3.199 13.688 4.059 1 95.06 96 PRO B CA 1
ATOM 2874 C C . PRO B 1 96 ? 4.555 14.375 4.191 1 95.06 96 PRO B C 1
ATOM 2876 O O . PRO B 1 96 ? 5.105 14.859 3.197 1 95.06 96 PRO B O 1
ATOM 2879 N N . TYR B 1 97 ? 5.082 14.461 5.387 1 95.56 97 TYR B N 1
ATOM 2880 C CA . TYR B 1 97 ? 6.363 15.125 5.613 1 95.56 97 TYR B CA 1
ATOM 2881 C C . TYR B 1 97 ? 7.465 14.102 5.871 1 95.56 97 TYR B C 1
ATOM 2883 O O . TYR B 1 97 ? 8.422 14.383 6.598 1 95.56 97 TYR B O 1
ATOM 2891 N N . ALA B 1 98 ? 7.219 12.922 5.371 1 95.62 98 ALA B N 1
ATOM 2892 C CA . ALA B 1 98 ? 8.234 11.891 5.52 1 95.62 98 ALA B CA 1
ATOM 2893 C C . ALA B 1 98 ? 9.586 12.367 4.988 1 95.62 98 ALA B C 1
ATOM 2895 O O . ALA B 1 98 ? 10.625 12.07 5.574 1 95.62 98 ALA B O 1
ATOM 2896 N N . GLU B 1 99 ? 9.586 13.078 3.945 1 94.12 99 GLU B N 1
ATOM 2897 C CA . GLU B 1 99 ? 10.812 13.594 3.348 1 94.12 99 GLU B CA 1
ATOM 2898 C C . GLU B 1 99 ? 11.508 14.57 4.285 1 94.12 99 GLU B C 1
ATOM 2900 O O . GLU B 1 99 ? 12.695 14.859 4.113 1 94.12 99 GLU B O 1
ATOM 2905 N N . HIS B 1 100 ? 10.789 15.133 5.203 1 93 100 HIS B N 1
ATOM 2906 C CA . HIS B 1 100 ? 11.352 16.062 6.18 1 93 100 HIS B CA 1
ATOM 2907 C C . HIS B 1 100 ? 11.805 15.328 7.438 1 93 100 HIS B C 1
ATOM 2909 O O . HIS B 1 100 ? 12.273 15.953 8.391 1 93 100 HIS B O 1
ATOM 2915 N N . GLY B 1 101 ? 11.523 13.992 7.484 1 93.38 101 GLY B N 1
ATOM 2916 C CA . GLY B 1 101 ? 12.102 13.219 8.57 1 93.38 101 GLY B CA 1
ATOM 2917 C C . GLY B 1 101 ? 11.062 12.484 9.398 1 93.38 101 GLY B C 1
ATOM 2918 O O . GLY B 1 101 ? 11.406 11.695 10.281 1 93.38 101 GLY B O 1
ATOM 2919 N N . CYS B 1 102 ? 9.828 12.773 9.141 1 95.44 102 CYS B N 1
ATOM 2920 C CA . CYS B 1 102 ? 8.812 12.07 9.922 1 95.44 102 CYS B CA 1
ATOM 2921 C C . CYS B 1 102 ? 8.734 10.602 9.523 1 95.44 102 CYS B C 1
ATOM 2923 O O . CYS B 1 102 ? 8.57 10.281 8.344 1 95.44 102 CYS B O 1
ATOM 2925 N N . THR B 1 103 ? 8.711 9.625 10.461 1 96.94 103 THR B N 1
ATOM 2926 C CA . THR B 1 103 ? 8.742 8.195 10.164 1 96.94 103 THR B CA 1
ATOM 2927 C C . THR B 1 103 ? 7.406 7.543 10.516 1 96.94 103 THR B C 1
ATOM 2929 O O . THR B 1 103 ? 7.273 6.32 10.445 1 96.94 103 THR B O 1
ATOM 2932 N N . GLU B 1 104 ? 6.512 8.328 10.859 1 96.94 104 GLU B N 1
ATOM 2933 C CA . GLU B 1 104 ? 5.242 7.777 11.312 1 96.94 104 GLU B CA 1
ATOM 2934 C C . GLU B 1 104 ? 4.406 7.273 10.141 1 96.94 104 GLU B C 1
ATOM 2936 O O . GLU B 1 104 ? 4.414 7.871 9.062 1 96.94 104 GLU B O 1
ATOM 2941 N N . SER B 1 105 ? 3.758 6.133 10.312 1 97.62 105 SER B N 1
ATOM 2942 C CA . SER B 1 105 ? 2.672 5.648 9.461 1 97.62 105 SER B CA 1
ATOM 2943 C C . SER B 1 105 ? 1.311 5.996 10.055 1 97.62 105 SER B C 1
ATOM 2945 O O . SER B 1 105 ? 1.025 5.656 11.211 1 97.62 105 SER B O 1
ATOM 2947 N N . ILE B 1 106 ? 0.504 6.641 9.234 1 98.25 106 ILE B N 1
ATOM 2948 C CA . ILE B 1 106 ? -0.709 7.262 9.758 1 98.25 106 ILE B CA 1
ATOM 2949 C C . ILE B 1 106 ? -1.936 6.578 9.156 1 98.25 106 ILE B C 1
ATOM 2951 O O . ILE B 1 106 ? -1.949 6.25 7.969 1 98.25 106 ILE B O 1
ATOM 2955 N N . ILE B 1 107 ? -2.916 6.363 10.047 1 98.5 107 ILE B N 1
ATOM 2956 C CA . ILE B 1 107 ? -4.199 5.941 9.492 1 98.5 107 ILE B CA 1
ATOM 2957 C C . ILE B 1 107 ? -4.688 6.973 8.477 1 98.5 107 ILE B C 1
ATOM 2959 O O . ILE B 1 107 ? -4.672 8.18 8.758 1 98.5 107 ILE B O 1
ATOM 2963 N N . TYR B 1 108 ? -5.16 6.5 7.379 1 97.88 108 TYR B N 1
ATOM 2964 C CA . TYR B 1 108 ? -5.48 7.371 6.254 1 97.88 108 TYR B CA 1
ATOM 2965 C C . TYR B 1 108 ? -6.426 8.484 6.68 1 97.88 108 TYR B C 1
ATOM 2967 O O . TYR B 1 108 ? -6.203 9.656 6.355 1 97.88 108 TYR B O 1
ATOM 2975 N N . TYR B 1 109 ? -7.449 8.195 7.449 1 98.31 109 TYR B N 1
ATOM 2976 C CA . TYR B 1 109 ? -8.445 9.211 7.758 1 98.31 109 TYR B CA 1
ATOM 2977 C C . TYR B 1 109 ? -7.941 10.164 8.836 1 98.31 109 TYR B C 1
ATOM 2979 O O . TYR B 1 109 ? -8.586 11.172 9.133 1 98.31 109 TYR B O 1
ATOM 2987 N N . LEU B 1 110 ? -6.797 9.938 9.359 1 98.19 110 LEU B N 1
ATOM 2988 C CA . LEU B 1 110 ? -6.203 10.82 10.359 1 98.19 110 LEU B CA 1
ATOM 2989 C C . LEU B 1 110 ? -5.074 11.648 9.75 1 98.19 110 LEU B C 1
ATOM 2991 O O . LEU B 1 110 ? -4.352 12.344 10.461 1 98.19 110 LEU B O 1
ATOM 2995 N N . LYS B 1 111 ? -4.883 11.547 8.516 1 97.44 111 LYS B N 1
ATOM 2996 C CA . LYS B 1 111 ? -3.764 12.172 7.816 1 97.44 111 LYS B CA 1
ATOM 2997 C C . LYS B 1 111 ? -3.746 13.68 8.039 1 97.44 111 LYS B C 1
ATOM 2999 O O . LYS B 1 111 ? -2.697 14.258 8.344 1 97.44 111 LYS B O 1
ATOM 3004 N N . GLU B 1 112 ? -4.859 14.367 7.93 1 96.12 112 GLU B N 1
ATOM 3005 C CA . GLU B 1 112 ? -4.934 15.82 8.078 1 96.12 112 GLU B CA 1
ATOM 3006 C C . GLU B 1 112 ? -4.633 16.234 9.516 1 96.12 112 GLU B C 1
ATOM 3008 O O . GLU B 1 112 ? -3.961 17.25 9.742 1 96.12 112 GLU B O 1
ATOM 3013 N N . GLU B 1 113 ? -5.188 15.523 10.43 1 96.06 113 GLU B N 1
ATOM 3014 C CA . GLU B 1 113 ? -4.887 15.797 11.836 1 96.06 113 GLU B CA 1
ATOM 3015 C C . GLU B 1 113 ? -3.391 15.656 12.109 1 96.06 113 GLU B C 1
ATOM 3017 O O . GLU B 1 113 ? -2.807 16.484 12.812 1 96.06 113 GLU B O 1
ATOM 3022 N N . HIS B 1 114 ? -2.824 14.633 11.57 1 96.81 114 HIS B N 1
ATOM 3023 C CA . HIS B 1 114 ? -1.387 14.453 11.742 1 96.81 114 HIS B CA 1
ATOM 3024 C C . HIS B 1 114 ? -0.607 15.617 11.141 1 96.81 114 HIS B C 1
ATOM 3026 O O . HIS B 1 114 ? 0.324 16.141 11.758 1 96.81 114 HIS B O 1
ATOM 3032 N N . LYS B 1 115 ? -0.995 15.992 9.977 1 94.81 115 LYS B N 1
ATOM 3033 C CA . LYS B 1 115 ? -0.334 17.094 9.281 1 94.81 115 LYS B CA 1
ATOM 3034 C C . LYS B 1 115 ? -0.287 18.344 10.148 1 94.81 115 LYS B C 1
ATOM 3036 O O . LYS B 1 115 ? 0.733 19.031 10.203 1 94.81 115 LYS B O 1
ATOM 3041 N N . LYS B 1 116 ? -1.294 18.609 10.859 1 91.81 116 LYS B N 1
ATOM 3042 C CA . LYS B 1 116 ? -1.427 19.812 11.672 1 91.81 116 LYS B CA 1
ATOM 3043 C C . LYS B 1 116 ? -0.58 19.719 12.938 1 91.81 116 LYS B C 1
ATOM 3045 O O . LYS B 1 116 ? -0.198 20.75 13.508 1 91.81 116 LYS B O 1
ATOM 3050 N N . ALA B 1 117 ? -0.287 18.562 13.297 1 92.31 117 ALA B N 1
ATOM 3051 C CA . ALA B 1 117 ? 0.401 18.375 14.57 1 92.31 117 ALA B CA 1
ATOM 3052 C C . ALA B 1 117 ? 1.848 17.938 14.359 1 92.31 117 ALA B C 1
ATOM 3054 O O . ALA B 1 117 ? 2.643 17.922 15.297 1 92.31 117 ALA B O 1
ATOM 3055 N N . CYS B 1 118 ? 2.248 17.672 13.195 1 93.56 118 CYS B N 1
ATOM 3056 C CA . CYS B 1 118 ? 3.539 17.047 12.922 1 93.56 118 CYS B CA 1
ATOM 3057 C C . CYS B 1 118 ? 4.676 18.047 13.125 1 93.56 118 CYS B C 1
ATOM 3059 O O . CYS B 1 118 ? 4.684 19.109 12.516 1 93.56 118 CYS B O 1
ATOM 3061 N N . PRO B 1 119 ? 5.602 17.719 13.891 1 90.69 119 PRO B N 1
ATOM 3062 C CA . PRO B 1 119 ? 6.738 18.625 14.109 1 90.69 119 PRO B CA 1
ATOM 3063 C C . PRO B 1 119 ? 7.637 18.75 12.883 1 90.69 119 PRO B C 1
ATOM 3065 O O . PRO B 1 119 ? 8.516 19.609 12.844 1 90.69 119 PRO B O 1
ATOM 3068 N N . HIS B 1 120 ? 7.363 17.906 11.898 1 93.75 120 HIS B N 1
ATOM 3069 C CA . HIS B 1 120 ? 8.188 17.953 10.695 1 93.75 120 HIS B CA 1
ATOM 3070 C C . HIS B 1 120 ? 7.539 18.797 9.602 1 93.75 120 HIS B C 1
ATOM 3072 O O . HIS B 1 120 ? 8.047 18.859 8.484 1 93.75 120 HIS B O 1
ATOM 3078 N N . ALA B 1 121 ? 6.391 19.297 9.953 1 95.38 121 ALA B N 1
ATOM 3079 C CA . ALA B 1 121 ? 5.789 20.234 9.008 1 95.38 121 ALA B CA 1
ATOM 3080 C C . ALA B 1 121 ? 6.762 21.359 8.656 1 95.38 121 ALA B C 1
ATOM 3082 O O . ALA B 1 121 ? 7.641 21.688 9.453 1 95.38 121 ALA B O 1
ATOM 3083 N N . PRO B 1 122 ? 6.621 21.922 7.516 1 95.44 122 PRO B N 1
ATOM 3084 C CA . PRO B 1 122 ? 7.59 22.938 7.094 1 95.44 122 PRO B CA 1
ATOM 3085 C C . PRO B 1 122 ? 7.359 24.281 7.77 1 95.44 122 PRO B C 1
ATOM 3087 O O . PRO B 1 122 ? 6.246 24.578 8.203 1 95.44 122 PRO B O 1
ATOM 3090 N N . CYS B 1 123 ? 8.406 25.016 7.941 1 95.94 123 CYS B N 1
ATOM 3091 C CA . CYS B 1 123 ? 8.406 26.469 8.156 1 95.94 123 CYS B CA 1
ATOM 3092 C C . CYS B 1 123 ? 8.844 27.203 6.898 1 95.94 123 CYS B C 1
ATOM 3094 O O . CYS B 1 123 ? 9.336 26.594 5.949 1 95.94 123 CYS B O 1
ATOM 3096 N N . PHE B 1 124 ? 8.664 28.516 6.914 1 96.81 124 PHE B N 1
ATOM 3097 C CA . PHE B 1 124 ? 8.797 29.219 5.648 1 96.81 124 PHE B CA 1
ATOM 3098 C C . PHE B 1 124 ? 9.742 30.406 5.789 1 96.81 124 PHE B C 1
ATOM 3100 O O . PHE B 1 124 ? 9.805 31.031 6.848 1 96.81 124 PHE B O 1
ATOM 3107 N N . CYS B 1 125 ? 10.492 30.609 4.695 1 97.75 125 CYS B N 1
ATOM 3108 C CA . CYS B 1 125 ? 11.281 31.844 4.648 1 97.75 125 CYS B CA 1
ATOM 3109 C C . CYS B 1 125 ? 10.391 33.062 4.453 1 97.75 125 CYS B C 1
ATOM 3111 O O . CYS B 1 125 ? 9.633 33.125 3.48 1 97.75 125 CYS B O 1
ATOM 3113 N N . PRO B 1 126 ? 10.422 34 5.348 1 96.31 126 PRO B N 1
ATOM 3114 C CA . PRO B 1 126 ? 9.508 35.125 5.258 1 96.31 126 PRO B CA 1
ATOM 3115 C C . PRO B 1 126 ? 10 36.188 4.277 1 96.31 126 PRO B C 1
ATOM 3117 O O . PRO B 1 126 ? 9.297 37.188 4.027 1 96.31 126 PRO B O 1
ATOM 3120 N N . ASN B 1 127 ? 11.156 36.031 3.744 1 95.12 127 ASN B N 1
ATOM 3121 C CA . ASN B 1 127 ? 11.672 37 2.783 1 95.12 127 ASN B CA 1
ATOM 3122 C C . ASN B 1 127 ? 10.797 37.094 1.537 1 95.12 127 ASN B C 1
ATOM 3124 O O . ASN B 1 127 ? 10.523 36.062 0.897 1 95.12 127 ASN B O 1
ATOM 3128 N N . PRO B 1 128 ? 10.383 38.312 1.252 1 92.06 128 PRO B N 1
ATOM 3129 C CA . PRO B 1 128 ? 9.5 38.438 0.093 1 92.06 128 PRO B CA 1
ATOM 3130 C C . PRO B 1 128 ? 10.094 37.812 -1.175 1 92.06 128 PRO B C 1
ATOM 3132 O O . PRO B 1 128 ? 11.242 38.125 -1.521 1 92.06 128 PRO B O 1
ATOM 3135 N N . GLY B 1 129 ? 9.383 36.938 -1.784 1 92.88 129 GLY B N 1
ATOM 3136 C CA . GLY B 1 129 ? 9.773 36.375 -3.07 1 92.88 129 GLY B CA 1
ATOM 3137 C C . GLY B 1 129 ? 10.586 35.125 -2.947 1 92.88 129 GLY B C 1
ATOM 3138 O O . GLY B 1 129 ? 10.867 34.438 -3.947 1 92.88 129 GLY B O 1
ATOM 3139 N N . CYS B 1 130 ? 11.25 34.719 -1.863 1 94.81 130 CYS B N 1
ATOM 3140 C CA . CYS B 1 130 ? 12.156 33.562 -1.712 1 94.81 130 CYS B CA 1
ATOM 3141 C C . CYS B 1 130 ? 11.398 32.25 -1.84 1 94.81 130 CYS B C 1
ATOM 3143 O O . CYS B 1 130 ? 11.812 31.375 -2.59 1 94.81 130 CYS B O 1
ATOM 3145 N N . GLY B 1 131 ? 10.289 31.859 -1.268 1 94.25 131 GLY B N 1
ATOM 3146 C CA . GLY B 1 131 ? 9.438 30.688 -1.389 1 94.25 131 GLY B CA 1
ATOM 3147 C C . GLY B 1 131 ? 10.016 29.453 -0.715 1 94.25 131 GLY B C 1
ATOM 3148 O O . GLY B 1 131 ? 9.43 28.375 -0.764 1 94.25 131 GLY B O 1
ATOM 3149 N N . PHE B 1 132 ? 11.195 29.578 -0.079 1 97.06 132 PHE B N 1
ATOM 3150 C CA . PHE B 1 132 ? 11.805 28.438 0.582 1 97.06 132 PHE B CA 1
ATOM 3151 C C . PHE B 1 132 ? 10.898 27.891 1.683 1 97.06 132 PHE B C 1
ATOM 3153 O O . PHE B 1 132 ? 10.32 28.672 2.453 1 97.06 132 PHE B O 1
ATOM 3160 N N . ALA B 1 133 ? 10.742 26.594 1.713 1 96.06 133 ALA B N 1
ATOM 3161 C CA . ALA B 1 133 ? 9.992 25.875 2.744 1 96.06 133 ALA B CA 1
ATOM 3162 C C . ALA B 1 133 ? 10.727 24.594 3.166 1 96.06 133 ALA B C 1
ATOM 3164 O O . ALA B 1 133 ? 11.211 23.844 2.32 1 96.06 133 ALA B O 1
ATOM 3165 N N . GLY B 1 134 ? 10.844 24.422 4.52 1 94.75 134 GLY B N 1
ATOM 3166 C CA . GLY B 1 134 ? 11.508 23.234 5.027 1 94.75 134 GLY B CA 1
ATOM 3167 C C . GLY B 1 134 ? 11.469 23.125 6.539 1 94.75 134 GLY B C 1
ATOM 3168 O O . GLY B 1 134 ? 10.805 23.922 7.207 1 94.75 134 GLY B O 1
ATOM 3169 N N . PRO B 1 135 ? 12.125 22.031 7 1 93.19 135 PRO B N 1
ATOM 3170 C CA . PRO B 1 135 ? 12.227 21.922 8.461 1 93.19 135 PRO B CA 1
ATOM 3171 C C . PRO B 1 135 ? 12.977 23.094 9.086 1 93.19 135 PRO B C 1
ATOM 3173 O O . PRO B 1 135 ? 13.727 23.781 8.398 1 93.19 135 PRO B O 1
ATOM 3176 N N . THR B 1 136 ? 12.758 23.297 10.367 1 91.56 136 THR B N 1
ATOM 3177 C CA . THR B 1 136 ? 13.328 24.438 11.086 1 91.56 136 THR B CA 1
ATOM 3178 C C . THR B 1 136 ? 14.852 24.453 10.938 1 91.56 136 THR B C 1
ATOM 3180 O O . THR B 1 136 ? 15.438 25.516 10.711 1 91.56 136 THR B O 1
ATOM 3183 N N . VAL B 1 137 ? 15.453 23.297 11.047 1 89.56 137 VAL B N 1
ATOM 3184 C CA . VAL B 1 137 ? 16.906 23.219 10.953 1 89.56 137 VAL B CA 1
ATOM 3185 C C . VAL B 1 137 ? 17.359 23.672 9.57 1 89.56 137 VAL B C 1
ATOM 3187 O O . VAL B 1 137 ? 18.328 24.438 9.445 1 89.56 137 VAL B O 1
ATOM 3190 N N . ALA B 1 138 ? 16.703 23.25 8.602 1 93.81 138 ALA B N 1
ATOM 3191 C CA . ALA B 1 138 ? 17.047 23.641 7.234 1 93.81 138 ALA B CA 1
ATOM 3192 C C . ALA B 1 138 ? 16.797 25.141 7.02 1 93.81 138 ALA B C 1
ATOM 3194 O O . ALA B 1 138 ? 17.516 25.781 6.246 1 93.81 138 ALA B O 1
ATOM 3195 N N . LEU B 1 139 ? 15.82 25.609 7.641 1 95 139 LEU B N 1
ATOM 3196 C CA . LEU B 1 139 ? 15.484 27.016 7.531 1 95 139 LEU B CA 1
ATOM 3197 C C . LEU B 1 139 ? 16.594 27.891 8.102 1 95 139 LEU B C 1
ATOM 3199 O O . LEU B 1 139 ? 16.938 28.922 7.52 1 95 139 LEU B O 1
ATOM 3203 N N . LEU B 1 140 ? 17.156 27.5 9.234 1 95.12 140 LEU B N 1
ATOM 3204 C CA . LEU B 1 140 ? 18.281 28.219 9.828 1 95.12 140 LEU B CA 1
ATOM 3205 C C . LEU B 1 140 ? 19.438 28.312 8.852 1 95.12 140 LEU B C 1
ATOM 3207 O O . LEU B 1 140 ? 20.016 29.391 8.648 1 95.12 140 LEU B O 1
ATOM 3211 N N . ASP B 1 141 ? 19.703 27.172 8.25 1 95.75 141 ASP B N 1
ATOM 3212 C CA . ASP B 1 141 ? 20.781 27.141 7.258 1 95.75 141 ASP B CA 1
ATOM 3213 C C . ASP B 1 141 ? 20.469 28.062 6.078 1 95.75 141 ASP B C 1
ATOM 3215 O O . ASP B 1 141 ? 21.344 28.781 5.582 1 95.75 141 ASP B O 1
ATOM 3219 N N . HIS B 1 142 ? 19.312 28.047 5.664 1 97.25 142 HIS B N 1
ATOM 3220 C CA . HIS B 1 142 ? 18.859 28.875 4.562 1 97.25 142 HIS B CA 1
ATOM 3221 C C . HIS B 1 142 ? 19.031 30.359 4.887 1 97.25 142 HIS B C 1
ATOM 3223 O O . HIS B 1 142 ? 19.562 31.125 4.074 1 97.25 142 HIS B O 1
ATOM 3229 N N . PHE B 1 143 ? 18.641 30.781 6.09 1 97.06 143 PHE B N 1
ATOM 3230 C CA . PHE B 1 143 ? 18.781 32.156 6.527 1 97.06 143 PHE B CA 1
ATOM 3231 C C . PHE B 1 143 ? 20.234 32.594 6.477 1 97.06 143 PHE B C 1
ATOM 3233 O O . PHE B 1 143 ? 20.547 33.688 5.988 1 97.06 143 PHE B O 1
ATOM 3240 N N . THR B 1 144 ? 21.062 31.75 6.926 1 94.44 144 THR B N 1
ATOM 3241 C CA . THR B 1 144 ? 22.469 32.062 7.082 1 94.44 144 THR B CA 1
ATOM 3242 C C . THR B 1 144 ? 23.188 32.031 5.734 1 94.44 144 THR B C 1
ATOM 3244 O O . THR B 1 144 ? 23.953 32.938 5.402 1 94.44 144 THR B O 1
ATOM 3247 N N . ALA B 1 145 ? 22.891 31.047 4.996 1 95.94 145 ALA B N 1
ATOM 3248 C CA . ALA B 1 145 ? 23.641 30.812 3.771 1 95.94 145 ALA B CA 1
ATOM 3249 C C . ALA B 1 145 ? 23.109 31.641 2.617 1 95.94 145 ALA B C 1
ATOM 3251 O O . ALA B 1 145 ? 23.875 32.25 1.866 1 95.94 145 ALA B O 1
ATOM 3252 N N . GLU B 1 146 ? 21.859 31.719 2.484 1 96.75 146 GLU B N 1
ATOM 3253 C CA . GLU B 1 146 ? 21.25 32.344 1.315 1 96.75 146 GLU B CA 1
ATOM 3254 C C . GLU B 1 146 ? 21.016 33.844 1.561 1 96.75 146 GLU B C 1
ATOM 3256 O O . GLU B 1 146 ? 21.266 34.656 0.683 1 96.75 146 GLU B O 1
ATOM 3261 N N . HIS B 1 147 ? 20.516 34.156 2.713 1 96.69 147 HIS B N 1
ATOM 3262 C CA . HIS B 1 147 ? 20.156 35.531 2.973 1 96.69 147 HIS B CA 1
ATOM 3263 C C . HIS B 1 147 ? 21.203 36.25 3.826 1 96.69 147 HIS B C 1
ATOM 3265 O O . HIS B 1 147 ? 21.203 37.469 3.965 1 96.69 147 HIS B O 1
ATOM 3271 N N . LYS B 1 148 ? 22.125 35.5 4.43 1 96.19 148 LYS B N 1
ATOM 3272 C CA . LYS B 1 148 ? 23.203 36 5.266 1 96.19 148 LYS B CA 1
ATOM 3273 C C . LYS B 1 148 ? 22.672 36.875 6.395 1 96.19 148 LYS B C 1
ATOM 3275 O O . LYS B 1 148 ? 23.219 37.969 6.664 1 96.19 148 LYS B O 1
ATOM 3280 N N . TRP B 1 149 ? 21.562 36.438 6.98 1 96.31 149 TRP B N 1
ATOM 3281 C CA . TRP B 1 149 ? 21 37.156 8.125 1 96.31 149 TRP B CA 1
ATOM 3282 C C . TRP B 1 149 ? 21.875 36.969 9.359 1 96.31 149 TRP B C 1
ATOM 3284 O O . TRP B 1 149 ? 22.391 35.875 9.602 1 96.31 149 TRP B O 1
ATOM 3294 N N . PRO B 1 150 ? 22.109 38.125 10.086 1 96.06 150 PRO B N 1
ATOM 3295 C CA . PRO B 1 150 ? 22.891 37.969 11.32 1 96.06 150 PRO B CA 1
ATOM 3296 C C . PRO B 1 150 ? 22.25 36.969 12.289 1 96.06 150 PRO B C 1
ATOM 3298 O O . PRO B 1 150 ? 21.031 36.938 12.43 1 96.06 150 PRO B O 1
ATOM 3301 N N . THR B 1 151 ? 23.109 36.156 12.875 1 95.62 151 THR B N 1
ATOM 3302 C CA . THR B 1 151 ? 22.656 35.125 13.797 1 95.62 151 THR B CA 1
ATOM 3303 C C . THR B 1 151 ? 23.391 35.219 15.125 1 95.62 151 THR B C 1
ATOM 3305 O O . THR B 1 151 ? 24.609 35.375 15.156 1 95.62 151 THR B O 1
ATOM 3308 N N . THR B 1 152 ? 22.656 35.219 16.219 1 96.19 152 THR B N 1
ATOM 3309 C CA . THR B 1 152 ? 23.234 35.25 17.562 1 96.19 152 THR B CA 1
ATOM 3310 C C . THR B 1 152 ? 22.766 34.031 18.375 1 96.19 152 THR B C 1
ATOM 3312 O O . THR B 1 152 ? 21.578 33.75 18.438 1 96.19 152 THR B O 1
ATOM 3315 N N . ALA B 1 153 ? 23.734 33.344 18.953 1 96.62 153 ALA B N 1
ATOM 3316 C CA . ALA B 1 153 ? 23.406 32.281 19.906 1 96.62 153 ALA B CA 1
ATOM 3317 C C . ALA B 1 153 ? 23.219 32.875 21.312 1 96.62 153 ALA B C 1
ATOM 3319 O O . ALA B 1 153 ? 23.922 33.812 21.703 1 96.62 153 ALA B O 1
ATOM 3320 N N . PHE B 1 154 ? 22.266 32.344 22 1 96.56 154 PHE B N 1
ATOM 3321 C CA . PHE B 1 154 ? 22.031 32.875 23.344 1 96.56 154 PHE B CA 1
ATOM 3322 C C . PHE B 1 154 ? 21.734 31.734 24.328 1 96.56 154 PHE B C 1
ATOM 3324 O O . PHE B 1 154 ? 21.484 30.609 23.906 1 96.56 154 PHE B O 1
ATOM 3331 N N . LYS B 1 155 ? 21.844 32.062 25.609 1 96.31 155 LYS B N 1
ATOM 3332 C CA . LYS B 1 155 ? 21.469 31.172 26.703 1 96.31 155 LYS B CA 1
ATOM 3333 C C . LYS B 1 155 ? 20.172 31.641 27.359 1 96.31 155 LYS B C 1
ATOM 3335 O O . LYS B 1 155 ? 20 32.812 27.641 1 96.31 155 LYS B O 1
ATOM 3340 N N . TYR B 1 156 ? 19.375 30.688 27.625 1 95.75 156 TYR B N 1
ATOM 3341 C CA . TYR B 1 156 ? 18.094 31.047 28.25 1 95.75 156 TYR B CA 1
ATOM 3342 C C . TYR B 1 156 ? 18.312 31.641 29.625 1 95.75 156 TYR B C 1
ATOM 3344 O O . TYR B 1 156 ? 19.234 31.25 30.344 1 95.75 156 TYR B O 1
ATOM 3352 N N . ASN B 1 157 ? 17.516 32.562 30 1 95.38 157 ASN B N 1
ATOM 3353 C CA . ASN B 1 157 ? 17.438 33.156 31.328 1 95.38 157 ASN B CA 1
ATOM 3354 C C . ASN B 1 157 ? 18.672 34.031 31.625 1 95.38 157 ASN B C 1
ATOM 3356 O O . ASN B 1 157 ? 18.891 34.406 32.781 1 95.38 157 ASN B O 1
ATOM 3360 N N . TYR B 1 158 ? 19.484 34.188 30.641 1 96.19 158 TYR B N 1
ATOM 3361 C CA . TYR B 1 158 ? 20.594 35.125 30.719 1 96.19 158 TYR B CA 1
ATOM 3362 C C . TYR B 1 158 ? 20.453 36.25 29.719 1 96.19 158 TYR B C 1
ATOM 3364 O O . TYR B 1 158 ? 20.031 36.031 28.578 1 96.19 158 TYR B O 1
ATOM 3372 N N . PRO B 1 159 ? 20.781 37.469 30.141 1 95.94 159 PRO B N 1
ATOM 3373 C CA . PRO B 1 159 ? 20.672 38.562 29.188 1 95.94 159 PRO B CA 1
ATOM 3374 C C . PRO B 1 159 ? 21.797 38.562 28.141 1 95.94 159 PRO B C 1
ATOM 3376 O O . PRO B 1 159 ? 22.906 38.094 28.422 1 95.94 159 PRO B O 1
ATOM 3379 N N . PHE B 1 160 ? 21.469 38.938 26.984 1 95.94 160 PHE B N 1
ATOM 3380 C CA . PHE B 1 160 ? 22.422 39.219 25.922 1 95.94 160 PHE B CA 1
ATOM 3381 C C . PHE B 1 160 ? 22.078 40.5 25.219 1 95.94 160 PHE B C 1
ATOM 3383 O O . PHE B 1 160 ? 20.953 40.969 25.281 1 95.94 160 PHE B O 1
ATOM 3390 N N . CYS B 1 161 ? 23.094 41.156 24.609 1 93.56 161 CYS B N 1
ATOM 3391 C CA . CYS B 1 161 ? 22.875 42.469 24.031 1 93.56 161 CYS B CA 1
ATOM 3392 C C . CYS B 1 161 ? 22.891 42.406 22.516 1 93.56 161 CYS B C 1
ATOM 3394 O O . CYS B 1 161 ? 23.641 41.625 21.922 1 93.56 161 CYS B O 1
ATOM 3396 N N . LEU B 1 162 ? 21.969 43.188 21.953 1 92.12 162 LEU B N 1
ATOM 3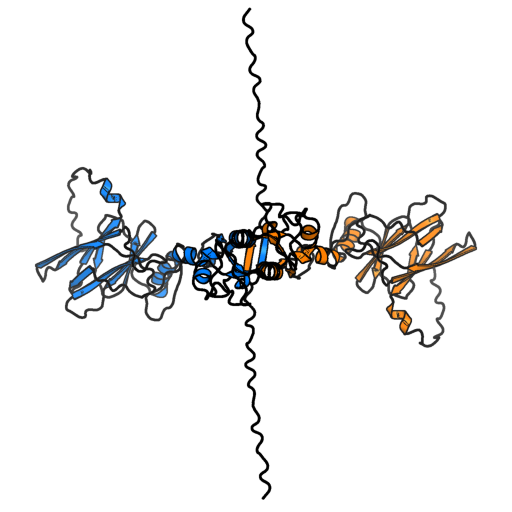397 C CA . LEU B 1 162 ? 21.906 43.344 20.5 1 92.12 162 LEU B CA 1
ATOM 3398 C C . LEU B 1 162 ? 21.656 44.781 20.125 1 92.12 162 LEU B C 1
ATOM 3400 O O . LEU B 1 162 ? 20.906 45.5 20.812 1 92.12 162 LEU B O 1
ATOM 3404 N N . VAL B 1 163 ? 22.312 45.188 19.078 1 89.38 163 VAL B N 1
ATOM 3405 C CA . VAL B 1 163 ? 22.031 46.531 18.562 1 89.38 163 VAL B CA 1
ATOM 3406 C C . VAL B 1 163 ? 20.812 46.469 17.625 1 89.38 163 VAL B C 1
ATOM 3408 O O . VAL B 1 163 ? 20.797 45.688 16.688 1 89.38 163 VAL B O 1
ATOM 3411 N N . ALA B 1 164 ? 19.875 47.281 17.953 1 85.25 164 ALA B N 1
ATOM 3412 C CA . ALA B 1 164 ? 18.672 47.312 17.109 1 85.25 164 ALA B CA 1
ATOM 3413 C C . ALA B 1 164 ? 18.969 47.938 15.766 1 85.25 164 ALA B C 1
ATOM 3415 O O . ALA B 1 164 ? 19.297 49.125 15.688 1 85.25 164 ALA B O 1
ATOM 3416 N N . LYS B 1 165 ? 19.031 47.188 14.781 1 85.5 165 LYS B N 1
ATOM 3417 C CA . LYS B 1 165 ? 19.156 47.625 13.391 1 85.5 165 LYS B CA 1
ATOM 3418 C C . LYS B 1 165 ? 17.969 47.125 12.555 1 85.5 165 LYS B C 1
ATOM 3420 O O . LYS B 1 165 ? 17.516 46 12.727 1 85.5 165 LYS B O 1
ATOM 3425 N N . PRO B 1 166 ? 17.5 48.125 11.727 1 89.56 166 PRO B N 1
ATOM 3426 C CA . PRO B 1 166 ? 16.406 47.656 10.867 1 89.56 166 PRO B CA 1
ATOM 3427 C C . PRO B 1 166 ? 16.75 46.375 10.117 1 89.56 166 PRO B C 1
ATOM 3429 O O . PRO B 1 166 ? 17.875 46.219 9.633 1 89.56 166 PRO B O 1
ATOM 3432 N N . GLY B 1 167 ? 15.703 45.469 10.094 1 91.75 167 GLY B N 1
ATOM 3433 C CA . GLY B 1 167 ? 15.922 44.188 9.438 1 91.75 167 GLY B CA 1
ATOM 3434 C C . GLY B 1 167 ? 15.688 43 10.352 1 91.75 167 GLY B C 1
ATOM 3435 O O . GLY B 1 167 ? 15.031 43.125 11.383 1 91.75 167 GLY B O 1
ATOM 3436 N N . VAL B 1 168 ? 16.203 41.875 9.82 1 95.06 168 VAL B N 1
ATOM 3437 C CA . VAL B 1 168 ? 15.93 40.625 10.484 1 95.06 168 VAL B CA 1
ATOM 3438 C C . VAL B 1 168 ? 17.172 40.125 11.211 1 95.06 168 VAL B C 1
ATOM 3440 O O . VAL B 1 168 ? 18.297 40.25 10.703 1 95.06 168 VAL B O 1
ATOM 3443 N N . HIS B 1 169 ? 16.984 39.625 12.445 1 95.69 169 HIS B N 1
ATOM 3444 C CA . HIS B 1 169 ? 18.031 39 13.234 1 95.69 169 HIS B CA 1
ATOM 3445 C C . HIS B 1 169 ? 17.609 37.625 13.742 1 95.69 169 HIS B C 1
ATOM 3447 O O . HIS B 1 169 ? 16.547 37.5 14.359 1 95.69 169 HIS B O 1
ATOM 3453 N N . VAL B 1 170 ? 18.422 36.625 13.492 1 97.31 170 VAL B N 1
ATOM 3454 C CA . VAL B 1 170 ? 18.109 35.281 13.898 1 97.31 170 VAL B CA 1
ATOM 3455 C C . VAL B 1 170 ? 18.719 35 15.266 1 97.31 170 VAL B C 1
ATOM 3457 O O . VAL B 1 170 ? 19.906 35.281 15.5 1 97.31 170 VAL B O 1
ATOM 3460 N N . LEU B 1 171 ? 17.922 34.562 16.203 1 96.94 171 LEU B N 1
ATOM 3461 C CA . LEU B 1 171 ? 18.391 34.156 17.531 1 96.94 171 LEU B CA 1
ATOM 3462 C C . LEU B 1 171 ? 18.297 32.656 17.703 1 96.94 171 LEU B C 1
ATOM 3464 O O . LEU B 1 171 ? 17.234 32.062 17.469 1 96.94 171 LEU B O 1
ATOM 3468 N N . ARG B 1 172 ? 19.344 32 18.109 1 96.69 172 ARG B N 1
ATOM 3469 C CA . ARG B 1 172 ? 19.375 30.562 18.297 1 96.69 172 ARG B CA 1
ATOM 3470 C C . ARG B 1 172 ? 19.562 30.188 19.766 1 96.69 172 ARG B C 1
ATOM 3472 O O . ARG B 1 172 ? 20.547 30.562 20.391 1 96.69 172 ARG B O 1
ATOM 3479 N N . GLY B 1 173 ? 18.609 29.469 20.234 1 94.81 173 GLY B N 1
ATOM 3480 C CA . GLY B 1 173 ? 18.703 28.984 21.609 1 94.81 173 GLY B CA 1
ATOM 3481 C C . GLY B 1 173 ? 19.609 27.781 21.75 1 94.81 173 GLY B C 1
ATOM 3482 O O . GLY B 1 173 ? 19.922 27.109 20.766 1 94.81 173 GLY B O 1
ATOM 3483 N N . GLN B 1 174 ? 19.922 27.547 23 1 92.19 174 GLN B N 1
ATOM 3484 C CA . GLN B 1 174 ? 20.797 26.406 23.312 1 92.19 174 GLN B CA 1
ATOM 3485 C C . GLN B 1 174 ? 20.109 25.094 22.969 1 92.19 174 GLN B C 1
ATOM 3487 O O . GLN B 1 174 ? 20.781 24.094 22.656 1 92.19 174 GLN B O 1
ATOM 3492 N N . ASP B 1 175 ? 18.828 25.062 23.031 1 89.94 175 ASP B N 1
ATOM 3493 C CA . ASP B 1 175 ? 18.078 23.844 22.797 1 89.94 175 ASP B CA 1
ATOM 3494 C C . ASP B 1 175 ? 17.797 23.656 21.297 1 89.94 175 ASP B C 1
ATOM 3496 O O . ASP B 1 175 ? 17.109 22.703 20.906 1 89.94 175 ASP B O 1
ATOM 3500 N N . GLY B 1 176 ? 18.234 24.547 20.5 1 89.75 176 GLY B N 1
ATOM 3501 C CA . GLY B 1 176 ? 18.062 24.406 19.062 1 89.75 176 GLY B CA 1
ATOM 3502 C C . GLY B 1 176 ? 16.859 25.188 18.531 1 89.75 176 GLY B C 1
ATOM 3503 O O . GLY B 1 176 ? 16.656 25.281 17.328 1 89.75 176 GLY B O 1
ATOM 3504 N N . ASN B 1 177 ? 16.094 25.766 19.422 1 94.19 177 ASN B N 1
ATOM 3505 C CA . ASN B 1 177 ? 15 26.609 18.984 1 94.19 177 ASN B CA 1
ATOM 3506 C C . ASN B 1 177 ? 15.516 27.875 18.281 1 94.19 177 ASN B C 1
ATOM 3508 O O . ASN B 1 177 ? 16.562 28.406 18.656 1 94.19 177 ASN B O 1
ATOM 3512 N N . ILE B 1 178 ? 14.727 28.234 17.328 1 96.38 178 ILE B N 1
ATOM 3513 C CA . ILE B 1 178 ? 15.109 29.406 16.531 1 96.38 178 ILE B CA 1
ATOM 3514 C C . ILE B 1 178 ? 14.07 30.516 16.703 1 96.38 178 ILE B C 1
ATOM 3516 O O . ILE B 1 178 ? 12.867 30.25 16.656 1 96.38 178 ILE B O 1
ATOM 3520 N N . PHE B 1 179 ? 14.586 31.719 16.953 1 96.38 179 PHE B N 1
ATOM 3521 C CA . PHE B 1 179 ? 13.742 32.906 17.062 1 96.38 179 PHE B CA 1
ATOM 3522 C C . PHE B 1 179 ? 14.078 33.938 15.992 1 96.38 179 PHE B C 1
ATOM 3524 O O . PHE B 1 179 ? 15.234 34.031 15.578 1 96.38 179 PHE B O 1
ATOM 3531 N N . LEU B 1 180 ? 13.047 34.562 15.586 1 96.44 180 LEU B N 1
ATOM 3532 C CA . LEU B 1 180 ? 13.25 35.594 14.578 1 96.44 180 LEU B CA 1
ATOM 3533 C C . LEU B 1 180 ? 12.852 36.969 15.109 1 96.44 180 LEU B C 1
ATOM 3535 O O . LEU B 1 180 ? 11.695 37.188 15.484 1 96.44 180 LEU B O 1
ATOM 3539 N N . LEU B 1 181 ? 13.859 37.844 15.156 1 95.31 181 LEU B N 1
ATOM 3540 C CA . LEU B 1 181 ? 13.664 39.25 15.555 1 95.31 181 LEU B CA 1
ATOM 3541 C C . LEU B 1 181 ? 13.57 40.156 14.328 1 95.31 181 LEU B C 1
ATOM 3543 O O . LEU B 1 181 ? 14.438 40.094 13.453 1 95.31 181 LEU B O 1
ATOM 3547 N N . ASN B 1 182 ? 12.508 40.844 14.266 1 94.62 182 ASN B N 1
ATOM 3548 C CA . ASN B 1 182 ? 12.305 41.781 13.164 1 94.62 182 ASN B CA 1
ATOM 3549 C C . ASN B 1 182 ? 12.227 43.219 13.664 1 94.62 182 ASN B C 1
ATOM 3551 O O . ASN B 1 182 ? 11.375 43.531 14.492 1 94.62 182 ASN B O 1
ATOM 3555 N N . VAL B 1 183 ? 13.117 44 13.195 1 90.5 183 VAL B N 1
ATOM 3556 C CA . VAL B 1 183 ? 13.078 45.438 13.461 1 90.5 183 VAL B CA 1
ATOM 3557 C C . VAL B 1 183 ? 12.586 46.188 12.219 1 90.5 183 VAL B C 1
ATOM 3559 O O . VAL B 1 183 ? 13.297 46.281 11.219 1 90.5 183 VAL B O 1
ATOM 3562 N N . ALA B 1 184 ? 11.383 46.656 12.32 1 86.06 184 ALA B N 1
ATOM 3563 C CA . ALA B 1 184 ? 10.734 47.281 11.164 1 86.06 184 ALA B CA 1
ATOM 3564 C C . ALA B 1 184 ? 11.406 48.594 10.812 1 86.06 184 ALA B C 1
ATOM 3566 O O . ALA B 1 184 ? 12.031 49.219 11.664 1 86.06 184 ALA B O 1
ATOM 3567 N N . LEU B 1 185 ? 11.336 48.875 9.492 1 76.19 185 LEU B N 1
ATOM 3568 C CA . LEU B 1 185 ? 11.82 50.156 9.031 1 76.19 185 LEU B CA 1
ATOM 3569 C C . LEU B 1 185 ? 11.031 51.312 9.672 1 76.19 185 LEU B C 1
ATOM 3571 O O . LEU B 1 185 ? 9.82 51.188 9.875 1 76.19 185 LEU B O 1
ATOM 3575 N N . PRO B 1 186 ? 11.758 52.406 9.984 1 65.19 186 PRO B N 1
ATOM 3576 C CA . PRO B 1 186 ? 11.195 53.5 10.766 1 65.19 186 PRO B CA 1
ATOM 3577 C C . PRO B 1 186 ? 10.031 54.188 10.055 1 65.19 186 PRO B C 1
ATOM 3579 O O . PRO B 1 186 ? 10.109 54.469 8.852 1 65.19 186 PRO B O 1
ATOM 3582 N N . MET B 1 187 ? 8.781 54 10.445 1 61.69 187 MET B N 1
ATOM 3583 C CA . MET B 1 187 ? 7.73 54.906 10.039 1 61.69 187 MET B CA 1
ATOM 3584 C C . MET B 1 187 ? 7.746 56.188 10.906 1 61.69 187 MET B C 1
ATOM 3586 O O . MET B 1 187 ? 7.215 57.219 10.508 1 61.69 187 MET B O 1
ATOM 3590 N N . SER B 1 188 ? 8.211 56.094 12.078 1 66.19 188 SER B N 1
ATOM 3591 C CA . SER B 1 188 ? 8.344 57.125 13.094 1 66.19 188 SER B CA 1
ATOM 3592 C C . SER B 1 188 ? 9.727 57.125 13.727 1 66.19 188 SER B C 1
ATOM 3594 O O . SER B 1 188 ? 10.555 56.25 13.398 1 66.19 188 SER B O 1
ATOM 3596 N N . PRO B 1 189 ? 9.953 58.094 14.523 1 75.12 189 PRO B N 1
ATOM 3597 C CA . PRO B 1 189 ? 11.242 58.062 15.219 1 75.12 189 PRO B CA 1
ATOM 3598 C C . PRO B 1 189 ? 11.453 56.781 16.031 1 75.12 189 PRO B C 1
ATOM 3600 O O . PRO B 1 189 ? 12.492 56.625 16.672 1 75.12 189 PRO B O 1
ATOM 3603 N N . LEU B 1 190 ? 10.477 55.844 15.844 1 81.62 190 LEU B N 1
ATOM 3604 C CA . LEU B 1 190 ? 10.602 54.594 16.594 1 81.62 190 LEU B CA 1
ATOM 3605 C C . LEU B 1 190 ? 10.547 53.406 15.656 1 81.62 190 LEU B C 1
ATOM 3607 O O . LEU B 1 190 ? 9.828 53.406 14.656 1 81.62 190 LEU B O 1
ATOM 3611 N N . HIS B 1 191 ? 11.328 52.438 15.984 1 84.62 191 HIS B N 1
ATOM 3612 C CA . HIS B 1 191 ? 11.305 51.188 15.281 1 84.62 191 HIS B CA 1
ATOM 3613 C C . HIS B 1 191 ? 10.477 50.156 16.047 1 84.62 191 HIS B C 1
ATOM 3615 O O . HIS B 1 191 ? 10.664 49.969 17.25 1 84.62 191 HIS B O 1
ATOM 3621 N N . ALA B 1 192 ? 9.562 49.625 15.273 1 88.88 192 ALA B N 1
ATOM 3622 C CA . ALA B 1 192 ? 8.828 48.531 15.867 1 88.88 192 ALA B CA 1
ATOM 3623 C C . ALA B 1 192 ? 9.664 47.25 15.891 1 88.88 192 ALA B C 1
ATOM 3625 O O . ALA B 1 192 ? 10.297 46.875 14.891 1 88.88 192 ALA B O 1
ATOM 3626 N N . VAL B 1 193 ? 9.719 46.594 17.094 1 90.69 193 VAL B N 1
ATOM 3627 C CA . VAL B 1 193 ? 10.477 45.344 17.234 1 90.69 193 VAL B CA 1
ATOM 3628 C C . VAL B 1 193 ? 9.523 44.188 17.484 1 90.69 193 VAL B C 1
ATOM 3630 O O . VAL B 1 193 ? 8.641 44.281 18.328 1 90.69 193 VAL B O 1
ATOM 3633 N N . SER B 1 194 ? 9.641 43.125 16.656 1 93.62 194 SER B N 1
ATOM 3634 C CA . SER B 1 194 ? 8.828 41.938 16.797 1 93.62 194 SER B CA 1
ATOM 3635 C C . SER B 1 194 ? 9.711 40.688 16.969 1 93.62 194 SER B C 1
ATOM 3637 O O . SER B 1 194 ? 10.836 40.656 16.453 1 93.62 194 SER B O 1
ATOM 3639 N N . LEU B 1 195 ? 9.18 39.781 17.781 1 94.69 195 LEU B N 1
ATOM 3640 C CA . LEU B 1 195 ? 9.914 38.531 18.047 1 94.69 195 LEU B CA 1
ATOM 3641 C C . LEU B 1 195 ? 8.984 37.344 18.031 1 94.69 195 LEU B C 1
ATOM 3643 O O . LEU B 1 195 ? 7.93 37.344 18.672 1 94.69 195 LEU B O 1
ATOM 3647 N N . VAL B 1 196 ? 9.352 36.281 17.297 1 95.12 196 VAL B N 1
ATOM 3648 C CA . VAL B 1 196 ? 8.57 35.062 17.266 1 95.12 196 VAL B CA 1
ATOM 3649 C C . VAL B 1 196 ? 9.492 33.844 17.422 1 95.12 196 VAL B C 1
ATOM 3651 O O . VAL B 1 196 ? 10.688 33.938 17.1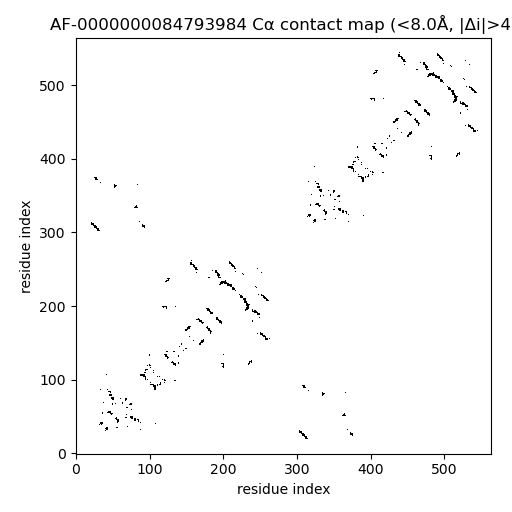56 1 95.12 196 VAL B O 1
ATOM 3654 N N . CYS B 1 197 ? 8.898 32.781 17.969 1 95 197 CYS B N 1
ATOM 3655 C CA . CYS B 1 197 ? 9.562 31.469 17.953 1 95 197 CYS B CA 1
ATOM 3656 C C . CYS B 1 197 ? 9.156 30.656 16.734 1 95 197 CYS B C 1
ATOM 3658 O O . CYS B 1 197 ? 7.965 30.422 16.5 1 95 197 CYS B O 1
ATOM 3660 N N . ILE B 1 198 ? 10.086 30.219 15.977 1 95.44 198 ILE B N 1
ATOM 3661 C CA . ILE B 1 198 ? 9.781 29.5 14.742 1 95.44 198 ILE B CA 1
ATOM 3662 C C . ILE B 1 198 ? 9.406 28.047 15.07 1 95.44 198 ILE B C 1
ATOM 3664 O O . ILE B 1 198 ? 10.25 27.281 15.531 1 95.44 198 ILE B O 1
ATOM 3668 N N . GLN B 1 199 ? 8.164 27.734 14.852 1 93.06 199 GLN B N 1
ATOM 3669 C CA . GLN B 1 199 ? 7.617 26.406 15.086 1 93.06 199 GLN B CA 1
ATOM 3670 C C . GLN B 1 199 ? 6.66 26 13.969 1 93.06 199 GLN B C 1
ATOM 3672 O O . GLN B 1 199 ? 5.867 26.812 13.492 1 93.06 199 GLN B O 1
ATOM 3677 N N . PRO B 1 200 ? 6.82 24.703 13.609 1 92.25 200 PRO B N 1
ATOM 3678 C CA . PRO B 1 200 ? 5.879 24.25 12.586 1 92.25 200 PRO B CA 1
ATOM 3679 C C . PRO B 1 200 ? 4.426 24.312 13.047 1 92.25 200 PRO B C 1
ATOM 3681 O O . PRO B 1 200 ? 4.148 24.219 14.242 1 92.25 200 PRO B O 1
ATOM 3684 N N . ASN B 1 201 ? 3.508 24.406 12.062 1 83.94 201 ASN B N 1
ATOM 3685 C CA . ASN B 1 201 ? 2.059 24.359 12.234 1 83.94 201 ASN B CA 1
ATOM 3686 C C . ASN B 1 201 ? 1.586 25.359 13.289 1 83.94 201 ASN B C 1
ATOM 3688 O O . ASN B 1 201 ? 0.629 25.078 14.016 1 83.94 201 ASN B O 1
ATOM 3692 N N . SER B 1 202 ? 2.42 26.312 13.578 1 73.44 202 SER B N 1
ATOM 3693 C CA . SER B 1 202 ? 2.057 27.297 14.594 1 73.44 202 SER B CA 1
ATOM 3694 C C . SER B 1 202 ? 1.921 28.688 13.992 1 73.44 202 SER B C 1
ATOM 3696 O O . SER B 1 202 ? 2.758 29.109 13.195 1 73.44 202 SER B O 1
ATOM 3698 N N . SER B 1 203 ? 0.65 29.297 13.977 1 65 203 SER B N 1
ATOM 3699 C CA . SER B 1 203 ? 0.642 30.703 13.586 1 65 203 SER B CA 1
ATOM 3700 C C . SER B 1 203 ? 0.156 31.594 14.727 1 65 203 SER B C 1
ATOM 3702 O O . SER B 1 203 ? 0.39 32.812 14.719 1 65 203 SER B O 1
ATOM 3704 N N . SER B 1 204 ? -0.391 30.906 15.742 1 65.88 204 SER B N 1
ATOM 3705 C CA . SER B 1 204 ? -0.938 31.891 16.672 1 65.88 204 SER B CA 1
ATOM 3706 C C . SER B 1 204 ? -0.87 31.391 18.109 1 65.88 204 SER B C 1
ATOM 3708 O O . SER B 1 204 ? -1.24 32.125 19.047 1 65.88 204 SER B O 1
ATOM 3710 N N . GLU B 1 205 ? -0.072 30.344 18.25 1 74.5 205 GLU B N 1
ATOM 3711 C CA . GLU B 1 205 ? -0.081 29.812 19.609 1 74.5 205 GLU B CA 1
ATOM 3712 C C . GLU B 1 205 ? 1.092 30.344 20.422 1 74.5 205 GLU B C 1
ATOM 3714 O O . GLU B 1 205 ? 2.178 30.578 19.891 1 74.5 205 GLU B O 1
ATOM 3719 N N . LEU B 1 206 ? 0.717 30.75 21.562 1 77.88 206 LEU B N 1
ATOM 3720 C CA . LEU B 1 206 ? 1.771 31.219 22.453 1 77.88 206 LEU B CA 1
ATOM 3721 C C . LEU B 1 206 ? 2.76 30.094 22.75 1 77.88 206 LEU B C 1
ATOM 3723 O O . LEU B 1 206 ? 2.365 28.938 22.891 1 77.88 206 LEU B O 1
ATOM 3727 N N . SER B 1 207 ? 3.914 30.547 22.656 1 86.19 207 SER B N 1
ATOM 3728 C CA . SER B 1 207 ? 4.969 29.609 23.047 1 86.19 207 SER B CA 1
ATOM 3729 C C . SER B 1 207 ? 5.16 29.594 24.562 1 86.19 207 SER B C 1
ATOM 3731 O O . SER B 1 207 ? 4.391 30.203 25.297 1 86.19 207 SER B O 1
ATOM 3733 N N . SER B 1 208 ? 6.012 28.734 25.047 1 86 208 SER B N 1
ATOM 3734 C CA . SER B 1 208 ? 6.367 28.656 26.453 1 86 208 SER B CA 1
ATOM 3735 C C . SER B 1 208 ? 7.438 29.688 26.812 1 86 208 SER B C 1
ATOM 3737 O O . SER B 1 208 ? 7.848 29.797 27.969 1 86 208 SER B O 1
ATOM 3739 N N . PHE B 1 209 ? 7.789 30.5 25.844 1 93.19 209 PHE B N 1
ATOM 3740 C CA . PHE B 1 209 ? 8.891 31.438 26.062 1 93.19 209 PHE B CA 1
ATOM 3741 C C . PHE B 1 209 ? 8.375 32.844 26.297 1 93.19 209 PHE B C 1
ATOM 3743 O O . PHE B 1 209 ? 7.309 33.219 25.812 1 93.19 209 PHE B O 1
ATOM 3750 N N . ARG B 1 210 ? 9.156 33.562 27.078 1 94 210 ARG B N 1
ATOM 3751 C CA . ARG B 1 210 ? 8.938 35 27.312 1 94 210 ARG B CA 1
ATOM 3752 C C . ARG B 1 210 ? 10.203 35.812 27.031 1 94 210 ARG B C 1
ATOM 3754 O O . ARG B 1 210 ? 11.312 35.281 27.156 1 94 210 ARG B O 1
ATOM 3761 N N . CYS B 1 211 ? 9.969 36.969 26.594 1 94 211 CYS B N 1
ATOM 3762 C CA . CYS B 1 211 ? 11.102 37.812 26.266 1 94 211 CYS B CA 1
ATOM 3763 C C . CYS B 1 211 ? 11.094 39.094 27.125 1 94 211 CYS B C 1
ATOM 3765 O O . CYS B 1 211 ? 10.109 39.812 27.172 1 94 211 CYS B O 1
ATOM 3767 N N . TYR B 1 212 ? 12.164 39.25 27.875 1 93.69 212 TYR B N 1
ATOM 3768 C CA . TYR B 1 212 ? 12.43 40.469 28.609 1 93.69 212 TYR B CA 1
ATOM 3769 C C . TYR B 1 212 ? 13.383 41.375 27.828 1 93.69 212 TYR B C 1
ATOM 3771 O O . TYR B 1 212 ? 14.469 40.969 27.438 1 93.69 212 TYR B O 1
ATOM 3779 N N . VAL B 1 213 ? 12.938 42.594 27.547 1 91.62 213 VAL B N 1
ATOM 3780 C CA . VAL B 1 213 ? 13.781 43.531 26.828 1 91.62 213 VAL B CA 1
ATOM 3781 C C . VAL B 1 213 ? 13.961 44.812 27.641 1 91.62 213 VAL B C 1
ATOM 3783 O O . VAL B 1 213 ? 12.992 45.344 28.203 1 91.62 213 VAL B O 1
ATOM 3786 N N . ASP B 1 214 ? 15.164 45.219 27.656 1 90.44 214 ASP B N 1
ATOM 3787 C CA . ASP B 1 214 ? 15.492 46.5 28.328 1 90.44 214 ASP B CA 1
ATOM 3788 C C . ASP B 1 214 ? 16.469 47.312 27.484 1 90.44 214 ASP B C 1
ATOM 3790 O O . ASP B 1 214 ? 17.344 46.781 26.828 1 90.44 214 ASP B O 1
ATOM 3794 N N . PHE B 1 215 ? 16.141 48.594 27.422 1 87 215 PHE B N 1
ATOM 3795 C CA . PHE B 1 215 ? 17.094 49.5 26.781 1 87 215 PHE B CA 1
ATOM 3796 C C . PHE B 1 215 ? 17.016 50.906 27.406 1 87 215 PHE B C 1
ATOM 3798 O O . PHE B 1 215 ? 16.031 51.25 28.062 1 87 215 PHE B O 1
ATOM 3805 N N . SER B 1 216 ? 18.141 51.562 27.344 1 82.19 216 SER B N 1
ATOM 3806 C CA . SER B 1 216 ? 18.234 52.938 27.797 1 82.19 216 SER B CA 1
ATOM 3807 C C . SER B 1 216 ? 18.641 53.875 26.672 1 82.19 216 SER B C 1
ATOM 3809 O O . SER B 1 216 ? 19.453 53.5 25.812 1 82.19 216 SER B O 1
ATOM 3811 N N . CYS B 1 217 ? 17.781 54.875 26.547 1 72.19 217 CYS B N 1
ATOM 3812 C CA . CYS B 1 217 ? 18.109 55.938 25.578 1 72.19 217 CYS B CA 1
ATOM 3813 C C . CYS B 1 217 ? 18.547 57.219 26.297 1 72.19 217 CYS B C 1
ATOM 3815 O O . CYS B 1 217 ? 17.734 57.875 26.953 1 72.19 217 CYS B O 1
ATOM 3817 N N . TRP B 1 218 ? 19.891 57.406 26.391 1 65.69 218 TRP B N 1
ATOM 3818 C CA . TRP B 1 218 ? 20.453 58.5 27.125 1 65.69 218 TRP B CA 1
ATOM 3819 C C . TRP B 1 218 ? 19.922 59.844 26.594 1 65.69 218 TRP B C 1
ATOM 3821 O O . TRP B 1 218 ? 19.656 60.75 27.375 1 65.69 218 TRP B O 1
ATOM 3831 N N . LYS B 1 219 ? 19.844 59.969 25.312 1 65.12 219 LYS B N 1
ATOM 3832 C CA . LYS B 1 219 ? 19.422 61.25 24.75 1 65.12 219 LYS B CA 1
ATOM 3833 C C . LYS B 1 219 ? 18.016 61.625 25.234 1 65.12 219 LYS B C 1
ATOM 3835 O O . LYS B 1 219 ? 17.719 62.812 25.422 1 65.12 219 LYS B O 1
ATOM 3840 N N . GLU B 1 220 ? 17.328 60.625 25.594 1 63.84 220 GLU B N 1
ATOM 3841 C CA . GLU B 1 220 ? 15.953 60.938 25.969 1 63.84 220 GLU B CA 1
ATOM 3842 C C . GLU B 1 220 ? 15.711 60.562 27.438 1 63.84 220 GLU B C 1
ATOM 3844 O O . GLU B 1 220 ? 14.602 60.75 27.938 1 63.84 220 GLU B O 1
ATOM 3849 N N . HIS B 1 221 ? 16.734 60.25 28.047 1 67.62 221 HIS B N 1
ATOM 3850 C CA . HIS B 1 221 ? 16.641 59.844 29.453 1 67.62 221 HIS B CA 1
ATOM 3851 C C . HIS B 1 221 ? 15.5 58.844 29.641 1 67.62 221 HIS B C 1
ATOM 3853 O O . HIS B 1 221 ? 14.703 58.969 30.578 1 67.62 221 HIS B O 1
ATOM 3859 N N . HIS B 1 222 ? 15.328 58.125 28.531 1 75.56 222 HIS B N 1
ATOM 3860 C CA . HIS B 1 222 ? 14.227 57.156 28.594 1 75.56 222 HIS B CA 1
ATOM 3861 C C . HIS B 1 222 ? 14.75 55.719 28.781 1 75.56 222 HIS B C 1
ATOM 3863 O O . HIS B 1 222 ? 15.719 55.344 28.141 1 75.56 222 HIS B O 1
ATOM 3869 N N . GLN B 1 223 ? 14.344 55.094 29.906 1 81.94 223 GLN B N 1
ATOM 3870 C CA . GLN B 1 223 ? 14.57 53.656 30.109 1 81.94 223 GLN B CA 1
ATOM 3871 C C . GLN B 1 223 ? 13.297 52.875 29.859 1 81.94 223 GLN B C 1
ATOM 3873 O O . GLN B 1 223 ? 12.203 53.281 30.25 1 81.94 223 GLN B O 1
ATOM 3878 N N . HIS B 1 224 ? 13.422 51.906 29.031 1 85.69 224 HIS B N 1
ATOM 3879 C CA . HIS B 1 224 ? 12.281 51.062 28.734 1 85.69 224 HIS B CA 1
ATOM 3880 C C . HIS B 1 224 ? 12.555 49.625 29.172 1 85.69 224 HIS B C 1
ATOM 3882 O O . HIS B 1 224 ? 13.672 49.125 29.016 1 85.69 224 HIS B O 1
ATOM 3888 N N . SER B 1 225 ? 11.586 48.969 29.938 1 88.75 225 SER B N 1
ATOM 3889 C CA . SER B 1 225 ? 11.586 47.531 30.25 1 88.75 225 SER B CA 1
ATOM 3890 C C . SER B 1 225 ? 10.234 46.906 29.969 1 88.75 225 SER B C 1
ATOM 3892 O O . SER B 1 225 ? 9.188 47.5 30.266 1 88.75 225 SER B O 1
ATOM 3894 N N . SER B 1 226 ? 10.297 45.781 29.25 1 87.94 226 SER B N 1
ATOM 3895 C CA . SER B 1 226 ? 9.039 45.094 28.969 1 87.94 226 SER B CA 1
ATOM 3896 C C . SER B 1 226 ? 9.227 43.594 28.969 1 87.94 226 SER B C 1
ATOM 3898 O O . SER B 1 226 ? 10.328 43.094 28.719 1 87.94 226 SER B O 1
ATOM 3900 N N . LEU B 1 227 ? 8.219 42.938 29.453 1 90.81 227 LEU B N 1
ATOM 3901 C CA . LEU B 1 227 ? 8.125 41.5 29.422 1 90.81 227 LEU B CA 1
ATOM 3902 C C . LEU B 1 227 ? 6.965 41.031 28.531 1 90.81 227 LEU B C 1
ATOM 3904 O O . LEU B 1 227 ? 5.816 41.406 28.766 1 90.81 227 LEU B O 1
ATOM 3908 N N . GLU B 1 228 ? 7.281 40.25 27.547 1 88.81 228 GLU B N 1
ATOM 3909 C CA . GLU B 1 228 ? 6.25 39.844 26.609 1 88.81 228 GLU B CA 1
ATOM 3910 C C . GLU B 1 228 ? 6.316 38.344 26.328 1 88.81 228 GLU B C 1
ATOM 3912 O O . GLU B 1 228 ? 7.398 37.75 26.344 1 88.81 228 GLU B O 1
ATOM 3917 N N . ALA B 1 229 ? 5.09 37.75 26.094 1 91.94 229 ALA B N 1
ATOM 3918 C CA . ALA B 1 229 ? 5.043 36.344 25.641 1 91.94 229 ALA B CA 1
ATOM 3919 C C . ALA B 1 229 ? 5.441 36.25 24.172 1 91.94 229 ALA B C 1
ATOM 3921 O O . ALA B 1 229 ? 5.051 37.062 23.359 1 91.94 229 ALA B O 1
ATOM 3922 N N . ILE B 1 230 ? 6.211 35.25 23.891 1 92.56 230 ILE B N 1
ATOM 3923 C CA . ILE B 1 230 ? 6.641 35.031 22.516 1 92.56 230 ILE B CA 1
ATOM 3924 C C . ILE B 1 230 ? 5.66 34.094 21.812 1 92.56 230 ILE B C 1
ATOM 3926 O O . ILE B 1 230 ? 5.344 33.031 22.344 1 92.56 230 ILE B O 1
ATOM 3930 N N . ARG B 1 231 ? 5.234 34.438 20.688 1 92.12 231 ARG B N 1
ATOM 3931 C CA . ARG B 1 231 ? 4.32 33.594 19.922 1 92.12 231 ARG B CA 1
ATOM 3932 C C . ARG B 1 231 ? 5.09 32.656 19 1 92.12 231 ARG B C 1
ATOM 3934 O O . ARG B 1 231 ? 6.188 32.969 18.547 1 92.12 231 ARG B O 1
ATOM 3941 N N . ASN B 1 232 ? 4.461 31.469 18.812 1 93.25 232 ASN B N 1
ATOM 3942 C CA . ASN B 1 232 ? 4.973 30.562 17.797 1 93.25 232 ASN B CA 1
ATOM 3943 C C . ASN B 1 232 ? 4.527 30.984 16.391 1 93.25 232 ASN B C 1
ATOM 3945 O O . ASN B 1 232 ? 3.455 31.562 16.219 1 93.25 232 ASN B O 1
ATOM 3949 N N . SER B 1 233 ? 5.402 30.734 15.461 1 94 233 SER B N 1
ATOM 3950 C CA . SER B 1 233 ? 5.059 31.016 14.07 1 94 233 SER B CA 1
ATOM 3951 C C . SER B 1 233 ? 5.828 30.109 13.117 1 94 233 SER B C 1
ATOM 3953 O O . SER B 1 233 ? 7.02 29.844 13.328 1 94 233 SER B O 1
ATOM 3955 N N . SER B 1 234 ? 5.152 29.672 12.094 1 95.12 234 SER B N 1
ATOM 3956 C CA . SER B 1 234 ? 5.84 28.953 11.023 1 95.12 234 SER B CA 1
ATOM 3957 C C . SER B 1 234 ? 6.414 29.922 9.992 1 95.12 234 SER B C 1
ATOM 3959 O O . SER B 1 234 ? 7.137 29.516 9.086 1 95.12 234 SER B O 1
ATOM 3961 N N . LEU B 1 235 ? 6.035 31.172 10.086 1 95.12 235 LEU B N 1
ATOM 3962 C CA . LEU B 1 235 ? 6.426 32.25 9.203 1 95.12 235 LEU B CA 1
ATOM 3963 C C . LEU B 1 235 ? 5.742 32.125 7.844 1 95.12 235 LEU B C 1
ATOM 3965 O O . LEU B 1 235 ? 6.211 32.688 6.852 1 95.12 235 LEU B O 1
ATOM 3969 N N . SER B 1 236 ? 4.707 31.344 7.82 1 93 236 SER B N 1
ATOM 3970 C CA . SER B 1 236 ? 3.955 31.172 6.582 1 93 236 SER B CA 1
ATOM 3971 C C . SER B 1 236 ? 3.299 32.469 6.145 1 93 236 SER B C 1
ATOM 3973 O O . SER B 1 236 ? 3.07 32.688 4.953 1 93 236 SER B O 1
ATOM 3975 N N . ASP B 1 237 ? 3.049 33.344 7.094 1 91.19 237 ASP B N 1
ATOM 3976 C CA . ASP B 1 237 ? 2.395 34.625 6.805 1 91.19 237 ASP B CA 1
ATOM 3977 C C . ASP B 1 237 ? 3.418 35.75 6.648 1 91.19 237 ASP B C 1
ATOM 3979 O O . ASP B 1 237 ? 3.053 36.906 6.594 1 91.19 237 ASP B O 1
ATOM 3983 N N . GLY B 1 238 ? 4.688 35.406 6.703 1 92.81 238 GLY B N 1
ATOM 3984 C CA . GLY B 1 238 ? 5.723 36.406 6.508 1 92.81 238 GLY B CA 1
ATOM 3985 C C . GLY B 1 238 ? 6.418 36.812 7.797 1 92.81 238 GLY B C 1
ATOM 3986 O O . GLY B 1 238 ? 6.457 36.031 8.758 1 92.81 238 GLY B O 1
ATOM 3987 N N . LEU B 1 239 ? 7.043 38.031 7.734 1 93.06 239 LEU B N 1
ATOM 3988 C CA . LEU B 1 239 ? 7.781 38.531 8.891 1 93.06 239 LEU B CA 1
ATOM 3989 C C . LEU B 1 239 ? 6.836 38.875 10.039 1 93.06 239 LEU B C 1
ATOM 3991 O O . LEU B 1 239 ? 5.719 39.344 9.805 1 93.06 239 LEU B O 1
ATOM 3995 N N . PRO B 1 240 ? 7.285 38.562 11.195 1 90.12 240 PRO B N 1
ATOM 3996 C CA . PRO B 1 240 ? 6.426 38.938 12.32 1 90.12 240 PRO B CA 1
ATOM 3997 C C . PRO B 1 240 ? 6.199 40.438 12.422 1 90.12 240 PRO B C 1
ATOM 3999 O O . PRO B 1 240 ? 7.137 41.219 12.242 1 90.12 240 PRO B O 1
ATOM 4002 N N . THR B 1 241 ? 4.93 40.812 12.68 1 84.06 241 THR B N 1
ATOM 4003 C CA . THR B 1 241 ? 4.594 42.219 12.773 1 84.06 241 THR B CA 1
ATOM 4004 C C . THR B 1 241 ? 3.957 42.531 14.125 1 84.06 241 THR B C 1
ATOM 4006 O O . THR B 1 241 ? 3.648 43.719 14.414 1 84.06 241 THR B O 1
ATOM 4009 N N . ASP B 1 242 ? 3.803 41.562 14.93 1 83.62 242 ASP B N 1
ATOM 4010 C CA . ASP B 1 242 ? 3.271 41.812 16.266 1 83.62 242 ASP B CA 1
ATOM 4011 C C . ASP B 1 242 ? 4.328 42.438 17.172 1 83.62 242 ASP B C 1
ATOM 4013 O O . ASP B 1 242 ? 5.09 41.75 17.828 1 83.62 242 ASP B O 1
ATOM 4017 N N . CYS B 1 243 ? 4.277 43.75 17.312 1 83.62 243 CYS B N 1
ATOM 4018 C CA . CYS B 1 243 ? 5.336 44.531 17.953 1 83.62 243 CYS B CA 1
ATOM 4019 C C . CYS B 1 243 ? 5.219 44.469 19.469 1 83.62 243 CYS B C 1
ATOM 4021 O O . CYS B 1 243 ? 4.121 44.562 20.016 1 83.62 243 CYS B O 1
ATOM 4023 N N . PHE B 1 244 ? 6.285 44.156 20.031 1 78.62 244 PHE B N 1
ATOM 4024 C CA . PHE B 1 244 ? 6.23 44.156 21.484 1 78.62 244 PHE B CA 1
ATOM 4025 C C . PHE B 1 244 ? 6.98 45.344 22.062 1 78.62 244 PHE B C 1
ATOM 4027 O O . PHE B 1 244 ? 6.828 45.688 23.25 1 78.62 244 PHE B O 1
ATOM 4034 N N . CYS B 1 245 ? 7.82 45.969 21.281 1 81.12 245 CYS B N 1
ATOM 4035 C CA . CYS B 1 245 ? 8.484 47.156 21.797 1 81.12 245 CYS B CA 1
ATOM 4036 C C . CYS B 1 245 ? 8.844 48.094 20.672 1 81.12 245 CYS B C 1
ATOM 4038 O O . CYS B 1 245 ? 8.914 47.688 19.516 1 81.12 245 CYS B O 1
ATOM 4040 N N . PHE B 1 246 ? 8.992 49.344 21.062 1 84.94 246 PHE B N 1
ATOM 4041 C CA . PHE B 1 246 ? 9.422 50.375 20.156 1 84.94 246 PHE B CA 1
ATOM 4042 C C . PHE B 1 246 ? 10.766 50.969 20.594 1 84.94 246 PHE B C 1
ATOM 4044 O O . PHE B 1 246 ? 10.953 51.281 21.766 1 84.94 246 PHE B O 1
ATOM 4051 N N . VAL B 1 247 ? 11.57 50.938 19.641 1 82.88 247 VAL B N 1
ATOM 4052 C CA . VAL B 1 247 ? 12.914 51.406 19.953 1 82.88 247 VAL B CA 1
ATOM 4053 C C . VAL B 1 247 ? 13.227 52.656 19.109 1 82.88 247 VAL B C 1
ATOM 4055 O O . VAL B 1 247 ? 12.828 52.719 17.938 1 82.88 247 VAL B O 1
ATOM 4058 N N . PRO B 1 248 ? 13.891 53.594 19.75 1 79.69 248 PRO B N 1
ATOM 4059 C CA . PRO B 1 248 ? 14.25 54.781 18.984 1 79.69 248 PRO B CA 1
ATOM 4060 C C . PRO B 1 248 ? 15.188 54.469 17.812 1 79.69 248 PRO B C 1
ATOM 4062 O O . PRO B 1 248 ? 15.891 53.438 17.844 1 79.69 248 PRO B O 1
ATOM 4065 N N . MET B 1 249 ? 15.125 55.344 16.797 1 70.56 249 MET B N 1
ATOM 4066 C CA . MET B 1 249 ? 15.859 55.219 15.547 1 70.56 249 MET B CA 1
ATOM 4067 C C . MET B 1 249 ? 17.359 55.156 15.805 1 70.56 249 MET B C 1
ATOM 4069 O O . MET B 1 249 ? 18.109 54.531 15.047 1 70.56 249 MET B O 1
ATOM 4073 N N . ALA B 1 250 ? 17.719 55.688 16.891 1 65.38 250 ALA B N 1
ATOM 4074 C CA . ALA B 1 250 ? 19.141 55.625 17.188 1 65.38 250 ALA B CA 1
ATOM 4075 C C . ALA B 1 250 ? 19.562 54.188 17.5 1 65.38 250 ALA B C 1
ATOM 4077 O O . ALA B 1 250 ? 18.734 53.344 17.891 1 65.38 250 ALA B O 1
ATOM 4078 N N . SER B 1 251 ? 20.75 53.812 17 1 71.25 251 SER B N 1
ATOM 4079 C CA . SER B 1 251 ? 21.312 52.5 17.344 1 71.25 251 SER B CA 1
ATOM 4080 C C . SER B 1 251 ? 21.266 52.25 18.844 1 71.25 251 SER B C 1
ATOM 4082 O O . SER B 1 251 ? 22.094 52.812 19.594 1 71.25 251 SER B O 1
ATOM 4084 N N . VAL B 1 252 ? 20.141 51.719 19.234 1 82.31 252 VAL B N 1
ATOM 4085 C CA . VAL B 1 252 ? 19.969 51.438 20.656 1 82.31 252 VAL B CA 1
ATOM 4086 C C . VAL B 1 252 ? 20.391 50 20.953 1 82.31 252 VAL B C 1
ATOM 4088 O O . VAL B 1 252 ? 20.094 49.094 20.156 1 82.31 252 VAL B O 1
ATOM 4091 N N . LYS B 1 253 ? 21.156 49.906 22.031 1 88.88 253 LYS B N 1
ATOM 4092 C CA . LYS B 1 253 ? 21.516 48.594 22.516 1 88.88 253 LYS B CA 1
ATOM 4093 C C . LYS B 1 253 ? 20.375 47.969 23.328 1 88.88 253 LYS B C 1
ATOM 4095 O O . LYS B 1 253 ? 19.938 48.531 24.328 1 88.88 253 LYS B O 1
ATOM 4100 N N . LEU B 1 254 ? 19.984 46.875 22.781 1 90.88 254 LEU B N 1
ATOM 4101 C CA . LEU B 1 254 ? 18.938 46.156 23.484 1 90.88 254 LEU B CA 1
ATOM 4102 C C . LEU B 1 254 ? 19.531 45.062 24.359 1 90.88 254 LEU B C 1
ATOM 4104 O O . LEU B 1 254 ? 20.422 44.312 23.922 1 90.88 254 LEU B O 1
ATOM 4108 N N . SER B 1 255 ? 19.078 45.031 25.641 1 94.12 255 SER B N 1
ATOM 4109 C CA . SER B 1 255 ? 19.328 43.875 26.5 1 94.12 255 SER B CA 1
ATOM 4110 C C . SER B 1 255 ? 18.141 42.938 26.469 1 94.12 255 SER B C 1
ATOM 4112 O O . SER B 1 255 ? 17.047 43.281 26.922 1 94.12 255 SER B O 1
ATOM 4114 N N . ILE B 1 256 ? 18.406 41.719 25.953 1 95.06 256 ILE B N 1
ATOM 4115 C CA . ILE B 1 256 ? 17.312 40.781 25.734 1 95.06 256 ILE B CA 1
ATOM 4116 C C . ILE B 1 256 ? 17.516 39.531 26.609 1 95.06 256 ILE B C 1
ATOM 4118 O O . ILE B 1 256 ? 18.625 39.031 26.719 1 95.06 256 ILE B O 1
ATOM 4122 N N . THR B 1 257 ? 16.453 39.125 27.297 1 95.81 257 THR B N 1
ATOM 4123 C CA . THR B 1 257 ? 16.438 37.844 28.016 1 95.81 257 THR B CA 1
ATOM 4124 C C . THR B 1 257 ? 15.25 37 27.562 1 95.81 257 THR B C 1
ATOM 4126 O O . THR B 1 257 ? 14.094 37.406 27.703 1 95.81 257 THR B O 1
ATOM 4129 N N . ILE B 1 258 ? 15.578 35.844 27.031 1 95.88 258 ILE B N 1
ATOM 4130 C CA . ILE B 1 258 ? 14.516 34.906 26.688 1 95.88 258 ILE B CA 1
ATOM 4131 C C . ILE B 1 258 ? 14.406 33.844 27.766 1 95.88 258 ILE B C 1
ATOM 4133 O O . ILE B 1 258 ? 15.367 33.094 28.016 1 95.88 258 ILE B O 1
ATOM 4137 N N . ASN B 1 259 ? 13.203 33.812 28.359 1 94.62 259 ASN B N 1
ATOM 4138 C CA . ASN B 1 259 ? 12.961 32.875 29.453 1 94.62 259 ASN B CA 1
ATOM 4139 C C . ASN B 1 259 ? 12.195 31.641 28.984 1 94.62 259 ASN B C 1
ATOM 4141 O O . ASN B 1 259 ? 11.266 31.75 28.188 1 94.62 259 ASN B O 1
ATOM 4145 N N . ASN B 1 260 ? 12.672 30.469 29.5 1 88.94 260 ASN B N 1
ATOM 4146 C CA . ASN B 1 260 ? 11.922 29.25 29.25 1 88.94 260 ASN B CA 1
ATOM 4147 C C . ASN B 1 260 ? 11.188 28.781 30.516 1 88.94 260 ASN B C 1
ATOM 4149 O O . ASN B 1 260 ? 11.539 29.172 31.625 1 88.94 260 ASN B O 1
ATOM 4153 N N . GLU B 1 261 ? 9.891 28.531 30.656 1 72.38 261 GLU B N 1
ATOM 4154 C CA . GLU B 1 261 ? 9.07 28.172 31.797 1 72.38 261 GLU B CA 1
ATOM 4155 C C . GLU B 1 261 ? 9.828 27.266 32.781 1 72.38 261 GLU B C 1
ATOM 4157 O O . GLU B 1 261 ? 9.477 27.172 33.938 1 72.38 261 GLU B O 1
ATOM 4162 N N . LEU B 1 262 ? 10.828 26.672 32.531 1 57.38 262 LEU B N 1
ATOM 4163 C CA . LEU B 1 262 ? 11.398 25.859 33.625 1 57.38 262 LEU B CA 1
ATOM 4164 C C . LEU B 1 262 ? 11.789 26.734 34.812 1 57.38 262 LEU B C 1
ATOM 4166 O O . LEU B 1 262 ? 11.914 26.25 35.938 1 57.38 262 LEU B O 1
ATOM 4170 N N . MET B 1 263 ? 12.094 27.969 34.594 1 52.38 263 MET B N 1
ATOM 4171 C CA . MET B 1 263 ? 12.766 28.641 35.719 1 52.38 263 MET B CA 1
ATOM 4172 C C . MET B 1 263 ? 11.766 29.016 36.812 1 52.38 263 MET B C 1
ATOM 4174 O O . MET B 1 263 ? 12.148 29.594 37.812 1 52.38 263 MET B O 1
ATOM 4178 N N . HIS B 1 264 ? 10.469 29.062 36.531 1 45.12 264 HIS B N 1
ATOM 4179 C CA . HIS B 1 264 ? 9.766 29.594 37.688 1 45.12 264 HIS B CA 1
ATOM 4180 C C . HIS B 1 264 ? 9.906 28.672 38.875 1 45.12 264 HIS B C 1
ATOM 4182 O O . HIS B 1 264 ? 9.445 28.984 39.969 1 45.12 264 HIS B O 1
ATOM 4188 N N . THR B 1 265 ? 10.281 27.422 38.656 1 43.28 265 THR B N 1
ATOM 4189 C CA . THR B 1 265 ? 10.141 26.688 39.906 1 43.28 265 THR B CA 1
ATOM 4190 C C . THR B 1 265 ? 11.188 27.156 40.938 1 43.28 265 THR B C 1
ATOM 4192 O O . THR B 1 265 ? 10.961 27.094 42.125 1 43.28 265 THR B O 1
ATOM 4195 N N . ASP B 1 266 ? 12.453 27.266 40.469 1 41.19 266 ASP B N 1
ATOM 4196 C CA . ASP B 1 266 ? 13.438 27.281 41.562 1 41.19 266 ASP B CA 1
ATOM 4197 C C . ASP B 1 266 ? 13.594 28.672 42.125 1 41.19 266 ASP B C 1
ATOM 4199 O O . ASP B 1 266 ? 14.594 28.969 42.812 1 41.19 266 ASP B O 1
ATOM 4203 N N . GLU B 1 267 ? 12.727 29.609 41.875 1 39.59 267 GLU B N 1
ATOM 4204 C CA . GLU B 1 267 ? 12.992 30.891 42.531 1 39.59 267 GLU B CA 1
ATOM 4205 C C . GLU B 1 267 ? 13.094 30.719 44.031 1 39.59 267 GLU B C 1
ATOM 4207 O O . GLU B 1 267 ? 13.078 31.703 44.781 1 39.59 267 GLU B O 1
ATOM 4212 N N . ASP B 1 268 ? 12.93 29.516 44.531 1 39.34 268 ASP B N 1
ATOM 4213 C CA . ASP B 1 268 ? 13.211 29.688 45.969 1 39.34 268 ASP B CA 1
ATOM 4214 C C . ASP B 1 268 ? 14.68 30.047 46.188 1 39.34 268 ASP B C 1
ATOM 4216 O O . ASP B 1 268 ? 15.18 29.953 47.312 1 39.34 268 ASP B O 1
ATOM 4220 N N . GLY B 1 269 ? 15.57 29.75 45.156 1 34.81 269 GLY B N 1
ATOM 4221 C CA . GLY B 1 269 ? 16.953 29.734 45.625 1 34.81 269 GLY B CA 1
ATOM 4222 C C . GLY B 1 269 ? 17.406 31.094 46.125 1 34.81 269 GLY B C 1
ATOM 4223 O O . GLY B 1 269 ? 16.75 32.094 45.938 1 34.81 269 GLY B O 1
ATOM 4224 N N . ASP B 1 270 ? 18.75 31.125 46.781 1 37.72 270 ASP B N 1
ATOM 4225 C CA . ASP B 1 270 ? 19.609 32 47.562 1 37.72 270 ASP B CA 1
ATOM 4226 C C . ASP B 1 270 ? 19.953 33.281 46.781 1 37.72 270 ASP B C 1
ATOM 4228 O O . ASP B 1 270 ? 20.188 33.219 45.562 1 37.72 270 ASP B O 1
ATOM 4232 N N . GLU B 1 271 ? 19.641 34.469 47.25 1 36 271 GLU B N 1
ATOM 4233 C CA . GLU B 1 271 ? 20.016 35.844 47 1 36 271 GLU B CA 1
ATOM 4234 C C . GLU B 1 271 ? 21.516 35.969 46.75 1 36 271 GLU B C 1
ATOM 4236 O O . GLU B 1 271 ? 22.312 36.062 47.688 1 36 271 GLU B O 1
ATOM 4241 N N . GLU B 1 272 ? 22.266 35.156 45.906 1 33.66 272 GLU B N 1
ATOM 4242 C CA . GLU B 1 272 ? 23.672 35.531 45.781 1 33.66 272 GLU B CA 1
ATOM 4243 C C . GLU B 1 272 ? 23.797 36.906 45.125 1 33.66 272 GLU B C 1
ATOM 4245 O O . GLU B 1 272 ? 22.969 37.281 44.281 1 33.66 272 GLU B O 1
ATOM 4250 N N . ASP B 1 273 ? 24.672 37.844 45.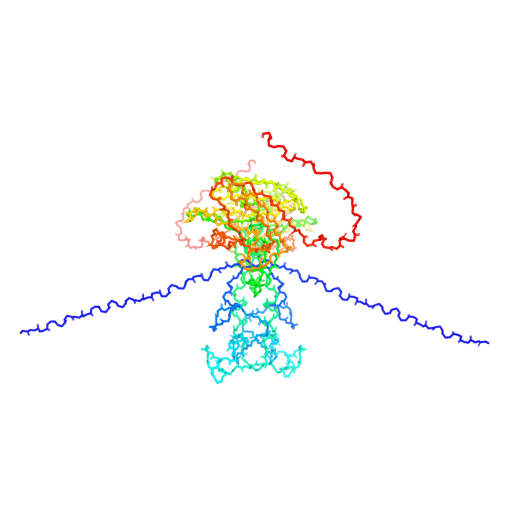656 1 32.81 273 ASP B N 1
ATOM 4251 C CA . ASP B 1 273 ? 25.172 39.188 45.375 1 32.81 273 ASP B CA 1
ATOM 4252 C C . ASP B 1 273 ? 25.719 39.281 43.969 1 32.81 273 ASP B C 1
ATOM 4254 O O . ASP B 1 273 ? 26.703 38.625 43.625 1 32.81 273 ASP B O 1
ATOM 4258 N N . GLU B 1 274 ? 24.953 39.375 42.938 1 30.83 274 GLU B N 1
ATOM 4259 C CA . GLU B 1 274 ? 25.391 39.594 41.562 1 30.83 274 GLU B CA 1
ATOM 4260 C C . GLU B 1 274 ? 26.281 40.844 41.469 1 30.83 274 GLU B C 1
ATOM 4262 O O . GLU B 1 274 ? 25.859 41.938 41.844 1 30.83 274 GLU B O 1
ATOM 4267 N N . ASP B 1 275 ? 27.609 40.656 41.438 1 29.59 275 ASP B N 1
ATOM 4268 C CA . ASP B 1 275 ? 28.578 41.656 41.062 1 29.59 275 ASP B CA 1
ATOM 4269 C C . ASP B 1 275 ? 28.281 42.188 39.656 1 29.59 275 ASP B C 1
ATOM 4271 O O . ASP B 1 275 ? 27.953 41.438 38.75 1 29.59 275 ASP B O 1
ATOM 4275 N N . GLU B 1 276 ? 27.891 43.469 39.469 1 28.17 276 GLU B N 1
ATOM 4276 C CA . GLU B 1 276 ? 27.672 44.375 38.344 1 28.17 276 GLU B CA 1
ATOM 4277 C C . GLU B 1 276 ? 28.875 44.344 37.406 1 28.17 276 GLU B C 1
ATOM 4279 O O . GLU B 1 276 ? 29.922 44.938 37.719 1 28.17 276 GLU B O 1
ATOM 4284 N N . GLU B 1 277 ? 29.312 43.25 36.781 1 29.44 277 GLU B N 1
ATOM 4285 C CA . GLU B 1 277 ? 30.328 43.5 35.75 1 29.44 277 GLU B CA 1
ATOM 4286 C C . GLU B 1 277 ? 29.781 44.438 34.688 1 29.44 277 GLU B C 1
ATOM 4288 O O . GLU B 1 277 ? 28.688 44.219 34.156 1 29.44 277 GLU B O 1
ATOM 4293 N N . GLU B 1 278 ? 30.25 45.625 34.531 1 29.11 278 GLU B N 1
ATOM 4294 C CA . GLU B 1 278 ? 30.172 46.688 33.531 1 29.11 278 GLU B CA 1
ATOM 4295 C C . GLU B 1 278 ? 30.391 46.156 32.125 1 29.11 278 GLU B C 1
ATOM 4297 O O . GLU B 1 278 ? 31.359 45.438 31.875 1 29.11 278 GLU B O 1
ATOM 4302 N N . CYS B 1 279 ? 29.312 45.688 31.438 1 31.05 279 CYS B N 1
ATOM 4303 C CA . CYS B 1 279 ? 29.422 45.594 29.984 1 31.05 279 CYS B CA 1
ATOM 4304 C C . CYS B 1 279 ? 30.234 46.781 29.422 1 31.05 279 CYS B C 1
ATOM 4306 O O . CYS B 1 279 ? 29.75 47.906 29.406 1 31.05 279 CYS B O 1
ATOM 4308 N N . ILE B 1 280 ? 31.547 46.781 29.766 1 26.34 280 ILE B N 1
ATOM 4309 C CA . ILE B 1 280 ? 32.469 47.75 29.172 1 26.34 280 ILE B CA 1
ATOM 4310 C C . ILE B 1 280 ? 32.312 47.719 27.656 1 26.34 280 ILE B C 1
ATOM 4312 O O . ILE B 1 280 ? 32.344 46.656 27.031 1 26.34 280 ILE B O 1
ATOM 4316 N N . MET B 1 281 ? 31.766 48.688 27.172 1 23.3 281 MET B N 1
ATOM 4317 C CA . MET B 1 281 ? 31.828 49.25 25.812 1 23.3 281 MET B CA 1
ATOM 4318 C C . MET B 1 281 ? 33.25 49.281 25.297 1 23.3 281 MET B C 1
ATOM 4320 O O . MET B 1 281 ? 34.094 50.031 25.828 1 23.3 281 MET B O 1
ATOM 4324 N N . PHE B 1 282 ? 34 48.094 25.203 1 20.8 282 PHE B N 1
ATOM 4325 C CA . PHE B 1 282 ? 35.156 48.344 24.312 1 20.8 282 PHE B CA 1
ATOM 4326 C C . PHE B 1 282 ? 34.656 48.594 22.891 1 20.8 282 PHE B C 1
ATOM 4328 O O . PHE B 1 282 ? 33.656 48.031 22.469 1 20.8 282 PHE B O 1
#

Nearest PDB structures (foldseek):
  4i7c-assembly2_C  TM=5.856E-01  e=2.026E-10  Homo sapiens
  4x3g-assembly1_A  TM=6.023E-01  e=6.656E-10  Homo sapiens
  1k2f-assembly2_B-2  TM=5.992E-01  e=2.846E-10  Mus musculus
  5wzz-assembly2_B  TM=5.765E-01  e=4.477E-10  Homo sapiens
  4i7b-assembly2_C  TM=5.746E-01  e=1.743E-09  Homo sapiens

InterPro domains:
  IPR013010 Zinc finger, SIAH-type [PS51081] (90-148)
  IPR013083 Zinc finger, RING/FYVE/PHD-type [G3DSA:3.30.40.10] (85-143)
  IPR049548 E3 ubiquitin-protein ligase Sina-like, RING finger [PF21362] (36-72)
  IPR052088 E3 ubiquitin-protein ligase SINA [PTHR10315] (21-256)

Foldseek 3Di:
DDPPPPPPPPPPPPPPPPPPPPDDDDDDDDCQQQAAPPPSAGAEPQWWAFPVRRIHHPVVQVVDVVSADPPPRGHIDPDGDVVSNVVQQNDWDAAPLVVQPDGDTDRPNCNVVCQLVPQFAWFAAQPPPPGDIGHPVVVVVCCCPPVVAAEEEDEAPDKDKDWDDAAWYWYAYPVGKIKIWHFHDDPDQKTFIAMATATPSFCFAFDQKKKWKWWADPVVRDIDIDIGTHGYRSCPVHDDDPGDDIHGPPRIMMIMHMHGVPPVPVVVDDPPDPDPPPPPPD/DPPPPPPPPPPPPPPPPPPPPPDDDDDDDDCQQQAAPPPSAGAEPQWWAFPVRRIHHPVVQVVDVVSADPVPRGHIDPDGDVVSNVVLQNDWDAQPLVVQPDGDTDRPNCNVVCQLVPQFAWFAAQPPPPGDIGHPVVVVVCCCPVVVAAEEEDEAPDKDKDWDDAAWYWYAYPVGKIKIWHWHDPPDQKTFIAMATATPSFCFAFDQKKKWKWWADPVVRDIDIDIGTHGYRSCPVHDDDPGDDIHGPPRIMMIMHMHGVPPVPPVVDDPPDPDPPPPPPD

Organism: Brachypodium distachyon (NCBI:txid15368)

pLDDT: mean 82.78, std 22.73, range [20.8, 98.5]

Solvent-accessible surface area (backbone atoms only — not comparable to full-atom values): 31713 Å² total; per-residue (Å²): 139,80,81,75,77,78,75,78,78,76,76,72,75,72,76,71,76,70,73,69,73,72,68,64,43,73,31,37,27,46,60,67,69,50,29,18,79,85,80,65,45,58,41,48,79,61,28,29,25,24,65,56,22,49,58,36,28,58,77,55,50,77,65,34,68,92,41,31,32,88,87,78,62,36,55,47,49,88,44,42,28,49,42,58,37,52,42,48,70,35,33,26,28,71,42,92,35,34,91,58,65,40,83,53,70,32,42,54,63,45,43,67,62,45,56,56,65,34,80,34,30,51,25,35,53,39,56,87,89,68,76,49,69,32,35,65,71,56,43,54,51,43,40,44,70,74,66,58,42,53,72,44,78,48,54,70,71,39,73,46,75,45,67,59,50,73,42,63,38,38,36,34,40,78,88,67,50,43,29,47,35,30,25,43,72,66,87,50,75,37,22,44,32,13,59,33,34,60,31,42,68,22,75,74,42,71,45,72,34,32,37,36,41,33,38,63,38,74,94,67,72,38,74,47,76,49,77,42,80,25,32,20,23,17,27,78,86,29,66,68,74,68,59,78,45,72,39,58,69,55,82,36,55,33,38,37,25,44,35,56,66,76,59,73,70,59,70,76,61,78,87,71,84,77,76,79,75,72,84,67,82,123,136,78,79,74,76,78,75,76,76,77,75,70,74,72,75,68,75,71,73,68,74,70,70,65,42,73,32,37,28,45,60,68,69,51,28,18,80,85,80,65,45,60,41,48,76,62,27,28,27,24,66,55,21,48,59,34,29,57,78,55,51,78,66,32,71,92,41,30,32,88,89,78,63,36,54,48,49,88,44,40,28,49,42,58,38,53,42,49,68,36,34,28,28,70,41,94,36,34,91,57,65,42,81,54,70,33,41,56,63,46,44,67,62,46,57,57,65,33,81,34,31,52,25,36,53,40,56,86,88,67,75,49,71,30,36,67,70,56,44,53,50,43,39,45,70,74,66,58,44,54,71,45,78,49,54,70,73,38,75,46,76,43,69,59,52,73,43,63,38,38,37,35,41,78,86,66,48,41,29,46,35,29,26,42,74,66,87,49,74,37,22,42,31,13,58,34,35,60,31,40,70,23,76,75,43,70,45,72,36,31,39,34,41,35,37,64,40,75,94,66,73,39,74,47,76,49,77,42,78,26,32,21,23,17,28,78,88,27,67,68,74,68,60,78,45,72,38,60,69,56,81,36,55,33,38,37,25,45,34,55,66,75,58,71,69,59,68,77,63,82,88,72,85,78,78,82,75,73,85,69,83,123

Secondary structure (DSSP, 8-state):
-----------------------EEEEEEEGGGGB-TTT-SBP-SSEEEETT--EEEHHHHTTSGGGB-TTT-PBEEEEE-HHHHHHHHH-EEE-TTGGGT---EEEGGGHHHHHHH-TTS-EE--STTT--EE-HHHHHHHIIIII---EEE--TTS-EEEE--SEEEEEE-TTS-EEEEEE---SSSEEEEEEEEE-TT-SS-EEEEEEEEEEEETTTTEEEEEEEEEEEE-STT-S---EEEEEESS-PEEEEEEEEGGGGTTTT--------------/-----------------------EEEEEEEGGGGB-TTT-SBP-SSEEEETT--EEEHHHHTTSGGGB-TTT-PBEEEEE-HHHHHHHHH-EEE-TTGGGT---EEEGGGHHHHHHH-TTS-EE--STTT--EE-HHHHHHHIIIII---EEE--TTS-EEEE--SEEEEEE-TTS-EEEEEE---SSSEEEEEEEEE-TT-SS-EEEEEEEEEEEETTTTEEEEEEEEEEEE-STT-S---EEEEEESS-PEEEEEEEEGGGGGGGGS-------------

Sequence (564 aa):
MEVTGNGSNKDGDGRQEGKEAAKKQNVTMGMEVLDCPVCSYPLRPPIFQCSMGHLVCSPCRDKLPDSKCQVCSGVVLQSSCYGMERVVESILVPCPYAEHGCTESIIYYLKEEHKKACPHAPCFCPNPGCGFAGPTVALLDHFTAEHKWPTTAFKYNYPFCLVAKPGVHVLRGQDGNIFLLNVALPMSPLHAVSLVCIQPNSSSELSSFRCYVDFSCWKEHHQHSSLEAIRNSSLSDGLPTDCFCFVPMASVKLSITINNELMHTDEDGDEEDEDEEECIMFMEVTGNGSNKDGDGRQEGKEAAKKQNVTMGMEVLDCPVCSYPLRPPIFQCSMGHLVCSPCRDKLPDSKCQVCSGVVLQSSCYGMERVVESILVPCPYAEHGCTESIIYYLKEEHKKACPHAPCFCPNPGCGFAGPTVALLDHFTAEHKWPTTAFKYNYPFCLVAKPGVHVLRGQDGNIFLLNVALPMSPLHAVSLVCIQPNSSSELSSFRCYVDFSCWKEHHQHSSLEAIRNSSLSDGLPTDCFCFVPMASVKLSITINNELMHTDEDGDEEDEDEEECIMF

=== Feature glossary ===
A reading guide for the features in this record.

Start from the sequence.

  · Sequence gives the chain of amino acids in standard one-letter code (A=alanine, C=cysteine, …, Y=tyrosine), read N→C. It is the only feature that is directly encoded by the gene; all structural features are derived from the folded form of this sequence.

Fold it, and you get atomic coordinates and the backbone conformation that goes with them.

  · The mmCIF table is the protein's shape written out atom by atom. For each backbone N, Cα, C, and carbonyl O, it records an (x, y, z) coordinate triple in Å plus the residue type, chain letter, and residue number.

  · Backbone dihedral angles. Every residue except chain termini has a φ (preceding-C → N → Cα → C) and a ψ (N → Cα → C → next-N). They are reported in degrees following the IUPAC sign convention. Secondary structure is essentially a statement about which (φ, ψ) basin each residue occupies.

  · DSSP 8-state secondary structure assigns each residue one of H (α-helix), G (3₁₀-helix), I (π-helix), E (extended β-strand), B (isolated β-bridge), T (hydrogen-bonded turn), S (bend), or '-' (coil). The assignment is computed from backbone hydrogen-bond geometry via the Kabsch–Sander algorithm.

  · P-SEA three-state annotation labels each residue as helix, strand, or coil based purely on the geometry of the Cα trace. It serves as a fallback when the full backbone (and thus DSSP) is unavailable.

Summarize the fold with a handful of shape descriptors and a per-residue structural alphabet.

  · Radius of gyration (Rg) is the root-mean-square distance of Cα atoms from their centroid — a single number for overall size and compactness. A globular domain of N residues has Rg ≈ 2.2·N^0.38 Å; an extended or disordered chain has a much larger Rg. The Cα contact count is the number of residue pairs whose Cα atoms are within 8 Å and are more than four positions apart in sequence — a standard proxy for tertiary packing density. The bounding box is the smallest axis-aligned box enclosing all Cα atoms.

  · Foldseek's 3Di representation compresses backbone geometry into a per-residue letter drawn from a learned twenty-state alphabet. It captures the tertiary interaction pattern around each residue — which residues are packed against it in space, regardless of where they are in sequence.

  · Accessible surface area quantifies burial. A residue with SASA near zero is packed into the hydrophobic core; one with SASA >100 Å² sits on the surface. Computed here via the Shrake–Rupley numerical algorithm with a 1.4 Å probe.

Ask how reliable the model is.

  · For AlphaFold models, the B-factor field carries pLDDT — the model's own estimate of local accuracy on a 0–100 scale. Regions with pLDDT<50 should be treated as essentially unmodeled; they often correspond to intrinsically disordered segments.

  · For experimental (PDB) structures, the B-factor (temperature factor) quantifies the positional spread of each atom in the crystal — a combination of thermal vibration and static disorder — in units of Å². High B-factors mark flexible loops or poorly resolved regions; low B-factors mark the rigid, well-ordered core.

  · PAE(i, j) answers: if I align the predicted and true structures on residue i, how far off (in Å) do I expect residue j to be? A block-diagonal PAE matrix with low values on the blocks and high values off-diagonal is the signature of a multi-domain protein with confidently predicted domains but uncertain inter-domain orientation.

Place it in context: what it resembles, what it is annotated as, and how it looks.

  · Structural nearest neighbors (via Foldseek easy-search vs the PDB). Reported per hit: target PDB id, E-value, and alignment TM-score. A TM-score above ~0.5 is the conventional threshold for 'same fold'.

  · Functional annotations link the protein to curated databases. InterPro entries identify conserved domains and families by matching the sequence against member-database signatures (Pfam, PROSITE, CDD, …). Gene Ontology (GO) terms describe molecular function, biological process, and cellular component in a controlled vocabulary. CATH places the structure in a hierarchical fold classification (Class/Architecture/Topology/Homologous-superfamily). The organism is the source species.

  · Plot images: a contact map (which residues are close in 3D, as an N×N binary image), a Ramachandran scatter (backbone torsion angles, revealing secondary-structure composition at a glance), and — for AlphaFold structures — a PAE heatmap (pairwise prediction confidence).

  · Structure images are PyMOL renders from six orthogonal camera directions. Cartoon representation draws helices as coils and strands as arrows; sticks shows the backbone as bonds; surface shows the solvent-excluded envelope. Rainbow coloring maps sequence position to hue (blue→red, N→C); chain coloring assigns a distinct color per polypeptide.